Protein 5NWS (pdb70)

Structure (mmCIF, N/CA/C/O backbone):
data_5NWS
#
_entry.id   5NWS
#
_cell.length_a   79.254
_cell.length_b   129.539
_cell.length_c   111.611
_cell.angle_alpha   90.00
_cell.angle_beta   90.00
_cell.angle_gamma   90.00
#
_symmetry.space_group_name_H-M   'C 2 2 2'
#
loop_
_entity.id
_entity.type
_entity.pdbx_description
1 polymer saAcmM
2 non-polymer GLYCEROL
3 non-polymer 'TETRAETHYLENE GLYCOL'
4 non-polymer 'PROTOPORPHYRIN IX CONTAINING FE'
5 water water
#
loop_
_atom_site.group_PDB
_atom_site.id
_atom_site.type_symbol
_atom_site.label_atom_id
_atom_site.label_alt_id
_atom_site.label_comp_id
_atom_site.label_asym_id
_atom_site.label_entity_id
_atom_site.label_seq_id
_atom_site.pdbx_PDB_ins_code
_atom_site.Cartn_x
_atom_site.Cartn_y
_atom_site.Cartn_z
_atom_site.occupancy
_atom_site.B_iso_or_equiv
_atom_site.auth_seq_id
_atom_site.auth_comp_id
_atom_site.auth_asym_id
_atom_site.auth_atom_id
_atom_site.pdbx_PDB_model_num
ATOM 1 N N . ALA A 1 23 ? -3.471 53.081 1.242 1.00 54.37 23 ALA A N 1
ATOM 2 C CA . ALA A 1 23 ? -2.856 53.582 2.472 1.00 57.47 23 ALA A CA 1
ATOM 3 C C . ALA A 1 23 ? -3.102 52.619 3.650 1.00 56.02 23 ALA A C 1
ATOM 4 O O . ALA A 1 23 ? -2.168 52.277 4.390 1.00 51.31 23 ALA A O 1
ATOM 6 N N . GLY A 1 24 ? -4.357 52.196 3.829 1.00 49.63 24 GLY A N 1
ATOM 7 C CA . GLY A 1 24 ? -4.693 51.133 4.755 1.00 46.61 24 GLY A CA 1
ATOM 8 C C . GLY A 1 24 ? -5.049 51.627 6.146 1.00 49.97 24 GLY A C 1
ATOM 9 O O . GLY A 1 24 ? -5.048 52.836 6.427 1.00 51.69 24 GLY A O 1
ATOM 10 N N . PRO A 1 25 ? -5.358 50.692 7.049 1.00 47.51 25 PRO A N 1
ATOM 11 C CA . PRO A 1 25 ? -5.688 51.079 8.425 1.00 39.73 25 PRO A CA 1
ATOM 12 C C . PRO A 1 25 ? -4.519 51.803 9.081 1.00 41.67 25 PRO A C 1
ATOM 13 O O . PRO A 1 25 ? -3.352 51.478 8.845 1.00 38.63 25 PRO A O 1
ATOM 17 N N . HIS A 1 26 ? -4.850 52.827 9.864 1.00 39.66 26 HIS A N 1
ATOM 18 C CA . HIS A 1 26 ? -3.902 53.611 10.642 1.00 40.19 26 HIS A CA 1
ATOM 19 C C . HIS A 1 26 ? -4.138 53.307 12.120 1.00 42.56 26 HIS A C 1
ATOM 20 O O . HIS A 1 26 ? -5.287 53.235 12.575 1.00 37.18 26 HIS A O 1
ATOM 27 N N . MET A 1 27 ? -3.048 53.101 12.864 1.00 37.55 27 MET A N 1
ATOM 28 C CA . MET A 1 27 ? -3.154 52.733 14.276 1.00 37.65 27 MET A CA 1
ATOM 29 C C . MET A 1 27 ? -3.827 53.796 15.144 1.00 41.40 27 MET A C 1
ATOM 30 O O . MET A 1 27 ? -4.311 53.468 16.233 1.00 42.87 27 MET A O 1
ATOM 35 N N . MET A 1 28 ? -3.866 55.056 14.720 1.00 41.04 28 MET A N 1
ATOM 36 C CA . MET A 1 28 ? -4.695 56.030 15.413 1.00 43.79 28 MET A CA 1
ATOM 37 C C . MET A 1 28 ? -6.103 56.134 14.823 1.00 39.45 28 MET A C 1
ATOM 38 O O . MET A 1 28 ? -6.828 57.072 15.153 1.00 37.67 28 MET A O 1
ATOM 43 N N . ASP A 1 29 ? -6.510 55.197 13.973 1.00 41.09 29 ASP A N 1
ATOM 44 C CA . ASP A 1 29 ? -7.885 55.208 13.498 1.00 39.54 29 ASP A CA 1
ATOM 45 C C . ASP A 1 29 ? -8.826 55.113 14.691 1.00 45.45 29 ASP A C 1
ATOM 46 O O . ASP A 1 29 ? -8.585 54.306 15.599 1.00 42.43 29 ASP A O 1
ATOM 51 N N . PRO A 1 30 ? -9.879 55.930 14.744 1.00 50.42 30 PRO A N 1
ATOM 52 C CA . PRO A 1 30 ? -10.805 55.868 15.886 1.00 42.91 30 PRO A CA 1
ATOM 53 C C . PRO A 1 30 ? -11.357 54.491 16.195 1.00 39.36 30 PRO A C 1
ATOM 54 O O . PRO A 1 30 ? -11.438 54.137 17.376 1.00 38.39 30 PRO A O 1
ATOM 58 N N . ASP A 1 31 ? -11.744 53.701 15.192 1.00 37.46 31 ASP A N 1
ATOM 59 C CA . ASP A 1 31 ? -12.341 52.410 15.516 1.00 41.55 31 ASP A CA 1
ATOM 60 C C . ASP A 1 31 ? -11.306 51.423 16.055 1.00 43.77 31 ASP A C 1
ATOM 61 O O . ASP A 1 31 ? -11.654 50.558 16.865 1.00 39.97 31 ASP A O 1
ATOM 66 N N . LEU A 1 32 ? -10.042 51.522 15.619 1.00 43.05 32 LEU A N 1
ATOM 67 C CA . LEU A 1 32 ? -9.007 50.671 16.200 1.00 39.06 32 LEU A CA 1
ATOM 68 C C . LEU A 1 32 ? -8.687 51.091 17.621 1.00 38.09 32 LEU A C 1
ATOM 69 O O . LEU A 1 32 ? -8.434 50.243 18.478 1.00 41.75 32 LEU A O 1
ATOM 74 N N . LEU A 1 33 ? -8.655 52.399 17.876 1.00 36.18 33 LEU A N 1
ATOM 75 C CA . LEU A 1 33 ? -8.384 52.879 19.219 1.00 36.66 33 LEU A CA 1
ATOM 76 C C . LEU A 1 33 ? -9.491 52.462 20.173 1.00 40.83 33 LEU A C 1
ATOM 77 O O . LEU A 1 33 ? -9.219 52.063 21.308 1.00 33.90 33 LEU A O 1
ATOM 82 N N . ALA A 1 34 ? -10.749 52.528 19.718 1.00 39.39 34 ALA A N 1
ATOM 83 C CA . ALA A 1 34 ? -11.882 52.269 20.599 1.00 39.58 34 ALA A CA 1
ATOM 84 C C . ALA A 1 34 ? -12.152 50.781 20.757 1.00 36.26 34 ALA A C 1
ATOM 85 O O . ALA A 1 34 ? -12.545 50.326 21.837 1.00 37.63 34 ALA A O 1
ATOM 87 N N . ASP A 1 35 ? -11.970 50.004 19.706 1.00 32.19 35 ASP A N 1
ATOM 88 C CA . ASP A 1 35 ? -12.266 48.577 19.760 1.00 32.50 35 ASP A CA 1
ATOM 89 C C . ASP A 1 35 ? -11.227 47.812 18.943 1.00 33.55 35 ASP A C 1
ATOM 90 O O . ASP A 1 35 ? -11.512 47.290 17.859 1.00 31.18 35 ASP A O 1
ATOM 95 N N . PRO A 1 36 ? -10.004 47.690 19.473 1.00 30.90 36 PRO A N 1
ATOM 96 C CA . PRO A 1 36 ? -8.977 46.887 18.787 1.00 29.59 36 PRO A CA 1
ATOM 97 C C . PRO A 1 36 ? -9.356 45.441 18.660 1.00 27.56 36 PRO A C 1
ATOM 98 O O . PRO A 1 36 ? -8.860 44.763 17.755 1.00 27.86 36 PRO A O 1
ATOM 102 N N . PHE A 1 37 ? -10.229 44.933 19.524 1.00 30.07 37 PHE A N 1
ATOM 103 C CA . PHE A 1 37 ? -10.615 43.535 19.385 1.00 31.53 37 PHE A CA 1
ATOM 104 C C . PHE A 1 37 ? -11.298 43.320 18.054 1.00 32.28 37 PHE A C 1
ATOM 105 O O . PHE A 1 37 ? -10.865 42.490 17.241 1.00 30.74 37 PHE A O 1
ATOM 113 N N . THR A 1 38 ? -12.363 44.095 17.813 1.00 30.49 38 THR A N 1
ATOM 114 C CA . THR A 1 38 ? -13.092 44.029 16.557 1.00 34.95 38 THR A CA 1
ATOM 115 C C . THR A 1 38 ? -12.227 44.506 15.397 1.00 31.76 38 THR A C 1
ATOM 116 O O . THR A 1 38 ? -12.131 43.832 14.362 1.00 32.71 38 THR A O 1
ATOM 120 N N . GLY A 1 39 ? -11.564 45.655 15.571 1.00 27.83 39 GLY A N 1
ATOM 121 C CA . GLY A 1 39 ? -10.836 46.263 14.468 1.00 29.76 39 GLY A CA 1
ATOM 122 C C . GLY A 1 39 ? -9.677 45.418 13.950 1.00 38.58 39 GLY A C 1
ATOM 123 O O . GLY A 1 39 ? -9.543 45.210 12.740 1.00 36.64 39 GLY A O 1
ATOM 124 N N . TYR A 1 40 ? -8.803 44.930 14.854 1.00 25.79 40 TYR A N 1
ATOM 125 C CA . TYR A 1 40 ? -7.718 44.081 14.363 1.00 30.04 40 TYR A CA 1
ATOM 126 C C . TYR A 1 40 ? -8.217 42.676 14.059 1.00 27.72 40 TYR A C 1
ATOM 127 O O . TYR A 1 40 ? -7.658 41.992 13.197 1.00 30.70 40 TYR A O 1
ATOM 136 N N . GLY A 1 41 ? -9.284 42.234 14.730 1.00 27.42 41 GLY A N 1
ATOM 137 C CA . GLY A 1 41 ? -9.920 40.992 14.324 1.00 30.52 41 GLY A CA 1
ATOM 138 C C . GLY A 1 41 ? -10.437 41.033 12.888 1.00 34.54 41 GLY A C 1
ATOM 139 O O . GLY A 1 41 ? -10.401 40.018 12.179 1.00 37.65 41 GLY A O 1
ATOM 140 N N . ARG A 1 42 ? -10.894 42.203 12.425 1.00 30.12 42 ARG A N 1
ATOM 141 C CA . ARG A 1 42 ? -11.282 42.311 11.016 1.00 42.05 42 ARG A CA 1
ATOM 142 C C . ARG A 1 42 ? -10.085 42.080 10.096 1.00 39.22 42 ARG A C 1
ATOM 143 O O . ARG A 1 42 ? -10.130 41.212 9.215 1.00 39.35 42 ARG A O 1
ATOM 151 N N . LEU A 1 43 ? -8.988 42.818 10.312 1.00 38.24 43 LEU A N 1
ATOM 152 C CA . LEU A 1 43 ? -7.792 42.595 9.502 1.00 36.42 43 LEU A CA 1
ATOM 153 C C . LEU A 1 43 ? -7.343 41.143 9.592 1.00 34.66 43 LEU A C 1
ATOM 154 O O . LEU A 1 43 ? -7.010 40.525 8.577 1.00 35.49 43 LEU A O 1
ATOM 159 N N . ARG A 1 44 ? -7.361 40.578 10.803 1.00 33.49 44 ARG A N 1
ATOM 160 C CA . ARG A 1 44 ? -7.018 39.173 10.989 1.00 34.94 44 ARG A CA 1
ATOM 161 C C . ARG A 1 44 ? -7.794 38.270 10.036 1.00 33.83 44 ARG A C 1
ATOM 162 O O . ARG A 1 44 ? -7.225 37.374 9.404 1.00 33.23 44 ARG A O 1
ATOM 170 N N . GLU A 1 45 ? -9.109 38.475 9.946 1.00 37.69 45 GLU A N 1
ATOM 171 C CA . GLU A 1 45 ? -9.923 37.610 9.099 1.00 40.42 45 GLU A CA 1
ATOM 172 C C . GLU A 1 45 ? -9.757 37.944 7.617 1.00 39.48 45 GLU A C 1
ATOM 173 O O . GLU A 1 45 ? -9.786 37.040 6.774 1.00 36.41 45 GLU A O 1
ATOM 179 N N . ARG A 1 46 ? -9.536 39.215 7.282 1.00 33.96 46 ARG A N 1
ATOM 180 C CA . ARG A 1 46 ? -9.275 39.553 5.889 1.00 36.80 46 ARG A CA 1
ATOM 181 C C . ARG A 1 46 ? -8.052 38.803 5.355 1.00 45.33 46 ARG A C 1
ATOM 182 O O . ARG A 1 46 ? -8.080 38.284 4.232 1.00 37.16 46 ARG A O 1
ATOM 190 N N . GLY A 1 47 ? -6.971 38.721 6.152 1.00 40.99 47 GLY A N 1
ATOM 191 C CA . GLY A 1 47 ? -5.750 38.058 5.732 1.00 36.13 47 GLY A CA 1
ATOM 192 C C . GLY A 1 47 ? -4.628 38.134 6.765 1.00 42.57 47 GLY A C 1
ATOM 193 O O . GLY A 1 47 ? -4.614 39.001 7.645 1.00 34.96 47 GLY A O 1
ATOM 194 N N . PRO A 1 48 ? -3.646 37.233 6.658 1.00 39.81 48 PRO A N 1
ATOM 195 C CA . PRO A 1 48 ? -2.574 37.213 7.659 1.00 32.79 48 PRO A CA 1
ATOM 196 C C . PRO A 1 48 ? -1.694 38.442 7.618 1.00 40.57 48 PRO A C 1
ATOM 197 O O . PRO A 1 48 ? -1.153 38.833 8.664 1.00 36.72 48 PRO A O 1
ATOM 201 N N . VAL A 1 49 ? -1.521 39.076 6.455 1.00 33.82 49 VAL A N 1
ATOM 202 C CA . VAL A 1 49 ? -0.600 40.203 6.327 1.00 31.94 49 VAL A CA 1
ATOM 203 C C . VAL A 1 49 ? -1.317 41.298 5.558 1.00 36.98 49 VAL A C 1
ATOM 204 O O . VAL A 1 49 ? -1.737 41.083 4.418 1.00 46.03 49 VAL A O 1
ATOM 208 N N . VAL A 1 50 ? -1.445 42.469 6.165 1.00 35.27 50 VAL A N 1
ATOM 209 C CA . VAL A 1 50 ? -2.227 43.559 5.603 1.00 38.99 50 VAL A CA 1
ATOM 210 C C . VAL A 1 50 ? -1.453 44.855 5.801 1.00 40.12 50 VAL A C 1
ATOM 211 O O . VAL A 1 50 ? -1.022 45.160 6.920 1.00 38.70 50 VAL A O 1
ATOM 215 N N . ARG A 1 51 ? -1.294 45.623 4.724 1.00 34.66 51 ARG A N 1
ATOM 216 C CA . ARG A 1 51 ? -0.540 46.876 4.775 1.00 40.64 51 ARG A CA 1
ATOM 217 C C . ARG A 1 51 ? -1.330 47.966 5.498 1.00 38.41 51 ARG A C 1
ATOM 218 O O . ARG A 1 51 ? -2.554 48.049 5.395 1.00 40.36 51 ARG A O 1
ATOM 226 N N . GLY A 1 52 ? -0.610 48.822 6.213 1.00 34.86 52 GLY A N 1
ATOM 227 C CA . GLY A 1 52 ? -1.257 49.834 7.014 1.00 37.80 52 GLY A CA 1
ATOM 228 C C . GLY A 1 52 ? -0.260 50.874 7.463 1.00 39.56 52 GLY A C 1
ATOM 229 O O . GLY A 1 52 ? 0.825 51.006 6.890 1.00 41.46 52 GLY A O 1
ATOM 230 N N . ARG A 1 53 ? -0.616 51.592 8.522 1.00 35.48 53 ARG A N 1
ATOM 231 C CA . ARG A 1 53 ? 0.224 52.685 8.997 1.00 43.34 53 ARG A CA 1
ATOM 232 C C . ARG A 1 53 ? 0.416 52.645 10.505 1.00 41.68 53 ARG A C 1
ATOM 233 O O . ARG A 1 53 ? -0.556 52.569 11.262 1.00 37.95 53 ARG A O 1
ATOM 241 N N . PHE A 1 54 ? 1.674 52.734 10.920 1.00 33.74 54 PHE A N 1
ATOM 242 C CA . PHE A 1 54 ? 2.069 52.950 12.306 1.00 40.60 54 PHE A CA 1
ATOM 243 C C . PHE A 1 54 ? 1.495 54.279 12.836 1.00 41.35 54 PHE A C 1
ATOM 244 O O . PHE A 1 54 ? 1.041 55.142 12.074 1.00 37.89 54 PHE A O 1
ATOM 252 N N . VAL A 1 55 ? 1.523 54.444 14.168 1.00 39.29 55 VAL A N 1
ATOM 253 C CA . VAL A 1 55 ? 1.083 55.707 14.780 1.00 42.26 55 VAL A CA 1
ATOM 254 C C . VAL A 1 55 ? 1.724 56.904 14.073 1.00 47.80 55 VAL A C 1
ATOM 255 O O . VAL A 1 55 ? 1.101 57.962 13.921 1.00 50.18 55 VAL A O 1
ATOM 259 N N . ASP A 1 56 ? 2.972 56.729 13.623 1.00 48.51 56 ASP A N 1
ATOM 260 C CA . ASP A 1 56 ? 3.751 57.644 12.787 1.00 49.15 56 ASP A CA 1
ATOM 261 C C . ASP A 1 56 ? 3.052 58.118 11.527 1.00 49.64 56 ASP A C 1
ATOM 262 O O . ASP A 1 56 ? 3.408 59.172 10.985 1.00 46.71 56 ASP A O 1
ATOM 267 N N . GLY A 1 57 ? 2.162 57.301 10.972 1.00 47.15 57 GLY A N 1
ATOM 268 C CA . GLY A 1 57 ? 1.934 57.322 9.545 1.00 44.21 57 GLY A CA 1
ATOM 269 C C . GLY A 1 57 ? 2.925 56.482 8.770 1.00 42.88 57 GLY A C 1
ATOM 270 O O . GLY A 1 57 ? 2.712 56.242 7.580 1.00 45.95 57 GLY A O 1
ATOM 271 N N . THR A 1 58 ? 4.003 56.044 9.412 1.00 45.37 58 THR A N 1
ATOM 272 C CA . THR A 1 58 ? 4.967 55.120 8.828 1.00 41.97 58 THR A CA 1
ATOM 273 C C . THR A 1 58 ? 4.272 53.863 8.305 1.00 38.80 58 THR A C 1
ATOM 274 O O . THR A 1 58 ? 3.409 53.300 8.992 1.00 42.54 58 THR A O 1
ATOM 278 N N . PRO A 1 59 ? 4.649 53.371 7.128 1.00 42.39 59 PRO A N 1
ATOM 279 C CA . PRO A 1 59 ? 4.028 52.143 6.605 1.00 41.10 59 PRO A CA 1
ATOM 280 C C . PRO A 1 59 ? 4.421 50.917 7.417 1.00 39.27 59 PRO A C 1
ATOM 281 O O . PRO A 1 59 ? 5.590 50.731 7.760 1.00 40.99 59 PRO A O 1
ATOM 285 N N . VAL A 1 60 ? 3.442 50.044 7.680 1.00 39.26 60 VAL A N 1
ATOM 286 C CA . VAL A 1 60 ? 3.716 48.781 8.355 1.00 39.67 60 VAL A CA 1
ATOM 287 C C . VAL A 1 60 ? 2.979 47.636 7.675 1.00 33.36 60 VAL A C 1
ATOM 288 O O . VAL A 1 60 ? 2.039 47.831 6.908 1.00 38.32 60 VAL A O 1
ATOM 292 N N . TRP A 1 61 ? 3.423 46.431 7.980 1.00 30.51 61 TRP A N 1
ATOM 293 C CA . TRP A 1 61 ? 2.651 45.219 7.750 1.00 39.33 61 TRP A CA 1
ATOM 294 C C . TRP A 1 61 ? 2.017 44.772 9.078 1.00 39.88 61 TRP A C 1
ATOM 295 O O . TRP A 1 61 ? 2.736 44.482 10.049 1.00 36.80 61 TRP A O 1
ATOM 306 N N . PHE A 1 62 ? 0.679 44.737 9.125 1.00 35.49 62 PHE A N 1
ATOM 307 C CA . PHE A 1 62 ? -0.053 44.168 10.254 1.00 33.50 62 PHE A CA 1
ATOM 308 C C . PHE A 1 62 ? -0.084 42.649 10.123 1.00 35.87 62 PHE A C 1
ATOM 309 O O . PHE A 1 62 ? -0.622 42.115 9.147 1.00 32.37 62 PHE A O 1
ATOM 317 N N . VAL A 1 63 ? 0.510 41.963 11.104 1.00 30.34 63 VAL A N 1
ATOM 318 C CA . VAL A 1 63 ? 0.413 40.516 11.260 1.00 29.12 63 VAL A CA 1
ATOM 319 C C . VAL A 1 63 ? -0.414 40.239 12.510 1.00 33.68 63 VAL A C 1
ATOM 320 O O . VAL A 1 63 ? -0.138 40.803 13.577 1.00 32.21 63 VAL A O 1
ATOM 324 N N . THR A 1 64 ? -1.441 39.389 12.379 1.00 29.35 64 THR A N 1
ATOM 325 C CA . THR A 1 64 ? -2.524 39.396 13.352 1.00 30.51 64 THR A CA 1
ATOM 326 C C . THR A 1 64 ? -2.974 38.020 13.848 1.00 31.40 64 THR A C 1
ATOM 327 O O . THR A 1 64 ? -3.767 37.957 14.800 1.00 28.77 64 THR A O 1
ATOM 331 N N . ARG A 1 65 ? -2.523 36.932 13.243 1.00 30.28 65 ARG A N 1
ATOM 332 C CA . ARG A 1 65 ? -3.006 35.612 13.628 1.00 33.54 65 ARG A CA 1
ATOM 333 C C . ARG A 1 65 ? -2.010 34.920 14.550 1.00 31.92 65 ARG A C 1
ATOM 334 O O . ARG A 1 65 ? -0.795 35.141 14.462 1.00 28.22 65 ARG A O 1
ATOM 342 N N . TYR A 1 66 ? -2.553 34.092 15.451 1.00 28.36 66 TYR A N 1
ATOM 343 C CA . TYR A 1 66 ? -1.751 33.437 16.482 1.00 31.98 66 TYR A CA 1
ATOM 344 C C . TYR A 1 66 ? -0.455 32.846 15.920 1.00 32.50 66 TYR A C 1
ATOM 345 O O . TYR A 1 66 ? 0.632 33.157 16.412 1.00 29.63 66 TYR A O 1
ATOM 354 N N . ASP A 1 67 ? -0.560 31.975 14.893 1.00 32.26 67 ASP A N 1
ATOM 355 C CA . ASP A 1 67 ? 0.611 31.222 14.417 1.00 32.49 67 ASP A CA 1
ATOM 356 C C . ASP A 1 67 ? 1.610 32.126 13.701 1.00 30.67 67 ASP A C 1
ATOM 357 O O . ASP A 1 67 ? 2.824 31.956 13.830 1.00 33.00 67 ASP A O 1
ATOM 362 N N . ASP A 1 68 ? 1.127 33.096 12.951 1.00 29.05 68 ASP A N 1
ATOM 363 C CA . ASP A 1 68 ? 2.066 33.959 12.256 1.00 28.86 68 ASP A CA 1
ATOM 364 C C . ASP A 1 68 ? 2.770 34.905 13.224 1.00 29.41 68 ASP A C 1
ATOM 365 O O . ASP A 1 68 ? 3.945 35.215 13.036 1.00 27.43 68 ASP A O 1
ATOM 370 N N . VAL A 1 69 ? 2.067 35.376 14.261 1.00 31.19 69 VAL A N 1
ATOM 371 C CA . VAL A 1 69 ? 2.698 36.217 15.276 1.00 32.16 69 VAL A CA 1
ATOM 372 C C . VAL A 1 69 ? 3.863 35.467 15.938 1.00 28.09 69 VAL A C 1
ATOM 373 O O . VAL A 1 69 ? 4.986 35.974 16.010 1.00 26.91 69 VAL A O 1
ATOM 377 N N . ARG A 1 70 ? 3.615 34.237 16.397 1.00 23.51 70 ARG A N 1
ATOM 378 C CA . ARG A 1 70 ? 4.690 33.450 16.992 1.00 29.00 70 ARG A CA 1
ATOM 379 C C . ARG A 1 70 ? 5.805 33.175 15.990 1.00 32.90 70 ARG A C 1
ATOM 380 O O . ARG A 1 70 ? 6.992 33.264 16.336 1.00 30.35 70 ARG A O 1
ATOM 388 N N . ALA A 1 71 ? 5.452 32.868 14.732 1.00 31.28 71 ALA A N 1
ATOM 389 C CA . ALA A 1 71 ? 6.492 32.539 13.759 1.00 30.16 71 ALA A CA 1
ATOM 390 C C . ALA A 1 71 ? 7.405 33.736 13.536 1.00 28.43 71 ALA A C 1
ATOM 391 O O . ALA A 1 71 ? 8.629 33.591 13.521 1.00 31.47 71 ALA A O 1
ATOM 393 N N . VAL A 1 72 ? 6.825 34.933 13.430 1.00 26.13 72 VAL A N 1
ATOM 394 C CA . VAL A 1 72 ? 7.634 36.139 13.266 1.00 26.70 72 VAL A CA 1
ATOM 395 C C . VAL A 1 72 ? 8.495 36.387 14.497 1.00 27.51 72 VAL A C 1
ATOM 396 O O . VAL A 1 72 ? 9.680 36.714 14.379 1.00 28.50 72 VAL A O 1
ATOM 400 N N . LEU A 1 73 ? 7.919 36.246 15.699 1.00 23.56 73 LEU A N 1
ATOM 401 C CA . LEU A 1 73 ? 8.702 36.475 16.920 1.00 28.81 73 LEU A CA 1
ATOM 402 C C . LEU A 1 73 ? 9.838 35.454 17.104 1.00 24.98 73 LEU A C 1
ATOM 403 O O . LEU A 1 73 ? 10.818 35.750 17.781 1.00 25.52 73 LEU A O 1
ATOM 408 N N . ARG A 1 74 ? 9.753 34.282 16.489 1.00 27.18 74 ARG A N 1
ATOM 409 C CA . ARG A 1 74 ? 10.852 33.319 16.504 1.00 30.61 74 ARG A CA 1
ATOM 410 C C . ARG A 1 74 ? 11.880 33.538 15.392 1.00 32.68 74 ARG A C 1
ATOM 411 O O . ARG A 1 74 ? 12.927 32.881 15.402 1.00 35.88 74 ARG A O 1
ATOM 419 N N . ASP A 1 75 ? 11.610 34.416 14.427 1.00 30.05 75 ASP A N 1
ATOM 420 C CA . ASP A 1 75 ? 12.397 34.454 13.195 1.00 31.66 75 ASP A CA 1
ATOM 421 C C . ASP A 1 75 ? 13.572 35.419 13.338 1.00 30.00 75 ASP A C 1
ATOM 422 O O . ASP A 1 75 ? 13.346 36.632 13.456 1.00 32.69 75 ASP A O 1
ATOM 427 N N . PRO A 1 76 ? 14.830 34.948 13.284 1.00 30.74 76 PRO A N 1
ATOM 428 C CA . PRO A 1 76 ? 15.975 35.876 13.426 1.00 28.12 76 PRO A CA 1
ATOM 429 C C . PRO A 1 76 ? 16.078 36.878 12.292 1.00 29.65 76 PRO A C 1
ATOM 430 O O . PRO A 1 76 ? 16.774 37.886 12.447 1.00 31.42 76 PRO A O 1
ATOM 434 N N . ARG A 1 77 ? 15.379 36.661 11.174 1.00 29.83 77 ARG A N 1
ATOM 435 C CA . ARG A 1 77 ? 15.297 37.689 10.136 1.00 35.37 77 ARG A CA 1
ATOM 436 C C . ARG A 1 77 ? 14.442 38.906 10.522 1.00 32.11 77 ARG A C 1
ATOM 437 O O . ARG A 1 77 ? 14.361 39.855 9.736 1.00 33.41 77 ARG A O 1
ATOM 445 N N . PHE A 1 78 ? 13.815 38.948 11.693 1.00 31.99 78 PHE A N 1
ATOM 446 C CA . PHE A 1 78 ? 13.062 40.129 12.091 1.00 29.89 78 PHE A CA 1
ATOM 447 C C . PHE A 1 78 ? 13.684 40.742 13.334 1.00 31.65 78 PHE A C 1
ATOM 448 O O . PHE A 1 78 ? 13.655 40.133 14.407 1.00 34.89 78 PHE A O 1
ATOM 456 N N . VAL A 1 79 ? 14.186 41.967 13.207 1.00 28.54 79 VAL A N 1
ATOM 457 C CA . VAL A 1 79 ? 14.940 42.588 14.283 1.00 31.13 79 VAL A CA 1
ATOM 458 C C . VAL A 1 79 ? 14.188 43.808 14.796 1.00 30.38 79 VAL A C 1
ATOM 459 O O . VAL A 1 79 ? 13.183 44.244 14.223 1.00 30.90 79 VAL A O 1
ATOM 463 N N . ASN A 1 80 ? 14.688 44.343 15.910 1.00 26.39 80 ASN A N 1
ATOM 464 C CA . ASN A 1 80 ? 14.085 45.501 16.560 1.00 33.23 80 ASN A CA 1
ATOM 465 C C . ASN A 1 80 ? 14.740 46.821 16.175 1.00 36.05 80 ASN A C 1
ATOM 466 O O . ASN A 1 80 ? 14.145 47.877 16.398 1.00 36.69 80 ASN A O 1
ATOM 471 N N . THR A 1 81 ? 15.903 46.789 15.565 1.00 39.60 81 THR A N 1
ATOM 472 C CA . THR A 1 81 ? 16.553 48.005 15.089 1.00 41.29 81 THR A CA 1
ATOM 473 C C . THR A 1 81 ? 15.964 48.458 13.752 1.00 38.28 81 THR A C 1
ATOM 474 O O . THR A 1 81 ? 15.938 47.679 12.792 1.00 39.36 81 THR A O 1
ATOM 478 N N . PRO A 1 82 ? 15.513 49.707 13.639 1.00 44.52 82 PRO A N 1
ATOM 479 C CA . PRO A 1 82 ? 14.922 50.169 12.375 1.00 45.72 82 PRO A CA 1
ATOM 480 C C . PRO A 1 82 ? 15.955 50.323 11.268 1.00 52.13 82 PRO A C 1
ATOM 481 O O . PRO A 1 82 ? 17.168 50.399 11.493 1.00 57.18 82 PRO A O 1
ATOM 485 N N . SER A 1 83 ? 15.433 50.365 10.047 1.00 57.27 83 SER A N 1
ATOM 486 C CA . SER A 1 83 ? 16.222 50.521 8.828 1.00 64.64 83 SER A CA 1
ATOM 487 C C . SER A 1 83 ? 16.705 51.966 8.618 1.00 59.65 83 SER A C 1
ATOM 488 O O . SER A 1 83 ? 17.910 52.218 8.476 1.00 59.23 83 SER A O 1
ATOM 491 N N . ASN A 1 102 ? 15.301 66.141 22.296 1.00 63.05 102 ASN A N 1
ATOM 492 C CA . ASN A 1 102 ? 16.583 66.806 22.539 1.00 75.65 102 ASN A CA 1
ATOM 493 C C . ASN A 1 102 ? 17.282 66.294 23.808 1.00 79.54 102 ASN A C 1
ATOM 494 O O . ASN A 1 102 ? 17.017 66.795 24.902 1.00 81.35 102 ASN A O 1
ATOM 499 N N . VAL A 1 103 ? 18.199 65.335 23.680 1.00 83.34 103 VAL A N 1
ATOM 500 C CA . VAL A 1 103 ? 18.912 64.852 24.868 1.00 79.25 103 VAL A CA 1
ATOM 501 C C . VAL A 1 103 ? 20.413 64.714 24.611 1.00 76.68 103 VAL A C 1
ATOM 502 O O . VAL A 1 103 ? 20.822 64.296 23.519 1.00 73.48 103 VAL A O 1
ATOM 506 N N . PRO A 1 104 ? 21.258 65.020 25.601 1.00 70.69 104 PRO A N 1
ATOM 507 C CA . PRO A 1 104 ? 22.697 65.222 25.344 1.00 66.34 104 PRO A CA 1
ATOM 508 C C . PRO A 1 104 ? 23.429 63.931 24.985 1.00 73.18 104 PRO A C 1
ATOM 509 O O . PRO A 1 104 ? 22.921 62.815 25.130 1.00 72.76 104 PRO A O 1
ATOM 513 N N . GLU A 1 105 ? 24.687 64.101 24.547 1.00 74.50 105 GLU A N 1
ATOM 514 C CA . GLU A 1 105 ? 25.393 62.982 23.919 1.00 77.75 105 GLU A CA 1
ATOM 515 C C . GLU A 1 105 ? 25.854 61.921 24.909 1.00 69.31 105 GLU A C 1
ATOM 516 O O . GLU A 1 105 ? 25.649 60.728 24.630 1.00 71.26 105 GLU A O 1
ATOM 522 N N . PRO A 1 106 ? 26.485 62.247 26.042 1.00 67.50 106 PRO A N 1
ATOM 523 C CA . PRO A 1 106 ? 26.875 61.167 26.971 1.00 65.31 106 PRO A CA 1
ATOM 524 C C . PRO A 1 106 ? 25.682 60.402 27.561 1.00 60.51 106 PRO A C 1
ATOM 525 O O . PRO A 1 106 ? 25.845 59.239 27.960 1.00 51.83 106 PRO A O 1
ATOM 529 N N . LEU A 1 107 ? 24.487 60.998 27.605 1.00 54.14 107 LEU A N 1
ATOM 530 C CA . LEU A 1 107 ? 23.334 60.331 28.195 1.00 47.52 107 LEU A CA 1
ATOM 531 C C . LEU A 1 107 ? 22.580 59.477 27.201 1.00 47.49 107 LEU A C 1
ATOM 532 O O . LEU A 1 107 ? 21.659 58.758 27.598 1.00 47.54 107 LEU A O 1
ATOM 537 N N . ARG A 1 108 ? 22.940 59.535 25.927 1.00 50.04 108 ARG A N 1
ATOM 538 C CA . ARG A 1 108 ? 22.146 58.822 24.942 1.00 57.55 108 ARG A CA 1
ATOM 539 C C . ARG A 1 108 ? 22.220 57.315 25.164 1.00 54.21 108 ARG A C 1
ATOM 540 O O . ARG A 1 108 ? 21.205 56.611 25.030 1.00 49.77 108 ARG A O 1
ATOM 548 N N . VAL A 1 109 ? 23.398 56.815 25.559 1.00 47.46 109 VAL A N 1
ATOM 549 C CA . VAL A 1 109 ? 23.602 55.372 25.677 1.00 44.42 109 VAL A CA 1
ATOM 550 C C . VAL A 1 109 ? 22.620 54.752 26.672 1.00 43.14 109 VAL A C 1
ATOM 551 O O . VAL A 1 109 ? 22.211 53.600 26.501 1.00 39.93 109 VAL A O 1
ATOM 555 N N . TYR A 1 110 ? 22.156 55.520 27.665 1.00 39.73 110 TYR A N 1
ATOM 556 C CA . TYR A 1 110 ? 21.156 55.006 28.600 1.00 36.41 110 TYR A CA 1
ATOM 557 C C . TYR A 1 110 ? 19.764 54.844 27.996 1.00 42.70 110 TYR A C 1
ATOM 558 O O . TYR A 1 110 ? 18.899 54.244 28.643 1.00 46.34 110 TYR A O 1
ATOM 567 N N . LEU A 1 111 ? 19.482 55.386 26.822 1.00 46.22 111 LEU A N 1
ATOM 568 C CA . LEU A 1 111 ? 18.207 55.055 26.191 1.00 50.29 111 LEU A CA 1
ATOM 569 C C . LEU A 1 111 ? 18.358 54.082 25.048 1.00 50.25 111 LEU A C 1
ATOM 570 O O . LEU A 1 111 ? 17.555 53.146 24.909 1.00 53.35 111 LEU A O 1
ATOM 575 N N . LEU A 1 112 ? 19.393 54.283 24.240 1.00 48.00 112 LEU A N 1
ATOM 576 C CA . LEU A 1 112 ? 19.640 53.377 23.133 1.00 50.56 112 LEU A CA 1
ATOM 577 C C . LEU A 1 112 ? 19.970 51.972 23.600 1.00 42.81 112 LEU A C 1
ATOM 578 O O . LEU A 1 112 ? 19.757 51.028 22.842 1.00 46.09 112 LEU A O 1
ATOM 583 N N . GLY A 1 113 ? 20.484 51.813 24.822 1.00 40.24 113 GLY A N 1
ATOM 584 C CA . GLY A 1 113 ? 20.952 50.535 25.318 1.00 37.82 113 GLY A CA 1
ATOM 585 C C . GLY A 1 113 ? 19.894 49.640 25.940 1.00 37.86 113 GLY A C 1
ATOM 586 O O . GLY A 1 113 ? 20.240 48.616 26.538 1.00 31.80 113 GLY A O 1
ATOM 587 N N . SER A 1 114 ? 18.614 49.980 25.843 1.00 31.92 114 SER A N 1
ATOM 588 C CA . SER A 1 114 ? 17.612 49.161 26.504 1.00 30.58 114 SER A CA 1
ATOM 589 C C . SER A 1 114 ? 17.505 47.796 25.829 1.00 31.11 114 SER A C 1
ATOM 590 O O . SER A 1 114 ? 17.632 47.677 24.610 1.00 31.43 114 SER A O 1
ATOM 593 N N . ILE A 1 115 ? 17.261 46.756 26.634 1.00 30.81 115 ILE A N 1
ATOM 594 C CA . ILE A 1 115 ? 17.290 45.386 26.124 1.00 28.08 115 ILE A CA 1
ATOM 595 C C . ILE A 1 115 ? 16.214 45.163 25.049 1.00 25.87 115 ILE A C 1
ATOM 596 O O . ILE A 1 115 ? 16.443 44.447 24.064 1.00 23.90 115 ILE A O 1
ATOM 601 N N . LEU A 1 116 ? 15.064 45.818 25.167 1.00 29.94 116 LEU A N 1
ATOM 602 C CA . LEU A 1 116 ? 14.041 45.652 24.130 1.00 32.99 116 LEU A CA 1
ATOM 603 C C . LEU A 1 116 ? 14.436 46.291 22.798 1.00 33.56 116 LEU A C 1
ATOM 604 O O . LEU A 1 116 ? 13.885 45.913 21.754 1.00 30.24 116 LEU A O 1
ATOM 609 N N . ASP A 1 117 ? 15.400 47.210 22.795 1.00 31.41 117 ASP A N 1
ATOM 610 C CA . ASP A 1 117 ? 15.954 47.732 21.549 1.00 34.54 117 ASP A CA 1
ATOM 611 C C . ASP A 1 117 ? 17.169 46.949 21.065 1.00 36.36 117 ASP A C 1
ATOM 612 O O . ASP A 1 117 ? 17.797 47.347 20.080 1.00 39.05 117 ASP A O 1
ATOM 617 N N . SER A 1 118 ? 17.505 45.842 21.708 1.00 32.58 118 SER A N 1
ATOM 618 C CA . SER A 1 118 ? 18.759 45.159 21.425 1.00 32.74 118 SER A CA 1
ATOM 619 C C . SER A 1 118 ? 18.526 43.943 20.532 1.00 28.91 118 SER A C 1
ATOM 620 O O . SER A 1 118 ? 17.592 43.172 20.750 1.00 29.42 118 SER A O 1
ATOM 623 N N . ASP A 1 119 ? 19.390 43.767 19.535 1.00 27.38 119 ASP A N 1
ATOM 624 C CA . ASP A 1 119 ? 19.366 42.599 18.682 1.00 27.88 119 ASP A CA 1
ATOM 625 C C . ASP A 1 119 ? 20.571 41.704 18.923 1.00 26.96 119 ASP A C 1
ATOM 626 O O . ASP A 1 119 ? 21.615 42.162 19.395 1.00 28.38 119 ASP A O 1
ATOM 631 N N . PRO A 1 120 ? 20.474 40.412 18.571 1.00 30.52 120 PRO A N 1
ATOM 632 C CA . PRO A 1 120 ? 21.712 39.624 18.469 1.00 31.43 120 PRO A CA 1
ATOM 633 C C . PRO A 1 120 ? 22.637 40.358 17.504 1.00 32.24 120 PRO A C 1
ATOM 634 O O . PRO A 1 120 ? 22.145 40.960 16.561 1.00 27.57 120 PRO A O 1
ATOM 638 N N . PRO A 1 121 ? 23.953 40.334 17.745 1.00 33.09 121 PRO A N 1
ATOM 639 C CA . PRO A 1 121 ? 24.591 39.529 18.784 1.00 26.14 121 PRO A CA 1
ATOM 640 C C . PRO A 1 121 ? 24.660 40.163 20.179 1.00 28.03 121 PRO A C 1
ATOM 641 O O . PRO A 1 121 ? 25.131 39.486 21.092 1.00 32.13 121 PRO A O 1
ATOM 645 N N . ASP A 1 122 ? 24.190 41.395 20.372 1.00 27.37 122 ASP A N 1
ATOM 646 C CA . ASP A 1 122 ? 24.296 41.986 21.703 1.00 26.71 122 ASP A CA 1
ATOM 647 C C . ASP A 1 122 ? 23.229 41.459 22.672 1.00 34.17 122 ASP A C 1
ATOM 648 O O . ASP A 1 122 ? 23.515 41.286 23.861 1.00 25.32 122 ASP A O 1
ATOM 653 N N . HIS A 1 123 ? 21.997 41.235 22.195 1.00 29.55 123 HIS A N 1
ATOM 654 C CA . HIS A 1 123 ? 20.893 40.914 23.097 1.00 27.08 123 HIS A CA 1
ATOM 655 C C . HIS A 1 123 ? 21.132 39.684 23.977 1.00 26.69 123 HIS A C 1
ATOM 656 O O . HIS A 1 123 ? 20.814 39.763 25.173 1.00 25.27 123 HIS A O 1
ATOM 663 N N . PRO A 1 124 ? 21.685 38.556 23.482 1.00 25.13 124 PRO A N 1
ATOM 664 C CA . PRO A 1 124 ? 21.743 37.341 24.320 1.00 27.64 124 PRO A CA 1
ATOM 665 C C . PRO A 1 124 ? 22.533 37.527 25.604 1.00 26.77 124 PRO A C 1
ATOM 666 O O . PRO A 1 124 ? 22.147 37.002 26.654 1.00 25.01 124 PRO A O 1
ATOM 670 N N . ARG A 1 125 ? 23.639 38.258 25.540 1.00 27.54 125 ARG A N 1
ATOM 671 C CA . ARG A 1 125 ? 24.453 38.492 26.729 1.00 29.42 125 ARG A CA 1
ATOM 672 C C . ARG A 1 125 ? 23.670 39.292 27.770 1.00 24.76 125 ARG A C 1
ATOM 673 O O . ARG A 1 125 ? 23.573 38.918 28.952 1.00 21.98 125 ARG A O 1
ATOM 681 N N . LEU A 1 126 ? 23.124 40.424 27.337 1.00 26.19 126 LEU A N 1
ATOM 682 C CA . LEU A 1 126 ? 22.299 41.255 28.196 1.00 26.70 126 LEU A CA 1
ATOM 683 C C . LEU A 1 126 ? 21.160 40.435 28.819 1.00 25.45 126 LEU A C 1
ATOM 684 O O . LEU A 1 126 ? 20.894 40.522 30.026 1.00 20.55 126 LEU A O 1
ATOM 689 N N . ARG A 1 127 ? 20.480 39.627 27.987 1.00 23.41 127 ARG A N 1
ATOM 690 C CA . ARG A 1 127 ? 19.363 38.821 28.454 1.00 20.51 127 ARG A CA 1
ATOM 691 C C . ARG A 1 127 ? 19.822 37.805 29.489 1.00 25.51 127 ARG A C 1
ATOM 692 O O . ARG A 1 127 ? 19.165 37.625 30.534 1.00 21.66 127 ARG A O 1
ATOM 700 N N . ARG A 1 128 ? 20.977 37.172 29.239 1.00 20.73 128 ARG A N 1
ATOM 701 C CA . ARG A 1 128 ? 21.525 36.225 30.206 1.00 26.82 128 ARG A CA 1
ATOM 702 C C . ARG A 1 128 ? 21.829 36.907 31.546 1.00 23.31 128 ARG A C 1
ATOM 703 O O . ARG A 1 128 ? 21.489 36.381 32.613 1.00 25.08 128 ARG A O 1
ATOM 711 N N . LEU A 1 129 ? 22.472 38.073 31.518 1.00 20.50 129 LEU A N 1
ATOM 712 C CA . LEU A 1 129 ? 22.879 38.693 32.787 1.00 20.09 129 LEU A CA 1
ATOM 713 C C . LEU A 1 129 ? 21.665 39.077 33.628 1.00 21.53 129 LEU A C 1
ATOM 714 O O . LEU A 1 129 ? 21.606 38.759 34.817 1.00 18.30 129 LEU A O 1
ATOM 719 N N . VAL A 1 130 ? 20.658 39.717 33.013 1.00 18.82 130 VAL A N 1
ATOM 720 C CA . VAL A 1 130 ? 19.518 40.154 33.810 1.00 22.52 130 VAL A CA 1
ATOM 721 C C . VAL A 1 130 ? 18.686 38.950 34.242 1.00 17.84 130 VAL A C 1
ATOM 722 O O . VAL A 1 130 ? 18.227 38.890 35.387 1.00 19.75 130 VAL A O 1
ATOM 726 N N . THR A 1 131 ? 18.572 37.913 33.386 1.00 19.26 131 THR A N 1
ATOM 727 C CA . THR A 1 131 ? 17.752 36.774 33.807 1.00 19.36 131 THR A CA 1
ATOM 728 C C . THR A 1 131 ? 18.465 35.943 34.877 1.00 22.13 131 THR A C 1
ATOM 729 O O . THR A 1 131 ? 17.798 35.373 35.749 1.00 25.19 131 THR A O 1
ATOM 733 N N . ARG A 1 132 ? 19.803 35.872 34.842 1.00 21.05 132 ARG A N 1
ATOM 734 C CA . ARG A 1 132 ? 20.530 35.238 35.941 1.00 21.54 132 ARG A CA 1
ATOM 735 C C . ARG A 1 132 ? 20.323 36.007 37.245 1.00 26.01 132 ARG A C 1
ATOM 736 O O . ARG A 1 132 ? 20.209 35.408 38.321 1.00 25.54 132 ARG A O 1
ATOM 744 N N . ALA A 1 133 ? 20.255 37.337 37.166 1.00 24.45 133 ALA A N 1
ATOM 745 C CA . ALA A 1 133 ? 19.939 38.131 38.350 1.00 25.30 133 ALA A CA 1
ATOM 746 C C . ALA A 1 133 ? 18.536 37.807 38.873 1.00 22.18 133 ALA A C 1
ATOM 747 O O . ALA A 1 133 ? 18.348 37.574 40.073 1.00 22.97 133 ALA A O 1
ATOM 749 N N . PHE A 1 134 ? 17.547 37.752 37.979 1.00 18.83 134 PHE A N 1
ATOM 750 C CA . PHE A 1 134 ? 16.207 37.363 38.408 1.00 21.68 134 PHE A CA 1
ATOM 751 C C . PHE A 1 134 ? 16.221 35.982 39.043 1.00 28.14 134 PHE A C 1
ATOM 752 O O . PHE A 1 134 ? 15.570 35.766 40.066 1.00 30.03 134 PHE A O 1
ATOM 760 N N . ALA A 1 135 ? 16.973 35.033 38.464 1.00 24.87 135 ALA A N 1
ATOM 761 C CA . ALA A 1 135 ? 16.948 33.675 39.012 1.00 26.36 135 ALA A CA 1
ATOM 762 C C . ALA A 1 135 ? 17.537 33.648 40.418 1.00 25.46 135 ALA A C 1
ATOM 763 O O . ALA A 1 135 ? 16.970 33.021 41.319 1.00 25.46 135 ALA A O 1
ATOM 765 N N . ALA A 1 136 ? 18.656 34.345 40.638 1.00 25.39 136 ALA A N 1
ATOM 766 C CA . ALA A 1 136 ? 19.225 34.390 41.983 1.00 25.15 136 ALA A CA 1
ATOM 767 C C . ALA A 1 136 ? 18.292 35.099 42.964 1.00 31.38 136 ALA A C 1
ATOM 768 O O . ALA A 1 136 ? 18.296 34.787 44.162 1.00 27.30 136 ALA A O 1
ATOM 770 N N . ARG A 1 137 ? 17.486 36.050 42.474 1.00 30.71 137 ARG A N 1
ATOM 771 C CA . ARG A 1 137 ? 16.591 36.789 43.351 1.00 29.23 137 ARG A CA 1
ATOM 772 C C . ARG A 1 137 ? 15.471 35.908 43.888 1.00 29.60 137 ARG A C 1
ATOM 773 O O . ARG A 1 137 ? 14.982 36.152 44.991 1.00 27.64 137 ARG A O 1
ATOM 781 N N . ARG A 1 138 ? 15.058 34.893 43.131 1.00 26.54 138 ARG A N 1
ATOM 782 C CA . ARG A 1 138 ? 13.917 34.041 43.482 1.00 31.03 138 ARG A CA 1
ATOM 783 C C . ARG A 1 138 ? 12.601 34.817 43.493 1.00 26.47 138 ARG A C 1
ATOM 784 O O . ARG A 1 138 ? 12.019 35.088 44.552 1.00 29.74 138 ARG A O 1
ATOM 792 N N . ILE A 1 139 ? 12.079 35.092 42.307 1.00 28.79 139 ILE A N 1
ATOM 793 C CA . ILE A 1 139 ? 10.875 35.905 42.186 1.00 30.26 139 ILE A CA 1
ATOM 794 C C . ILE A 1 139 ? 9.700 35.327 42.985 1.00 30.73 139 ILE A C 1
ATOM 795 O O . ILE A 1 139 ? 8.931 36.082 43.594 1.00 28.82 139 ILE A O 1
ATOM 800 N N . LEU A 1 140 ? 9.541 33.995 43.031 1.00 28.49 140 LEU A N 1
ATOM 801 C CA . LEU A 1 140 ? 8.364 33.477 43.742 1.00 28.93 140 LEU A CA 1
ATOM 802 C C . LEU A 1 140 ? 8.461 33.695 45.249 1.00 36.99 140 LEU A C 1
ATOM 803 O O . LEU A 1 140 ? 7.436 33.889 45.919 1.00 38.47 140 LEU A O 1
ATOM 808 N N . GLY A 1 141 ? 9.668 33.697 45.801 1.00 33.31 141 GLY A N 1
ATOM 809 C CA . GLY A 1 141 ? 9.814 34.078 47.191 1.00 34.39 141 GLY A CA 1
ATOM 810 C C . GLY A 1 141 ? 9.305 35.472 47.505 1.00 39.90 141 GLY A C 1
ATOM 811 O O . GLY A 1 141 ? 9.165 35.801 48.686 1.00 42.44 141 GLY A O 1
ATOM 812 N N . LEU A 1 142 ? 9.012 36.296 46.489 1.00 33.32 142 LEU A N 1
ATOM 813 C CA . LEU A 1 142 ? 8.510 37.642 46.756 1.00 32.21 142 LEU A CA 1
ATOM 814 C C . LEU A 1 142 ? 7.026 37.689 47.100 1.00 31.57 142 LEU A C 1
ATOM 815 O O . LEU A 1 142 ? 6.541 38.752 47.518 1.00 33.00 142 LEU A O 1
ATOM 820 N N . ARG A 1 143 ? 6.293 36.585 46.932 1.00 27.57 143 ARG A N 1
ATOM 821 C CA . ARG A 1 143 ? 4.842 36.608 47.135 1.00 33.64 143 ARG A CA 1
ATOM 822 C C . ARG A 1 143 ? 4.392 37.156 48.494 1.00 27.45 143 ARG A C 1
ATOM 823 O O . ARG A 1 143 ? 3.460 37.972 48.523 1.00 28.57 143 ARG A O 1
ATOM 831 N N . PRO A 1 144 ? 4.966 36.758 49.630 1.00 32.16 144 PRO A N 1
ATOM 832 C CA . PRO A 1 144 ? 4.487 37.345 50.900 1.00 32.86 144 PRO A CA 1
ATOM 833 C C . PRO A 1 144 ? 4.687 38.847 50.963 1.00 28.26 144 PRO A C 1
ATOM 834 O O . PRO A 1 144 ? 3.827 39.568 51.477 1.00 29.40 144 PRO A O 1
ATOM 838 N N . GLY A 1 145 ? 5.799 39.354 50.437 1.00 33.92 145 GLY A N 1
ATOM 839 C CA . GLY A 1 145 ? 5.982 40.796 50.421 1.00 27.45 145 GLY A CA 1
ATOM 840 C C . GLY A 1 145 ? 4.966 41.494 49.538 1.00 30.09 145 GLY A C 1
ATOM 841 O O . GLY A 1 145 ? 4.512 42.598 49.857 1.00 29.69 145 GLY A O 1
ATOM 842 N N . ILE A 1 146 ? 4.561 40.849 48.440 1.00 23.76 146 ILE A N 1
ATOM 843 C CA . ILE A 1 146 ? 3.550 41.462 47.582 1.00 29.53 146 ILE A CA 1
ATOM 844 C C . ILE A 1 146 ? 2.195 41.487 48.287 1.00 27.82 146 ILE A C 1
ATOM 845 O O . ILE A 1 146 ? 1.453 42.471 48.199 1.00 24.00 146 ILE A O 1
ATOM 850 N N . GLU A 1 147 ? 1.874 40.418 49.023 1.00 29.83 147 GLU A N 1
ATOM 851 C CA . GLU A 1 147 ? 0.646 40.392 49.811 1.00 30.20 147 GLU A CA 1
ATOM 852 C C . GLU A 1 147 ? 0.636 41.496 50.855 1.00 30.80 147 GLU A C 1
ATOM 853 O O . GLU A 1 147 ? -0.388 42.169 51.053 1.00 28.28 147 GLU A O 1
ATOM 859 N N . ARG A 1 148 ? 1.765 41.701 51.528 1.00 24.01 148 ARG A N 1
ATOM 860 C CA . ARG A 1 148 ? 1.813 42.738 52.544 1.00 30.76 148 ARG A CA 1
ATOM 861 C C . ARG A 1 148 ? 1.587 44.106 51.942 1.00 30.24 148 ARG A C 1
ATOM 862 O O . ARG A 1 148 ? 0.881 44.934 52.527 1.00 37.18 148 ARG A O 1
ATOM 870 N N . ILE A 1 149 ? 2.167 44.368 50.770 1.00 28.56 149 ILE A N 1
ATOM 871 C CA . ILE A 1 149 ? 1.900 45.649 50.125 1.00 30.41 149 ILE A CA 1
ATOM 872 C C . ILE A 1 149 ? 0.427 45.754 49.747 1.00 27.18 149 ILE A C 1
ATOM 873 O O . ILE A 1 149 ? -0.203 46.794 49.949 1.00 27.62 149 ILE A O 1
ATOM 878 N N . ALA A 1 150 ? -0.148 44.684 49.198 1.00 26.14 150 ALA A N 1
ATOM 879 C CA . ALA A 1 150 ? -1.536 44.761 48.761 1.00 26.57 150 ALA A CA 1
ATOM 880 C C . ALA A 1 150 ? -2.475 44.935 49.956 1.00 31.97 150 ALA A C 1
ATOM 881 O O . ALA A 1 150 ? -3.401 45.754 49.901 1.00 25.31 150 ALA A O 1
ATOM 883 N N . ASP A 1 151 ? -2.237 44.175 51.041 1.00 30.20 151 ASP A N 1
ATOM 884 C CA . ASP A 1 151 ? -3.050 44.283 52.256 1.00 32.63 151 ASP A CA 1
ATOM 885 C C . ASP A 1 151 ? -2.990 45.685 52.825 1.00 33.40 151 ASP A C 1
ATOM 886 O O . ASP A 1 151 ? -4.018 46.275 53.174 1.00 32.31 151 ASP A O 1
ATOM 891 N N . ARG A 1 152 ? -1.783 46.243 52.905 1.00 31.11 152 ARG A N 1
ATOM 892 C CA . ARG A 1 152 ? -1.627 47.605 53.382 1.00 32.03 152 ARG A CA 1
ATOM 893 C C . ARG A 1 152 ? -2.422 48.576 52.515 1.00 36.88 152 ARG A C 1
ATOM 894 O O . ARG A 1 152 ? -3.138 49.451 53.021 1.00 30.33 152 ARG A O 1
ATOM 902 N N . LEU A 1 153 ? -2.313 48.436 51.198 1.00 33.94 153 LEU A N 1
ATOM 903 C CA . LEU A 1 153 ? -3.036 49.355 50.336 1.00 31.33 153 LEU A CA 1
ATOM 904 C C . LEU A 1 153 ? -4.535 49.158 50.467 1.00 33.13 153 LEU A C 1
ATOM 905 O O . LEU A 1 153 ? -5.288 50.132 50.455 1.00 32.12 153 LEU A O 1
ATOM 910 N N . LEU A 1 154 ? -4.983 47.908 50.602 1.00 27.62 154 LEU A N 1
ATOM 911 C CA . LEU A 1 154 ? -6.417 47.641 50.688 1.00 32.12 154 LEU A CA 1
ATOM 912 C C . LEU A 1 154 ? -7.013 48.169 51.990 1.00 36.11 154 LEU A C 1
ATOM 913 O O . LEU A 1 154 ? -8.185 48.551 52.014 1.00 31.62 154 LEU A O 1
ATOM 918 N N . ALA A 1 155 ? -6.228 48.193 53.074 1.00 35.99 155 ALA A N 1
ATOM 919 C CA . ALA A 1 155 ? -6.732 48.706 54.346 1.00 38.47 155 ALA A CA 1
ATOM 920 C C . ALA A 1 155 ? -6.939 50.210 54.296 1.00 39.91 155 ALA A C 1
ATOM 921 O O . ALA A 1 155 ? -7.808 50.742 54.988 1.00 40.53 155 ALA A O 1
ATOM 923 N N . GLU A 1 156 ? -6.138 50.906 53.496 1.00 40.57 156 GLU A N 1
ATOM 924 C CA . GLU A 1 156 ? -6.264 52.339 53.280 1.00 41.97 156 GLU A CA 1
ATOM 925 C C . GLU A 1 156 ? -7.461 52.708 52.420 1.00 42.65 156 GLU A C 1
ATOM 926 O O . GLU A 1 156 ? -7.937 53.844 52.490 1.00 45.87 156 GLU A O 1
ATOM 932 N N . LEU A 1 157 ? -7.902 51.799 51.562 1.00 41.12 157 LEU A N 1
ATOM 933 C CA . LEU A 1 157 ? -8.866 52.132 50.518 1.00 39.69 157 LEU A CA 1
ATOM 934 C C . LEU A 1 157 ? -10.087 52.896 51.003 1.00 35.69 157 LEU A C 1
ATOM 935 O O . LEU A 1 157 ? -10.458 53.881 50.346 1.00 38.27 157 LEU A O 1
ATOM 940 N N . PRO A 1 158 ? -10.787 52.493 52.064 1.00 39.42 158 PRO A N 1
ATOM 941 C CA . PRO A 1 158 ? -11.981 53.269 52.456 1.00 43.52 158 PRO A CA 1
ATOM 942 C C . PRO A 1 158 ? -11.690 54.749 52.714 1.00 42.03 158 PRO A C 1
ATOM 943 O O . PRO A 1 158 ? -12.540 55.593 52.417 1.00 49.30 158 PRO A O 1
ATOM 947 N N . ARG A 1 159 ? -10.491 55.096 53.187 1.00 44.13 159 ARG A N 1
ATOM 948 C CA . ARG A 1 159 ? -10.089 56.492 53.372 1.00 44.32 159 ARG A CA 1
ATOM 949 C C . ARG A 1 159 ? -9.800 57.231 52.089 1.00 41.91 159 ARG A C 1
ATOM 950 O O . ARG A 1 159 ? -9.390 58.383 52.171 1.00 45.70 159 ARG A O 1
ATOM 958 N N . ARG A 1 160 ? -9.922 56.611 50.922 1.00 44.11 160 ARG A N 1
ATOM 959 C CA . ARG A 1 160 ? -9.703 57.303 49.658 1.00 38.84 160 ARG A CA 1
ATOM 960 C C . ARG A 1 160 ? -10.982 57.491 48.880 1.00 36.76 160 ARG A C 1
ATOM 961 O O . ARG A 1 160 ? -10.934 57.950 47.732 1.00 43.57 160 ARG A O 1
ATOM 969 N N . GLU A 1 161 ? -12.117 57.128 49.464 1.00 41.20 161 GLU A N 1
ATOM 970 C CA . GLU A 1 161 ? -13.395 57.336 48.795 1.00 44.11 161 GLU A CA 1
ATOM 971 C C . GLU A 1 161 ? -13.621 58.811 48.490 1.00 46.87 161 GLU A C 1
ATOM 972 O O . GLU A 1 161 ? -13.117 59.701 49.181 1.00 42.59 161 GLU A O 1
ATOM 978 N N . GLU A 1 162 ? -14.344 59.069 47.410 1.00 46.82 162 GLU A N 1
ATOM 979 C CA . GLU A 1 162 ? -14.790 60.415 47.111 1.00 50.67 162 GLU A CA 1
ATOM 980 C C . GLU A 1 162 ? -16.143 60.611 47.792 1.00 50.35 162 GLU A C 1
ATOM 981 O O . GLU A 1 162 ? -16.609 59.752 48.548 1.00 44.64 162 GLU A O 1
ATOM 987 N N . GLU A 1 163 ? -16.779 61.756 47.503 1.00 60.87 163 GLU A N 1
ATOM 988 C CA . GLU A 1 163 ? -18.042 62.130 48.134 1.00 59.56 163 GLU A CA 1
ATOM 989 C C . GLU A 1 163 ? -19.143 61.132 47.802 1.00 50.70 163 GLU A C 1
ATOM 990 O O . GLU A 1 163 ? -19.956 60.790 48.665 1.00 55.93 163 GLU A O 1
ATOM 996 N N . ASP A 1 164 ? -19.174 60.632 46.574 1.00 48.06 164 ASP A N 1
ATOM 997 C CA . ASP A 1 164 ? -20.173 59.603 46.257 1.00 45.90 164 ASP A CA 1
ATOM 998 C C . ASP A 1 164 ? -19.877 58.268 46.896 1.00 49.38 164 ASP A C 1
ATOM 999 O O . ASP A 1 164 ? -20.547 57.292 46.523 1.00 48.36 164 ASP A O 1
ATOM 1004 N N . GLY A 1 165 ? -18.898 58.160 47.798 1.00 50.36 165 GLY A N 1
ATOM 1005 C CA . GLY A 1 165 ? -18.587 56.876 48.401 1.00 50.34 165 GLY A CA 1
ATOM 1006 C C . GLY A 1 165 ? -17.942 55.859 47.476 1.00 48.02 165 GLY A C 1
ATOM 1007 O O . GLY A 1 165 ? -17.861 54.678 47.829 1.00 45.68 165 GLY A O 1
ATOM 1008 N N . THR A 1 166 ? -17.511 56.265 46.291 1.00 42.13 166 THR A N 1
ATOM 1009 C CA . THR A 1 166 ? -16.796 55.374 45.400 1.00 40.28 166 THR A CA 1
ATOM 1010 C C . THR A 1 166 ? -15.298 55.577 45.581 1.00 40.69 166 THR A C 1
ATOM 1011 O O . THR A 1 166 ? -14.836 56.602 46.086 1.00 43.18 166 THR A O 1
ATOM 1015 N N . VAL A 1 167 ? -14.533 54.586 45.165 1.00 38.62 167 VAL A N 1
ATOM 1016 C CA . VAL A 1 167 ? -13.084 54.701 45.243 1.00 34.16 167 VAL A CA 1
ATOM 1017 C C . VAL A 1 167 ? -12.496 54.213 43.931 1.00 35.57 167 VAL A C 1
ATOM 1018 O O . VAL A 1 167 ? -12.994 53.240 43.344 1.00 35.41 167 VAL A O 1
ATOM 1022 N N . ASP A 1 168 ? -11.461 54.923 43.449 1.00 38.34 168 ASP A N 1
ATOM 1023 C CA . ASP A 1 168 ? -10.767 54.571 42.206 1.00 34.00 168 ASP A CA 1
ATOM 1024 C C . ASP A 1 168 ? -9.704 53.516 42.504 1.00 37.13 168 ASP A C 1
ATOM 1025 O O . ASP A 1 168 ? -8.689 53.806 43.155 1.00 29.59 168 ASP A O 1
ATOM 1030 N N . LEU A 1 169 ? -9.924 52.298 41.998 1.00 32.48 169 LEU A N 1
ATOM 1031 C CA . LEU A 1 169 ? -8.966 51.225 42.235 1.00 35.83 169 LEU A CA 1
ATOM 1032 C C . LEU A 1 169 ? -7.627 51.484 41.548 1.00 30.75 169 LEU A C 1
ATOM 1033 O O . LEU A 1 169 ? -6.588 51.018 42.030 1.00 34.47 169 LEU A O 1
ATOM 1038 N N . LEU A 1 170 ? -7.622 52.195 40.418 1.00 31.83 170 LEU A N 1
ATOM 1039 C CA . LEU A 1 170 ? -6.356 52.408 39.713 1.00 28.72 170 LEU A CA 1
ATOM 1040 C C . LEU A 1 170 ? -5.406 53.241 40.558 1.00 30.94 170 LEU A C 1
ATOM 1041 O O . LEU A 1 170 ? -4.296 52.806 40.885 1.00 27.95 170 LEU A O 1
ATOM 1046 N N . GLU A 1 171 ? -5.854 54.431 40.961 1.00 34.02 171 GLU A N 1
ATOM 1047 C CA . GLU A 1 171 ? -4.975 55.361 41.652 1.00 34.36 171 GLU A CA 1
ATOM 1048 C C . GLU A 1 171 ? -4.601 54.867 43.046 1.00 34.69 171 GLU A C 1
ATOM 1049 O O . GLU A 1 171 ? -3.479 55.101 43.512 1.00 30.16 171 GLU A O 1
ATOM 1055 N N . HIS A 1 172 ? -5.516 54.212 43.753 1.00 29.93 172 HIS A N 1
ATOM 1056 C CA . HIS A 1 172 ? -5.238 53.918 45.150 1.00 31.95 172 HIS A CA 1
ATOM 1057 C C . HIS A 1 172 ? -4.884 52.471 45.412 1.00 32.55 172 HIS A C 1
ATOM 1058 O O . HIS A 1 172 ? -4.590 52.138 46.562 1.00 31.58 172 HIS A O 1
ATOM 1065 N N . PHE A 1 173 ? -4.891 51.607 44.395 1.00 27.74 173 PHE A N 1
ATOM 1066 C CA . PHE A 1 173 ? -4.487 50.219 44.617 1.00 27.44 173 PHE A CA 1
ATOM 1067 C C . PHE A 1 173 ? -3.529 49.726 43.527 1.00 29.38 173 PHE A C 1
ATOM 1068 O O . PHE A 1 173 ? -2.367 49.430 43.824 1.00 26.01 173 PHE A O 1
ATOM 1076 N N . ALA A 1 174 ? -3.978 49.682 42.264 1.00 28.57 174 ALA A N 1
ATOM 1077 C CA . ALA A 1 174 ? -3.169 49.058 41.214 1.00 25.65 174 ALA A CA 1
ATOM 1078 C C . ALA A 1 174 ? -1.856 49.807 40.988 1.00 27.22 174 ALA A C 1
ATOM 1079 O O . ALA A 1 174 ? -0.777 49.203 40.976 1.00 26.53 174 ALA A O 1
ATOM 1081 N N . TYR A 1 175 ? -1.927 51.105 40.746 1.00 28.41 175 TYR A N 1
ATOM 1082 C CA . TYR A 1 175 ? -0.697 51.863 40.513 1.00 28.23 175 TYR A CA 1
ATOM 1083 C C . TYR A 1 175 ? 0.237 51.841 41.715 1.00 26.34 175 TYR A C 1
ATOM 1084 O O . TYR A 1 175 ? 1.421 51.510 41.542 1.00 27.98 175 TYR A O 1
ATOM 1093 N N . PRO A 1 176 ? -0.206 52.149 42.941 1.00 33.45 176 PRO A N 1
ATOM 1094 C CA . PRO A 1 176 ? 0.740 52.074 44.067 1.00 28.48 176 PRO A CA 1
ATOM 1095 C C . PRO A 1 176 ? 1.352 50.695 44.250 1.00 26.15 176 PRO A C 1
ATOM 1096 O O . PRO A 1 176 ? 2.532 50.593 44.593 1.00 24.75 176 PRO A O 1
ATOM 1100 N N . LEU A 1 177 ? 0.573 49.633 44.062 1.00 23.76 177 LEU A N 1
ATOM 1101 C CA . LEU A 1 177 ? 1.108 48.289 44.237 1.00 25.83 177 LEU A CA 1
ATOM 1102 C C . LEU A 1 177 ? 2.217 48.005 43.222 1.00 24.17 177 LEU A C 1
ATOM 1103 O O . LEU 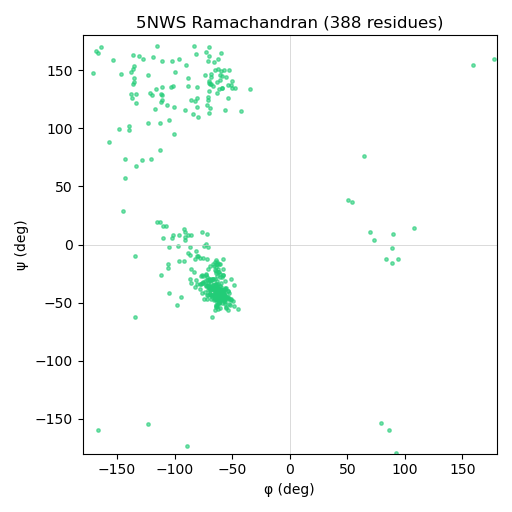A 1 177 ? 3.309 47.566 43.580 1.00 25.31 177 LEU A O 1
ATOM 1108 N N . SER A 1 178 ? 1.968 48.316 41.957 1.00 24.93 178 SER A N 1
ATOM 1109 C CA . SER A 1 178 ? 2.911 47.991 40.899 1.00 24.96 178 SER A CA 1
ATOM 1110 C C . SER A 1 178 ? 4.233 48.732 41.084 1.00 32.73 178 SER A C 1
ATOM 1111 O O . SER A 1 178 ? 5.314 48.138 40.932 1.00 27.98 178 SER A O 1
ATOM 1114 N N . ILE A 1 179 ? 4.173 50.023 41.432 1.00 23.09 179 ILE A N 1
ATOM 1115 C CA . ILE A 1 179 ? 5.422 50.770 41.538 1.00 25.75 179 ILE A CA 1
ATOM 1116 C C . ILE A 1 179 ? 6.147 50.387 42.820 1.00 27.97 179 ILE A C 1
ATOM 1117 O O . ILE A 1 179 ? 7.389 50.368 42.853 1.00 27.60 179 ILE A O 1
ATOM 1122 N N . THR A 1 180 ? 5.390 50.049 43.873 1.00 24.02 180 THR A N 1
ATOM 1123 C CA . THR A 1 180 ? 6.012 49.611 45.110 1.00 31.27 180 THR A CA 1
ATOM 1124 C C . THR A 1 180 ? 6.734 48.281 44.909 1.00 27.28 180 THR A C 1
ATOM 1125 O O . THR A 1 180 ? 7.870 48.113 45.376 1.00 30.18 180 THR A O 1
ATOM 1129 N N . VAL A 1 181 ? 6.090 47.330 44.219 1.00 29.25 181 VAL A N 1
ATOM 1130 C CA . VAL A 1 181 ? 6.711 46.028 43.943 1.00 27.15 181 VAL A CA 1
ATOM 1131 C C . VAL A 1 181 ? 7.998 46.199 43.123 1.00 27.58 181 VAL A C 1
ATOM 1132 O O . VAL A 1 181 ? 9.055 45.640 43.463 1.00 23.45 181 VAL A O 1
ATOM 1136 N N . ILE A 1 182 ? 7.941 46.989 42.044 1.00 23.72 182 ILE A N 1
ATOM 1137 C CA . ILE A 1 182 ? 9.136 47.177 41.216 1.00 28.13 182 ILE A CA 1
ATOM 1138 C C . ILE A 1 182 ? 10.268 47.804 42.024 1.00 33.94 182 ILE A C 1
ATOM 1139 O O . ILE A 1 182 ? 11.407 47.316 42.007 1.00 27.09 182 ILE A O 1
ATOM 1144 N N . CYS A 1 183 ? 9.966 48.900 42.742 1.00 27.35 183 CYS A N 1
ATOM 1145 C CA . CYS A 1 183 ? 10.997 49.593 43.509 1.00 31.89 183 CYS A CA 1
ATOM 1146 C C . CYS A 1 183 ? 11.595 48.688 44.571 1.00 33.28 183 CYS A C 1
ATOM 1147 O O . CYS A 1 183 ? 12.826 48.626 44.722 1.00 34.81 183 CYS A O 1
ATOM 1150 N N . GLU A 1 184 ? 10.745 47.942 45.278 1.00 26.68 184 GLU A N 1
ATOM 1151 C CA . GLU A 1 184 ? 11.238 47.018 46.287 1.00 31.50 184 GLU A CA 1
ATOM 1152 C C . GLU A 1 184 ? 11.983 45.844 45.659 1.00 36.60 184 GLU A C 1
ATOM 1153 O O . GLU A 1 184 ? 12.954 45.361 46.232 1.00 32.79 184 GLU A O 1
ATOM 1159 N N . LEU A 1 185 ? 11.534 45.353 44.501 1.00 35.64 185 LEU A N 1
ATOM 1160 C CA . LEU A 1 185 ? 12.327 44.358 43.784 1.00 30.30 185 LEU A CA 1
ATOM 1161 C C . LEU A 1 185 ? 13.757 44.856 43.595 1.00 32.99 185 LEU A C 1
ATOM 1162 O O . LEU A 1 185 ? 14.727 44.171 43.950 1.00 29.30 185 LEU A O 1
ATOM 1167 N N . VAL A 1 186 ? 13.892 46.063 43.050 1.00 28.19 186 VAL A N 1
ATOM 1168 C CA . VAL A 1 186 ? 15.191 46.614 42.703 1.00 22.21 186 VAL A CA 1
ATOM 1169 C C . VAL A 1 186 ? 16.026 46.869 43.962 1.00 29.52 186 VAL A C 1
ATOM 1170 O O . VAL A 1 186 ? 17.232 46.603 43.982 1.00 28.08 186 VAL A O 1
ATOM 1174 N N . GLY A 1 187 ? 15.383 47.316 45.043 1.00 29.47 187 GLY A N 1
ATOM 1175 C CA . GLY A 1 187 ? 16.052 47.729 46.261 1.00 26.77 187 GLY A CA 1
ATOM 1176 C C . GLY A 1 187 ? 16.045 49.242 46.487 1.00 33.30 187 GLY A C 1
ATOM 1177 O O . GLY A 1 187 ? 16.817 49.729 47.311 1.00 36.11 187 GLY A O 1
ATOM 1178 N N . ILE A 1 188 ? 15.226 49.989 45.752 1.00 33.33 188 ILE A N 1
ATOM 1179 C CA . ILE A 1 188 ? 15.065 51.433 45.942 1.00 33.47 188 ILE A CA 1
ATOM 1180 C C . ILE A 1 188 ? 14.481 51.710 47.326 1.00 37.08 188 ILE A C 1
ATOM 1181 O O . ILE A 1 188 ? 13.511 51.052 47.739 1.00 39.14 188 ILE A O 1
ATOM 1186 N N . PRO A 1 189 ? 15.065 52.611 48.106 1.00 43.01 189 PRO A N 1
ATOM 1187 C CA . PRO A 1 189 ? 14.496 52.929 49.424 1.00 42.82 189 PRO A CA 1
ATOM 1188 C C . PRO A 1 189 ? 13.063 53.447 49.315 1.00 37.29 189 PRO A C 1
ATOM 1189 O O . PRO A 1 189 ? 12.703 54.139 48.361 1.00 37.82 189 PRO A O 1
ATOM 1193 N N . ALA A 1 190 ? 12.248 53.093 50.318 1.00 38.15 190 ALA A N 1
ATOM 1194 C CA . ALA A 1 190 ? 10.848 53.529 50.389 1.00 48.81 190 ALA A CA 1
ATOM 1195 C C . ALA A 1 190 ? 10.704 55.046 50.278 1.00 47.21 190 ALA A C 1
ATOM 1196 O O . ALA A 1 190 ? 9.787 55.548 49.619 1.00 46.44 190 ALA A O 1
ATOM 1198 N N . THR A 1 191 ? 11.612 55.789 50.911 1.00 47.80 191 THR A N 1
ATOM 1199 C CA . THR A 1 191 ? 11.554 57.244 50.888 1.00 42.58 191 THR A CA 1
ATOM 1200 C C . THR A 1 191 ? 11.720 57.811 49.490 1.00 46.24 191 THR A C 1
ATOM 1201 O O . THR A 1 191 ? 11.403 58.983 49.268 1.00 47.28 191 THR A O 1
ATOM 1205 N N . ASP A 1 192 ? 12.193 57.015 48.535 1.00 42.72 192 ASP A N 1
ATOM 1206 C CA . ASP A 1 192 ? 12.343 57.476 47.162 1.00 41.78 192 ASP A CA 1
ATOM 1207 C C . ASP A 1 192 ? 11.238 56.987 46.244 1.00 38.11 192 ASP A C 1
ATOM 1208 O O . ASP A 1 192 ? 11.304 57.225 45.031 1.00 40.89 192 ASP A O 1
ATOM 1213 N N . LEU A 1 193 ? 10.225 56.311 46.795 1.00 40.51 193 LEU A N 1
ATOM 1214 C CA . LEU A 1 193 ? 9.090 55.875 45.987 1.00 37.92 193 LEU A CA 1
ATOM 1215 C C . LEU A 1 193 ? 8.547 57.003 45.118 1.00 42.65 193 LEU A C 1
ATOM 1216 O O . LEU A 1 193 ? 8.396 56.844 43.897 1.00 40.46 193 LEU A O 1
ATOM 1221 N N . GLU A 1 194 ? 8.237 58.155 45.736 1.00 42.34 194 GLU A N 1
ATOM 1222 C CA . GLU A 1 194 ? 7.527 59.207 45.008 1.00 44.77 194 GLU A CA 1
ATOM 1223 C C . GLU A 1 194 ? 8.382 59.746 43.883 1.00 46.91 194 GLU A C 1
ATOM 1224 O O . GLU A 1 194 ? 7.901 59.951 42.756 1.00 37.12 194 GLU A O 1
ATOM 1230 N N . ARG A 1 195 ? 9.669 59.939 44.179 1.00 41.78 195 ARG A N 1
ATOM 1231 C CA . ARG A 1 195 ? 10.660 60.359 43.199 1.00 45.71 195 ARG A CA 1
ATOM 1232 C C . ARG A 1 195 ? 10.678 59.431 41.983 1.00 43.51 195 ARG A C 1
ATOM 1233 O O . ARG A 1 195 ? 10.679 59.881 40.828 1.00 41.09 195 ARG A O 1
ATOM 1241 N N . TRP A 1 196 ? 10.659 58.121 42.228 1.00 40.81 196 TRP A N 1
ATOM 1242 C CA . TRP A 1 196 ? 10.663 57.169 41.115 1.00 42.07 196 TRP A CA 1
ATOM 1243 C C . TRP A 1 196 ? 9.333 57.180 40.362 1.00 41.72 196 TRP A C 1
ATOM 1244 O O . TRP A 1 196 ? 9.295 57.055 39.124 1.00 35.27 196 TRP A O 1
ATOM 1255 N N . ARG A 1 197 ? 8.233 57.348 41.087 1.00 37.81 197 ARG A N 1
ATOM 1256 C CA . ARG A 1 197 ? 6.945 57.568 40.437 1.00 46.11 197 ARG A CA 1
ATOM 1257 C C . ARG A 1 197 ? 7.023 58.724 39.428 1.00 45.67 197 ARG A C 1
ATOM 1258 O O . ARG A 1 197 ? 6.676 58.567 38.247 1.00 40.94 197 ARG A O 1
ATOM 1266 N N . GLU A 1 198 ? 7.551 59.874 39.873 1.00 46.28 198 GLU A N 1
ATOM 1267 C CA . GLU A 1 198 ? 7.750 61.011 38.975 1.00 45.25 198 GLU A CA 1
ATOM 1268 C C . GLU A 1 198 ? 8.717 60.659 37.852 1.00 43.78 198 GLU A C 1
ATOM 1269 O O . GLU A 1 198 ? 8.459 60.949 36.676 1.00 41.39 198 GLU A O 1
ATOM 1275 N N . TRP A 1 199 ? 9.857 60.046 38.196 1.00 41.33 199 TRP A N 1
ATOM 1276 C CA . TRP A 1 199 ? 10.826 59.692 37.155 1.00 43.87 199 TRP A CA 1
ATOM 1277 C C . TRP A 1 199 ? 10.233 58.717 36.136 1.00 41.67 199 TRP A C 1
ATOM 1278 O O . TRP A 1 199 ? 10.451 58.864 34.921 1.00 42.27 199 TRP A O 1
ATOM 1289 N N . GLY A 1 200 ? 9.481 57.717 36.612 1.00 38.16 200 GLY A N 1
ATOM 1290 C CA . GLY A 1 200 ? 8.738 56.870 35.692 1.00 38.66 200 GLY A CA 1
ATOM 1291 C C . GLY A 1 200 ? 7.888 57.680 34.734 1.00 44.94 200 GLY A C 1
ATOM 1292 O O . GLY A 1 200 ? 7.903 57.453 33.519 1.00 43.66 200 GLY A O 1
ATOM 1293 N N . GLY A 1 201 ? 7.147 58.657 35.267 1.00 43.67 201 GLY A N 1
ATOM 1294 C CA . GLY A 1 201 ? 6.327 59.481 34.403 1.00 33.90 201 GLY A CA 1
ATOM 1295 C C . GLY A 1 201 ? 7.174 60.284 33.443 1.00 43.54 201 GLY A C 1
ATOM 1296 O O . GLY A 1 201 ? 6.836 60.424 32.264 1.00 45.02 201 GLY A O 1
ATOM 1297 N N . ASP A 1 202 ? 8.293 60.823 33.936 1.00 40.92 202 ASP A N 1
ATOM 1298 C CA . ASP A 1 202 ? 9.199 61.538 33.043 1.00 44.16 202 ASP A CA 1
ATOM 1299 C C . ASP A 1 202 ? 9.641 60.644 31.894 1.00 47.84 202 ASP A C 1
ATOM 1300 O O . ASP A 1 202 ? 9.743 61.094 30.744 1.00 45.70 202 ASP A O 1
ATOM 1305 N N . LEU A 1 203 ? 9.901 59.367 32.180 1.00 43.16 203 LEU A N 1
ATOM 1306 C CA . LEU A 1 203 ? 10.434 58.505 31.135 1.00 48.97 203 LEU A CA 1
ATOM 1307 C C . LEU A 1 203 ? 9.389 58.196 30.068 1.00 48.96 203 LEU A C 1
ATOM 1308 O O . LEU A 1 203 ? 9.734 58.119 28.882 1.00 47.36 203 LEU A O 1
ATOM 1313 N N . VAL A 1 204 ? 8.115 58.060 30.447 1.00 45.62 204 VAL A N 1
ATOM 1314 C CA . VAL A 1 204 ? 7.095 57.752 29.445 1.00 54.19 204 VAL A CA 1
ATOM 1315 C C . VAL A 1 204 ? 6.788 58.973 28.577 1.00 52.44 204 VAL A C 1
ATOM 1316 O O . VAL A 1 204 ? 6.644 58.856 27.353 1.00 54.42 204 VAL A O 1
ATOM 1320 N N . SER A 1 205 ? 6.712 60.163 29.175 1.00 59.32 205 SER A N 1
ATOM 1321 C CA . SER A 1 205 ? 6.353 61.345 28.390 1.00 54.40 205 SER A CA 1
ATOM 1322 C C . SER A 1 205 ? 7.520 61.878 27.564 1.00 54.06 205 SER A C 1
ATOM 1323 O O . SER A 1 205 ? 7.300 62.400 26.464 1.00 59.75 205 SER A O 1
ATOM 1326 N N . MET A 1 206 ? 8.755 61.771 28.073 1.00 57.05 206 MET A N 1
ATOM 1327 C CA . MET A 1 206 ? 9.976 62.191 27.359 1.00 60.40 206 MET A CA 1
ATOM 1328 C C . MET A 1 206 ? 9.924 63.648 26.869 1.00 58.86 206 MET A C 1
ATOM 1329 O O . MET A 1 206 ? 10.453 63.986 25.804 1.00 54.43 206 MET A O 1
ATOM 1334 N N . ARG A 1 207 ? 9.309 64.530 27.653 1.00 53.68 207 ARG A N 1
ATOM 1335 C CA . ARG A 1 207 ? 9.362 65.956 27.322 1.00 54.12 207 ARG A CA 1
ATOM 1336 C C . ARG A 1 207 ? 10.772 66.485 27.564 1.00 47.90 207 ARG A C 1
ATOM 1337 O O . ARG A 1 207 ? 11.309 66.305 28.661 1.00 46.97 207 ARG A O 1
ATOM 1345 N N . PRO A 1 208 ? 11.401 67.135 26.581 1.00 45.67 208 PRO A N 1
ATOM 1346 C CA . PRO A 1 208 ? 12.772 67.645 26.804 1.00 45.52 208 PRO A CA 1
ATOM 1347 C C . PRO A 1 208 ? 12.868 68.671 27.919 1.00 49.35 208 PRO A C 1
ATOM 1348 O O . P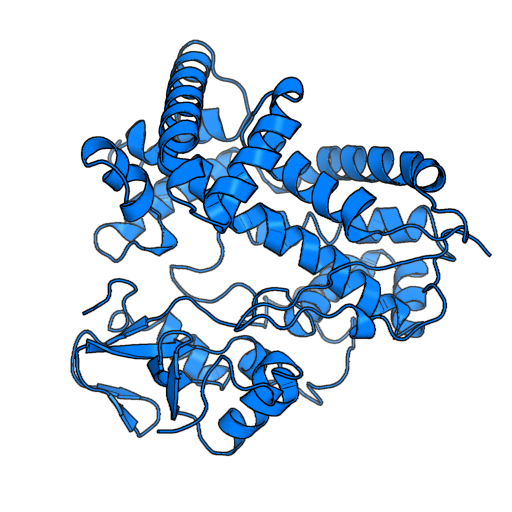RO A 1 208 ? 13.846 68.656 28.680 1.00 43.63 208 PRO A O 1
ATOM 1352 N N . GLU A 1 209 ? 11.877 69.565 28.039 1.00 45.16 209 GLU A N 1
ATOM 1353 C CA . GLU A 1 209 ? 11.934 70.586 29.076 1.00 42.11 209 GLU A CA 1
ATOM 1354 C C . GLU A 1 209 ? 11.851 69.961 30.453 1.00 43.66 209 GLU A C 1
ATOM 1355 O O . GLU A 1 209 ? 12.205 70.612 31.446 1.00 42.13 209 GLU A O 1
ATOM 1361 N N . ARG A 1 210 ? 11.378 68.721 30.540 1.00 39.31 210 ARG A N 1
ATOM 1362 C CA . ARG A 1 210 ? 11.466 68.016 31.811 1.00 44.63 210 ARG A CA 1
ATOM 1363 C C . ARG A 1 210 ? 12.720 67.155 31.893 1.00 42.60 210 ARG A C 1
ATOM 1364 O O . ARG A 1 210 ? 13.429 67.176 32.900 1.00 43.15 210 ARG A O 1
ATOM 1372 N N . LEU A 1 211 ? 13.026 66.416 30.835 1.00 42.54 211 LEU A N 1
ATOM 1373 C CA . LEU A 1 211 ? 14.051 65.395 30.954 1.00 43.68 211 LEU A CA 1
ATOM 1374 C C . LEU A 1 211 ? 15.451 65.971 30.971 1.00 42.51 211 LEU A C 1
ATOM 1375 O O . LEU A 1 211 ? 16.356 65.349 31.533 1.00 41.14 211 LEU A O 1
ATOM 1380 N N . ARG A 1 212 ? 15.658 67.145 30.381 1.00 42.22 212 ARG A N 1
ATOM 1381 C CA . ARG A 1 212 ? 16.991 67.722 30.425 1.00 43.25 212 ARG A CA 1
ATOM 1382 C C . ARG A 1 212 ? 17.437 67.989 31.852 1.00 42.07 212 ARG A C 1
ATOM 1383 O O . ARG A 1 212 ? 18.640 68.117 32.106 1.00 42.79 212 ARG A O 1
ATOM 1391 N N . HIS A 1 213 ? 16.506 68.007 32.796 1.00 40.15 213 HIS A N 1
ATOM 1392 C CA . HIS A 1 213 ? 16.852 68.063 34.200 1.00 37.28 213 HIS A CA 1
ATOM 1393 C C . HIS A 1 213 ? 16.832 66.695 34.870 1.00 40.30 213 HIS A C 1
ATOM 1394 O O . HIS A 1 213 ? 17.795 66.325 35.551 1.00 39.87 213 HIS A O 1
ATOM 1401 N N . SER A 1 214 ? 15.738 65.948 34.723 1.00 34.37 214 SER A N 1
ATOM 1402 C CA . SER A 1 214 ? 15.532 64.793 35.588 1.00 42.83 214 SER A CA 1
ATOM 1403 C C . SER A 1 214 ? 16.308 63.585 35.103 1.00 38.53 214 SER A C 1
ATOM 1404 O O . SER A 1 214 ? 16.696 62.730 35.908 1.00 36.36 214 SER A O 1
ATOM 1407 N N . PHE A 1 215 ? 16.505 63.483 33.799 1.00 38.04 215 PHE A N 1
ATOM 1408 C CA . PHE A 1 215 ? 17.238 62.343 33.271 1.00 39.17 215 PHE A CA 1
ATOM 1409 C C . PHE A 1 215 ? 18.651 62.284 33.830 1.00 41.36 215 PHE A C 1
ATOM 1410 O O . PHE A 1 215 ? 19.001 61.251 34.431 1.00 39.67 215 PHE A O 1
ATOM 1418 N N . PRO A 1 216 ? 19.484 63.339 33.735 1.00 40.93 216 PRO A N 1
ATOM 1419 C CA . PRO A 1 216 ? 20.765 63.299 34.458 1.00 41.44 216 PRO A CA 1
ATOM 1420 C C . PRO A 1 216 ? 20.593 63.003 35.941 1.00 41.40 216 PRO A C 1
ATOM 1421 O O . PRO A 1 216 ? 21.380 62.231 36.511 1.00 39.05 216 PRO A O 1
ATOM 1425 N N . VAL A 1 217 ? 19.568 63.580 36.578 1.00 35.61 217 VAL A N 1
ATOM 1426 C CA . VAL A 1 217 ? 19.414 63.414 38.020 1.00 39.41 217 VAL A CA 1
ATOM 1427 C C . VAL A 1 217 ? 19.156 61.959 38.355 1.00 42.45 217 VAL A C 1
ATOM 1428 O O . VAL A 1 217 ? 19.686 61.429 39.340 1.00 40.82 217 VAL A O 1
ATOM 1432 N N . MET A 1 218 ? 18.312 61.296 37.560 1.00 41.21 218 MET A N 1
ATOM 1433 C CA . MET A 1 218 ? 17.969 59.922 37.889 1.00 44.41 218 MET A CA 1
ATOM 1434 C C . MET A 1 218 ? 19.112 58.977 37.538 1.00 36.63 218 MET A C 1
ATOM 1435 O O . MET A 1 218 ? 19.338 58.002 38.255 1.00 33.84 218 MET A O 1
ATOM 1440 N N . ILE A 1 219 ? 19.869 59.277 36.480 1.00 36.15 219 ILE A N 1
ATOM 1441 C CA . ILE A 1 219 ? 21.019 58.447 36.145 1.00 35.97 219 ILE A CA 1
ATOM 1442 C C . ILE A 1 219 ? 22.065 58.531 37.249 1.00 40.82 219 ILE A C 1
ATOM 1443 O O . ILE A 1 219 ? 22.614 57.510 37.691 1.00 39.98 219 ILE A O 1
ATOM 1448 N N . ASP A 1 220 ? 22.323 59.746 37.745 1.00 38.40 220 ASP A N 1
ATOM 1449 C CA . ASP A 1 220 ? 23.254 59.901 38.858 1.00 40.01 220 ASP A CA 1
ATOM 1450 C C . ASP A 1 220 ? 22.723 59.225 40.112 1.00 39.10 220 ASP A C 1
ATOM 1451 O O . ASP A 1 220 ? 23.495 58.654 40.894 1.00 41.56 220 ASP A O 1
ATOM 1456 N N . TYR A 1 221 ? 21.416 59.299 40.340 1.00 33.54 221 TYR A N 1
ATOM 1457 C CA . TYR A 1 221 ? 20.853 58.592 41.483 1.00 34.19 221 TYR A CA 1
ATOM 1458 C C . TYR A 1 221 ? 21.181 57.110 41.396 1.00 33.62 221 TYR A C 1
ATOM 1459 O O . TYR A 1 221 ? 21.509 56.469 42.406 1.00 36.61 221 TYR A O 1
ATOM 1468 N N . CYS A 1 222 ? 21.092 56.551 40.189 1.00 35.02 222 CYS A N 1
ATOM 1469 C CA . CYS A 1 222 ? 21.280 55.114 40.019 1.00 40.05 222 CYS A CA 1
ATOM 1470 C C . CYS A 1 222 ? 22.744 54.726 40.207 1.00 30.73 222 CYS A C 1
ATOM 1471 O O . CYS A 1 222 ? 23.050 53.770 40.929 1.00 31.85 222 CYS A O 1
ATOM 1474 N N . HIS A 1 223 ? 23.663 55.462 39.579 1.00 30.87 223 HIS A N 1
ATOM 1475 C CA . HIS A 1 223 ? 25.083 55.167 39.774 1.00 36.43 223 HIS A CA 1
ATOM 1476 C C . HIS A 1 223 ? 25.457 55.194 41.254 1.00 37.05 223 HIS A C 1
ATOM 1477 O O . HIS A 1 223 ? 26.251 54.359 41.720 1.00 39.02 223 HIS A O 1
ATOM 1484 N N . ARG A 1 224 ? 24.869 56.122 42.020 1.00 32.46 224 ARG A N 1
ATOM 1485 C CA . ARG A 1 224 ? 25.220 56.215 43.434 1.00 38.13 224 ARG A CA 1
ATOM 1486 C C . ARG A 1 224 ? 24.672 55.031 44.199 1.00 33.40 224 ARG A C 1
ATOM 1487 O O . ARG A 1 224 ? 25.379 54.432 45.024 1.00 38.28 224 ARG A O 1
ATOM 1495 N N . LEU A 1 225 ? 23.420 54.660 43.914 1.00 35.59 225 LEU A N 1
ATOM 1496 C CA . LEU A 1 225 ? 22.839 53.457 44.508 1.00 34.68 225 LEU A CA 1
ATOM 1497 C C . LEU A 1 225 ? 23.665 52.208 44.168 1.00 31.06 225 LEU A C 1
ATOM 1498 O O . LEU A 1 225 ? 23.867 51.340 45.024 1.00 31.43 225 LEU A O 1
ATOM 1503 N N . ILE A 1 226 ? 24.167 52.113 42.935 1.00 29.15 226 ILE A N 1
ATOM 1504 C CA . ILE A 1 226 ? 25.027 50.988 42.559 1.00 35.09 226 ILE A CA 1
ATOM 1505 C C . ILE A 1 226 ? 26.290 50.978 43.406 1.00 34.58 226 ILE A C 1
ATOM 1506 O O . ILE A 1 226 ? 26.675 49.945 43.965 1.00 34.52 226 ILE A O 1
ATOM 1511 N N . GLU A 1 227 ? 26.964 52.122 43.499 1.00 38.52 227 GLU A N 1
ATOM 1512 C CA . GLU A 1 227 ? 28.193 52.169 44.285 1.00 37.54 227 GLU A CA 1
ATOM 1513 C C . GLU A 1 227 ? 27.898 51.883 45.751 1.00 37.43 227 GLU A C 1
ATOM 1514 O O . GLU A 1 227 ? 28.663 51.182 46.422 1.00 35.02 227 GLU A O 1
ATOM 1520 N N . GLN A 1 228 ? 26.747 52.326 46.237 1.00 38.37 228 GLN A N 1
ATOM 1521 C CA . GLN A 1 228 ? 26.381 52.021 47.613 1.00 38.51 228 GLN A CA 1
ATOM 1522 C C . GLN A 1 228 ? 26.175 50.516 47.812 1.00 39.76 228 GLN A C 1
ATOM 1523 O O . GLN A 1 228 ? 26.689 49.930 48.779 1.00 36.06 228 GLN A O 1
ATOM 1529 N N . ARG A 1 229 ? 25.423 49.867 46.908 1.00 30.27 229 ARG A N 1
ATOM 1530 C CA . ARG A 1 229 ? 25.187 48.428 47.060 1.00 33.04 229 ARG A CA 1
ATOM 1531 C C . ARG A 1 229 ? 26.466 47.618 46.847 1.00 33.34 229 ARG A C 1
ATOM 1532 O O . ARG A 1 229 ? 26.660 46.576 47.481 1.00 33.85 229 ARG A O 1
ATOM 1540 N N . ARG A 1 230 ? 27.311 48.039 45.914 1.00 31.32 230 ARG A N 1
ATOM 1541 C CA . ARG A 1 230 ? 28.578 47.339 45.713 1.00 39.03 230 ARG A CA 1
ATOM 1542 C C . ARG A 1 230 ? 29.386 47.301 47.007 1.00 41.90 230 ARG A C 1
ATOM 1543 O O . ARG A 1 230 ? 29.867 46.240 47.433 1.00 40.47 230 ARG A O 1
ATOM 1551 N N . ALA A 1 231 ? 29.511 48.451 47.671 1.00 41.04 231 ALA A N 1
ATOM 1552 C CA . ALA A 1 231 ? 30.235 48.485 48.937 1.00 41.11 231 ALA A CA 1
ATOM 1553 C C . ALA A 1 231 ? 29.529 47.697 50.033 1.00 42.52 231 ALA A C 1
ATOM 1554 O O . ALA A 1 231 ? 30.159 47.380 51.047 1.00 41.59 231 ALA A O 1
ATOM 1556 N N . ALA A 1 232 ? 28.242 47.378 49.863 1.00 34.61 232 ALA A N 1
ATOM 1557 C CA . ALA A 1 232 ? 27.531 46.610 50.884 1.00 32.10 232 ALA A CA 1
ATOM 1558 C C . ALA A 1 232 ? 26.328 45.919 50.226 1.00 36.98 232 ALA A C 1
ATOM 1559 O O . ALA A 1 232 ? 25.217 46.451 50.238 1.00 35.08 232 ALA A O 1
ATOM 1561 N N . LEU A 1 233 ? 26.563 44.719 49.700 1.00 33.56 233 LEU A N 1
ATOM 1562 C CA . LEU A 1 233 ? 25.545 43.995 48.955 1.00 33.31 233 LEU A CA 1
ATOM 1563 C C . LEU A 1 233 ? 24.422 43.553 49.866 1.00 37.43 233 LEU A C 1
ATOM 1564 O O . LEU A 1 233 ? 24.631 43.234 51.037 1.00 39.67 233 LEU A O 1
ATOM 1569 N N . THR A 1 234 ? 23.213 43.521 49.310 1.00 36.59 234 THR A N 1
ATOM 1570 C CA . THR A 1 234 ? 22.076 42.977 50.046 1.00 36.01 234 THR A CA 1
ATOM 1571 C C . THR A 1 234 ? 21.450 41.849 49.238 1.00 38.96 234 THR A C 1
ATOM 1572 O O . THR A 1 234 ? 22.124 41.222 48.412 1.00 36.96 234 THR A O 1
ATOM 1576 N N . ASP A 1 235 ? 20.168 41.578 49.449 1.00 29.09 235 ASP A N 1
ATOM 1577 C CA . ASP A 1 235 ? 19.519 40.537 48.675 1.00 34.12 235 ASP A CA 1
ATOM 1578 C C . ASP A 1 235 ? 18.554 41.110 47.640 1.00 31.17 235 ASP A C 1
ATOM 1579 O O . ASP A 1 235 ? 17.738 40.375 47.104 1.00 30.17 235 ASP A O 1
ATOM 1584 N N . ASP A 1 236 ? 18.650 42.400 47.334 1.00 30.48 236 ASP A N 1
ATOM 1585 C CA . ASP A 1 236 ? 17.746 42.984 46.362 1.00 29.07 236 ASP A CA 1
ATOM 1586 C C . ASP A 1 236 ? 18.259 42.720 44.934 1.00 29.57 236 ASP A C 1
ATOM 1587 O O . ASP A 1 236 ? 19.378 42.229 44.717 1.00 28.68 236 ASP A O 1
ATOM 1592 N N . LEU A 1 237 ? 17.417 43.032 43.949 1.00 25.43 237 LEU A N 1
ATOM 1593 C CA . LEU A 1 237 ? 17.772 42.744 42.565 1.00 24.21 237 LEU A CA 1
ATOM 1594 C C . LEU A 1 237 ? 18.984 43.558 42.112 1.00 25.73 237 LEU A C 1
ATOM 1595 O O . LEU A 1 237 ? 19.800 43.064 41.323 1.00 24.24 237 LEU A O 1
ATOM 1600 N N . LEU A 1 238 ? 19.140 44.796 42.592 1.00 29.22 238 LEU A N 1
ATOM 1601 C CA . LEU A 1 238 ? 20.330 45.561 42.200 1.00 29.42 238 LEU A CA 1
ATOM 1602 C C . LEU A 1 238 ? 21.604 44.818 42.571 1.00 27.18 238 LEU A C 1
ATOM 1603 O O . LEU A 1 238 ? 22.531 44.709 41.757 1.00 28.31 238 LEU A O 1
ATOM 1608 N N . SER A 1 239 ? 21.643 44.265 43.782 1.00 24.17 239 SER A N 1
ATOM 1609 C CA . SER A 1 239 ? 22.794 43.484 44.219 1.00 32.34 239 SER A CA 1
ATOM 1610 C C . SER A 1 239 ? 22.994 42.251 43.338 1.00 31.12 239 SER A C 1
ATOM 1611 O O . SER A 1 239 ? 24.129 41.890 43.007 1.00 28.59 239 SER A O 1
ATOM 1614 N N . GLU A 1 240 ? 21.902 41.574 42.971 1.00 28.17 240 GLU A N 1
ATOM 1615 C CA . GLU A 1 240 ? 22.053 40.444 42.071 1.00 24.47 240 GLU A CA 1
ATOM 1616 C C . GLU A 1 240 ? 22.513 40.888 40.695 1.00 27.19 240 GLU A C 1
ATOM 1617 O O . GLU A 1 240 ? 23.319 40.188 40.080 1.00 29.78 240 GLU A O 1
ATOM 1623 N N . LEU A 1 241 ? 22.058 42.057 40.210 1.00 24.95 241 LEU A N 1
ATOM 1624 C CA . LEU A 1 241 ? 22.568 42.562 38.932 1.00 22.99 241 LEU A CA 1
ATOM 1625 C C . LEU A 1 241 ? 24.059 42.852 39.009 1.00 30.93 241 LEU A C 1
ATOM 1626 O O . LEU A 1 241 ? 24.797 42.618 38.045 1.00 23.13 241 LEU A O 1
ATOM 1631 N N . ILE A 1 242 ? 24.511 43.415 40.137 1.00 28.76 242 ILE A N 1
ATOM 1632 C CA . ILE A 1 242 ? 25.928 43.692 40.319 1.00 30.17 242 ILE A CA 1
ATOM 1633 C C . ILE A 1 242 ? 26.725 42.391 40.381 1.00 33.04 242 ILE A C 1
ATOM 1634 O O . ILE A 1 242 ? 27.829 42.310 39.838 1.00 33.96 242 ILE A O 1
ATOM 1639 N N . ARG A 1 243 ? 26.177 41.361 41.048 1.00 31.85 243 ARG A N 1
ATOM 1640 C CA A ARG A 1 243 ? 26.850 40.077 41.250 0.50 32.78 243 ARG A CA 1
ATOM 1641 C CA B ARG A 1 243 ? 26.880 40.094 41.238 0.50 32.78 243 ARG A CA 1
ATOM 1642 C C . ARG A 1 243 ? 26.797 39.163 40.033 1.00 31.11 243 ARG A C 1
ATOM 1643 O O . ARG A 1 243 ? 27.616 38.250 39.936 1.00 31.14 243 ARG A O 1
ATOM 1658 N N . ALA A 1 244 ? 25.838 39.364 39.128 1.00 30.73 244 ALA A N 1
ATOM 1659 C CA . ALA A 1 244 ? 25.594 38.402 38.054 1.00 28.59 244 ALA A CA 1
ATOM 1660 C C . ALA A 1 244 ? 26.821 38.239 37.166 1.00 29.65 244 ALA A C 1
ATOM 1661 O O . ALA A 1 244 ? 27.577 39.184 36.933 1.00 28.72 244 ALA A O 1
ATOM 1663 N N . GLN A 1 245 ? 27.019 37.027 36.664 1.00 24.35 245 GLN A N 1
ATOM 1664 C CA . GLN A 1 245 ? 28.153 36.769 35.796 1.00 26.67 245 GLN A CA 1
ATOM 1665 C C . GLN A 1 245 ? 27.722 35.936 34.608 1.00 23.50 245 GLN A C 1
ATOM 1666 O O . GLN A 1 245 ? 26.948 34.991 34.748 1.00 24.11 245 GLN A O 1
ATOM 1672 N N . ASP A 1 246 ? 28.233 36.292 33.441 1.00 26.06 246 ASP A N 1
ATOM 1673 C CA . ASP A 1 246 ? 28.119 35.421 32.294 1.00 26.93 246 ASP A CA 1
ATOM 1674 C C . ASP A 1 246 ? 29.055 34.224 32.478 1.00 27.17 246 ASP A C 1
ATOM 1675 O O . ASP A 1 246 ? 29.961 34.230 33.323 1.00 27.07 246 ASP A O 1
ATOM 1680 N N . ASP A 1 247 ? 28.840 33.197 31.659 1.00 21.12 247 ASP A N 1
ATOM 1681 C CA . ASP A 1 247 ? 29.620 31.968 31.772 1.00 25.37 247 ASP A CA 1
ATOM 1682 C C . ASP A 1 247 ? 31.121 32.189 31.570 1.00 27.44 247 ASP A C 1
ATOM 1683 O O . ASP A 1 247 ? 31.941 31.439 32.113 1.00 24.29 247 ASP A O 1
ATOM 1688 N N . ASP A 1 248 ? 31.507 33.196 30.803 1.00 25.92 248 ASP A N 1
ATOM 1689 C CA . ASP A 1 248 ? 32.920 33.498 30.631 1.00 27.49 248 ASP A CA 1
ATOM 1690 C C . ASP A 1 248 ? 33.430 34.443 31.687 1.00 25.48 248 ASP A C 1
ATOM 1691 O O . ASP A 1 248 ? 34.517 34.983 31.525 1.00 24.69 248 ASP A O 1
ATOM 1696 N N . GLY A 1 249 ? 32.636 34.742 32.702 1.00 26.72 249 GLY A N 1
ATOM 1697 C CA . GLY A 1 249 ? 33.077 35.671 33.712 1.00 28.43 249 GLY A CA 1
ATOM 1698 C C . GLY A 1 249 ? 32.653 37.107 33.497 1.00 23.35 249 GLY A C 1
ATOM 1699 O O . GLY A 1 249 ? 32.767 37.898 34.428 1.00 30.58 249 GLY A O 1
ATOM 1700 N N . GLY A 1 250 ? 32.141 37.458 32.321 1.00 23.19 250 GLY A N 1
ATOM 1701 C CA . GLY A 1 250 ? 31.776 38.839 32.068 1.00 25.63 250 GLY A CA 1
ATOM 1702 C C . GLY A 1 250 ? 30.626 39.306 32.947 1.00 27.39 250 GLY A C 1
ATOM 1703 O O . GLY A 1 250 ? 29.833 38.517 33.439 1.00 25.66 250 GLY A O 1
ATOM 1704 N N . ARG A 1 251 ? 30.549 40.623 33.137 1.00 27.39 251 ARG A N 1
ATOM 1705 C CA . ARG A 1 251 ? 29.618 41.293 34.037 1.00 29.33 251 ARG A CA 1
ATOM 1706 C C . ARG A 1 251 ? 28.935 42.443 33.296 1.00 27.16 251 ARG A C 1
ATOM 1707 O O . ARG A 1 251 ? 29.416 42.927 32.262 1.00 25.10 251 ARG A O 1
ATOM 1715 N N . LEU A 1 252 ? 27.821 42.906 33.856 1.00 26.39 252 LEU A N 1
ATOM 1716 C CA . LEU A 1 252 ? 27.228 44.160 33.404 1.00 29.21 252 LEU A CA 1
ATOM 1717 C C . LEU A 1 252 ? 28.114 45.340 33.777 1.00 29.77 252 LEU A C 1
ATOM 1718 O O . LEU A 1 252 ? 28.637 45.419 34.893 1.00 29.74 252 LEU A O 1
ATOM 1723 N N . SER A 1 253 ? 28.257 46.276 32.847 1.00 27.60 253 SER A N 1
ATOM 1724 C CA . SER A 1 253 ? 28.807 47.575 33.200 1.00 31.84 253 SER A CA 1
ATOM 1725 C C . SER A 1 253 ? 27.809 48.374 34.039 1.00 29.38 253 SER A C 1
ATOM 1726 O O . SER A 1 253 ? 26.593 48.129 34.010 1.00 33.03 253 SER A O 1
ATOM 1729 N N . ASP A 1 254 ? 28.321 49.353 34.796 1.00 29.44 254 ASP A N 1
ATOM 1730 C CA . ASP A 1 254 ? 27.405 50.175 35.596 1.00 34.97 254 ASP A CA 1
ATOM 1731 C C . ASP A 1 254 ? 26.400 50.923 34.705 1.00 28.04 254 ASP A C 1
ATOM 1732 O O . ASP A 1 254 ? 25.237 51.091 35.081 1.00 30.94 254 ASP A O 1
ATOM 1737 N N . ILE A 1 255 ? 26.825 51.362 33.520 1.00 24.43 255 ILE A N 1
ATOM 1738 C CA . ILE A 1 255 ? 25.899 52.004 32.590 1.00 33.61 255 ILE A CA 1
ATOM 1739 C C . ILE A 1 255 ? 24.796 51.032 32.171 1.00 34.66 255 ILE A C 1
ATOM 1740 O O . ILE A 1 255 ? 23.622 51.418 32.036 1.00 27.23 255 ILE A O 1
ATOM 1745 N N . GLU A 1 256 ? 25.161 49.763 31.933 1.00 29.63 256 GLU A N 1
ATOM 1746 C CA . GLU A 1 256 ? 24.152 48.762 31.601 1.00 30.11 256 GLU A CA 1
ATOM 1747 C C . GLU A 1 256 ? 23.225 48.508 32.784 1.00 26.63 256 GLU A C 1
ATOM 1748 O O . GLU A 1 256 ? 22.016 48.318 32.603 1.00 26.37 256 GLU A O 1
ATOM 1754 N N . THR A 1 257 ? 23.765 48.512 34.003 1.00 24.34 257 THR A N 1
ATOM 1755 C CA . THR A 1 257 ? 22.919 48.281 35.163 1.00 22.58 257 THR A CA 1
ATOM 1756 C C . THR A 1 257 ? 21.953 49.441 35.377 1.00 28.95 257 THR A C 1
ATOM 1757 O O . THR A 1 257 ? 20.768 49.225 35.660 1.00 25.40 257 THR A O 1
ATOM 1761 N N . VAL A 1 258 ? 22.441 50.675 35.251 1.00 27.11 258 VAL A N 1
ATOM 1762 C CA . VAL A 1 258 ? 21.543 51.818 35.287 1.00 30.60 258 VAL A CA 1
ATOM 1763 C C . VAL A 1 258 ? 20.474 51.676 34.213 1.00 28.81 258 VAL A C 1
ATOM 1764 O O . VAL A 1 258 ? 19.272 51.793 34.489 1.00 26.31 258 VAL A O 1
ATOM 1768 N N . THR A 1 259 ? 20.896 51.409 32.973 1.00 27.20 259 THR A N 1
ATOM 1769 C CA . THR A 1 259 ? 19.923 51.275 31.889 1.00 29.65 259 THR A CA 1
ATOM 1770 C C . THR A 1 259 ? 18.880 50.206 32.221 1.00 28.71 259 THR A C 1
ATOM 1771 O O . THR A 1 259 ? 17.691 50.362 31.918 1.00 25.70 259 THR A O 1
ATOM 1775 N N . MET A 1 260 ? 19.312 49.108 32.851 1.00 29.45 260 MET A N 1
ATOM 1776 C CA . MET A 1 260 ? 18.385 48.038 33.182 1.00 24.76 260 MET A CA 1
ATOM 1777 C C . MET A 1 260 ? 17.364 48.493 34.233 1.00 27.13 260 MET A C 1
ATOM 1778 O O . MET A 1 260 ? 16.180 48.162 34.143 1.00 25.96 260 MET A O 1
ATOM 1783 N N . ILE A 1 261 ? 17.800 49.301 35.200 1.00 25.01 261 ILE A N 1
ATOM 1784 C CA . ILE A 1 261 ? 16.896 49.803 36.229 1.00 27.20 261 ILE A CA 1
ATOM 1785 C C . ILE A 1 261 ? 15.815 50.661 35.591 1.00 29.09 261 ILE A C 1
ATOM 1786 O O . ILE A 1 261 ? 14.613 50.433 35.789 1.00 31.66 261 ILE A O 1
ATOM 1791 N N . LEU A 1 262 ? 16.229 51.628 34.767 1.00 27.91 262 LEU A N 1
ATOM 1792 C CA . LEU A 1 262 ? 15.261 52.447 34.050 1.00 30.06 262 LEU A CA 1
ATOM 1793 C C . LEU A 1 262 ? 14.316 51.569 33.251 1.00 30.20 262 LEU A C 1
ATOM 1794 O O . LEU A 1 262 ? 13.091 51.759 33.270 1.00 32.57 262 LEU A O 1
ATOM 1799 N N . THR A 1 263 ? 14.876 50.593 32.543 1.00 25.86 263 THR A N 1
ATOM 1800 C CA . THR A 1 263 ? 14.056 49.743 31.689 1.00 26.28 263 THR A CA 1
ATOM 1801 C C . THR A 1 263 ? 13.034 48.964 32.502 1.00 27.52 263 THR A C 1
ATOM 1802 O O . THR A 1 263 ? 11.883 48.806 32.079 1.00 25.67 263 THR A O 1
ATOM 1806 N N . LEU A 1 264 ? 13.429 48.482 33.684 1.00 28.22 264 LEU A N 1
ATOM 1807 C CA . LEU A 1 264 ? 12.491 47.679 34.477 1.00 34.54 264 LEU A CA 1
ATOM 1808 C C . LEU A 1 264 ? 11.321 48.518 34.976 1.00 32.13 264 LEU A C 1
ATOM 1809 O O . LEU A 1 264 ? 10.167 48.077 34.901 1.00 29.20 264 LEU A O 1
ATOM 1814 N N . VAL A 1 265 ? 11.603 49.716 35.506 1.00 30.32 265 VAL A N 1
ATOM 1815 C CA . VAL A 1 265 ? 10.537 50.610 35.957 1.00 32.96 265 VAL A CA 1
ATOM 1816 C C . VAL A 1 265 ? 9.617 50.958 34.801 1.00 32.58 265 VAL A C 1
ATOM 1817 O O . VAL A 1 265 ? 8.391 50.905 34.915 1.00 33.94 265 VAL A O 1
ATOM 1821 N N . LEU A 1 266 ? 10.199 51.327 33.668 1.00 34.06 266 LEU A N 1
ATOM 1822 C CA . LEU A 1 266 ? 9.386 51.707 32.521 1.00 31.41 266 LEU A CA 1
ATOM 1823 C C . LEU A 1 266 ? 8.551 50.530 32.001 1.00 35.33 266 LEU A C 1
ATOM 1824 O O . LEU A 1 266 ? 7.409 50.718 31.567 1.00 30.87 266 LEU A O 1
ATOM 1829 N N . ALA A 1 267 ? 9.112 49.310 31.995 1.00 30.30 267 ALA A N 1
ATOM 1830 C CA . ALA A 1 267 ? 8.400 48.208 31.364 1.00 30.05 267 ALA A CA 1
ATOM 1831 C C . ALA A 1 267 ? 7.372 47.575 32.291 1.00 32.74 267 ALA A C 1
ATOM 1832 O O . ALA A 1 267 ? 6.412 46.952 31.811 1.00 28.84 267 ALA A O 1
ATOM 1834 N N . GLY A 1 268 ? 7.553 47.711 33.599 1.00 27.94 268 GLY A N 1
ATOM 1835 C CA . GLY A 1 268 ? 6.695 46.995 34.519 1.00 32.19 268 GLY A CA 1
ATOM 1836 C C . GLY A 1 268 ? 5.657 47.838 35.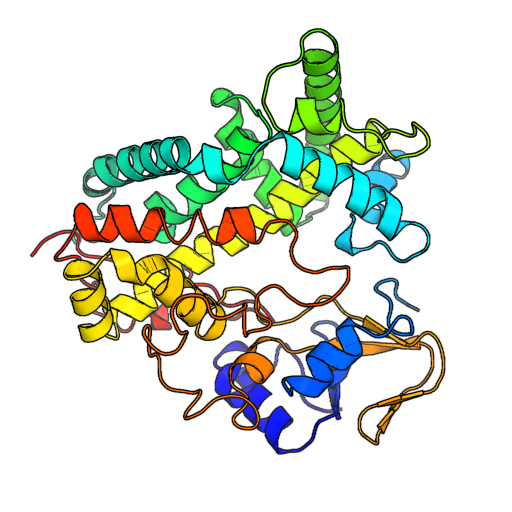231 1.00 32.12 268 GLY A C 1
ATOM 1837 O O . GLY A 1 268 ? 4.686 47.295 35.760 1.00 36.31 268 GLY A O 1
ATOM 1838 N N . HIS A 1 269 ? 5.855 49.153 35.289 1.00 29.87 269 HIS A N 1
ATOM 1839 C CA . HIS A 1 269 ? 5.016 49.974 36.161 1.00 29.43 269 HIS A CA 1
ATOM 1840 C C . HIS A 1 269 ? 3.569 50.019 35.659 1.00 28.64 269 HIS A C 1
ATOM 1841 O O . HIS A 1 269 ? 2.656 49.506 36.315 1.00 26.46 269 HIS A O 1
ATOM 1848 N N . GLU A 1 270 ? 3.346 50.564 34.458 1.00 31.16 270 GLU A N 1
ATOM 1849 C CA . GLU A 1 270 ? 1.975 50.801 34.002 1.00 32.29 270 GLU A CA 1
ATOM 1850 C C . GLU A 1 270 ? 1.319 49.543 33.445 1.00 28.58 270 GLU A C 1
ATOM 1851 O O . GLU A 1 270 ? 0.106 49.353 33.621 1.00 30.68 270 GLU A O 1
ATOM 1857 N N . THR A 1 271 ? 2.097 48.675 32.799 1.00 25.70 271 THR A N 1
ATOM 1858 C CA . THR A 1 271 ? 1.565 47.405 32.318 1.00 28.37 271 THR A CA 1
ATOM 1859 C C . THR A 1 271 ? 0.913 46.611 33.436 1.00 27.79 271 THR A C 1
ATOM 1860 O O . THR A 1 271 ? -0.252 46.202 33.319 1.00 30.99 271 THR A O 1
ATOM 1864 N N . SER A 1 272 ? 1.653 46.387 34.534 1.00 26.46 272 SER A N 1
ATOM 1865 C CA . SER A 1 272 ? 1.131 45.595 35.646 1.00 24.14 272 SER A CA 1
ATOM 1866 C C . SER A 1 272 ? -0.128 46.216 36.250 1.00 25.15 272 SER A C 1
ATOM 1867 O O . SER A 1 272 ? -1.087 45.505 36.548 1.00 21.79 272 SER A O 1
ATOM 1870 N N . ALA A 1 273 ? -0.128 47.537 36.458 1.00 22.74 273 ALA A N 1
ATOM 1871 C CA . ALA A 1 273 ? -1.291 48.193 37.055 1.00 29.34 273 ALA A CA 1
ATOM 1872 C C . ALA A 1 273 ? -2.524 47.980 36.210 1.00 29.00 273 ALA A C 1
ATOM 1873 O O . ALA A 1 273 ? -3.628 47.824 36.741 1.00 28.06 273 ALA A O 1
ATOM 1875 N N . HIS A 1 274 ? -2.360 47.965 34.886 1.00 28.55 274 HIS A N 1
ATOM 1876 C CA . HIS A 1 274 ? -3.546 47.849 34.067 1.00 25.86 274 HIS A CA 1
ATOM 1877 C C . HIS A 1 274 ? -3.959 46.402 33.848 1.00 26.64 274 HIS A C 1
ATOM 1878 O O . HIS A 1 274 ? -5.134 46.143 33.576 1.00 23.81 274 HIS A O 1
ATOM 1885 N N . LEU A 1 275 ? -3.047 45.446 34.018 1.00 28.53 275 LEU A N 1
ATOM 1886 C CA . LEU A 1 275 ? -3.496 44.067 34.191 1.00 29.00 275 LEU A CA 1
ATOM 1887 C C . LEU A 1 275 ? -4.452 43.970 35.373 1.00 22.68 275 LEU A C 1
ATOM 1888 O O . LEU A 1 275 ? -5.518 43.353 35.275 1.00 22.18 275 LEU A O 1
ATOM 1893 N N . ILE A 1 276 ? -4.073 44.567 36.509 1.00 23.01 276 ILE A N 1
ATOM 1894 C CA . ILE A 1 276 ? -4.922 44.494 37.700 1.00 24.53 276 ILE A CA 1
ATOM 1895 C C . ILE A 1 276 ? -6.242 45.210 37.462 1.00 23.16 276 ILE A C 1
ATOM 1896 O O . ILE A 1 276 ? -7.325 44.678 37.740 1.00 24.26 276 ILE A O 1
ATOM 1901 N N . GLY A 1 277 ? -6.177 46.420 36.913 1.00 28.97 277 GLY A N 1
ATOM 1902 C CA . GLY A 1 277 ? -7.406 47.151 36.640 1.00 25.02 277 GLY A CA 1
ATOM 1903 C C . GLY A 1 277 ? -8.270 46.452 35.612 1.00 25.60 277 GLY A C 1
ATOM 1904 O O . GLY A 1 277 ? -9.466 46.234 35.836 1.00 25.52 277 GLY A O 1
ATOM 1905 N N . ASN A 1 278 ? -7.693 46.109 34.460 1.00 25.24 278 ASN A N 1
ATOM 1906 C CA . ASN A 1 278 ? -8.504 45.415 33.463 1.00 22.10 278 ASN A CA 1
ATOM 1907 C C . ASN A 1 278 ? -9.098 44.147 34.043 1.00 20.80 278 ASN A C 1
ATOM 1908 O O . ASN A 1 278 ? -10.267 43.840 33.831 1.00 27.09 278 ASN A O 1
ATOM 1913 N N . GLY A 1 279 ? -8.290 43.374 34.763 1.00 23.90 279 GLY A N 1
ATOM 1914 C CA . GLY A 1 279 ? -8.769 42.079 35.201 1.00 24.29 279 GLY A CA 1
ATOM 1915 C C . GLY A 1 279 ? -9.880 42.217 36.221 1.00 22.88 279 GLY A C 1
ATOM 1916 O O . GLY A 1 279 ? -10.846 41.452 36.209 1.00 23.66 279 GLY A O 1
ATOM 1917 N N . THR A 1 280 ? -9.758 43.205 37.107 1.00 23.47 280 THR A N 1
ATOM 1918 C CA . THR A 1 280 ? -10.816 43.473 38.068 1.00 24.17 280 THR A CA 1
ATOM 1919 C C . THR A 1 280 ? -12.089 43.896 37.353 1.00 25.54 280 THR A C 1
ATOM 1920 O O . THR A 1 280 ? -13.178 43.389 37.659 1.00 26.26 280 THR A O 1
ATOM 1924 N N . ALA A 1 281 ? -11.966 44.787 36.366 1.00 23.81 281 ALA A N 1
ATOM 1925 C CA . ALA A 1 281 ? -13.140 45.156 35.583 1.00 27.51 281 ALA A CA 1
ATOM 1926 C C . ALA A 1 281 ? -13.709 43.950 34.856 1.00 32.33 281 ALA A C 1
ATOM 1927 O O . ALA A 1 281 ? -14.935 43.771 34.798 1.00 25.02 281 ALA A O 1
ATOM 1929 N N . ALA A 1 282 ? -12.830 43.106 34.295 1.00 23.88 282 ALA A N 1
ATOM 1930 C CA . ALA A 1 282 ? -13.330 41.925 33.601 1.00 29.59 282 ALA A CA 1
ATOM 1931 C C . ALA A 1 282 ? -14.148 41.037 34.546 1.00 28.90 282 ALA A C 1
ATOM 1932 O O . ALA A 1 282 ? -15.239 40.573 34.193 1.00 25.87 282 ALA A O 1
ATOM 1934 N N . LEU A 1 283 ? -13.653 40.816 35.759 1.00 24.36 283 LEU A N 1
ATOM 1935 C CA . LEU A 1 283 ? -14.357 39.941 36.690 1.00 26.91 283 LEU A CA 1
ATOM 1936 C C . LEU A 1 283 ? -15.687 40.562 37.163 1.00 29.11 283 LEU A C 1
ATOM 1937 O O . LEU A 1 283 ? -16.706 39.858 37.280 1.00 28.05 283 LEU A O 1
ATOM 1942 N N . LEU A 1 284 ? -15.695 41.861 37.486 1.00 28.59 284 LEU A N 1
ATOM 1943 C CA . LEU A 1 284 ? -16.932 42.463 38.008 1.00 28.73 284 LEU A CA 1
ATOM 1944 C C . LEU A 1 284 ? -18.010 42.568 36.935 1.00 31.38 284 LEU A C 1
ATOM 1945 O O . LEU A 1 284 ? -19.208 42.478 37.249 1.00 33.05 284 LEU A O 1
ATOM 1950 N N . THR A 1 285 ? -17.622 42.723 35.668 1.00 26.44 285 THR A N 1
ATOM 1951 C CA . THR A 1 285 ? -18.635 42.744 34.624 1.00 26.01 285 THR A CA 1
ATOM 1952 C C . THR A 1 285 ? -19.078 41.348 34.233 1.00 29.08 285 THR A C 1
ATOM 1953 O O . THR A 1 285 ? -20.047 41.219 33.488 1.00 33.85 285 THR A O 1
ATOM 1957 N N . HIS A 1 286 ? -18.388 40.307 34.702 1.00 30.97 286 HIS A N 1
ATOM 1958 C CA . HIS A 1 286 ? -18.786 38.910 34.512 1.00 26.68 286 HIS A CA 1
ATOM 1959 C C . HIS A 1 286 ? -18.970 38.290 35.889 1.00 31.16 286 HIS A C 1
ATOM 1960 O O . HIS A 1 286 ? -18.128 37.505 36.346 1.00 31.19 286 HIS A O 1
ATOM 1967 N N . PRO A 1 287 ? -20.048 38.639 36.589 1.00 30.78 287 PRO A N 1
ATOM 1968 C CA . PRO A 1 287 ? -20.091 38.379 38.038 1.00 29.20 287 PRO A CA 1
ATOM 1969 C C . PRO A 1 287 ? -19.997 36.914 38.407 1.00 28.80 287 PRO A C 1
ATOM 1970 O O . PRO A 1 287 ? -19.579 36.604 39.528 1.00 28.88 287 PRO A O 1
ATOM 1974 N N . GLY A 1 288 ? -20.354 35.992 37.512 1.00 26.79 288 GLY A N 1
ATOM 1975 C CA . GLY A 1 288 ? -20.152 34.588 37.839 1.00 30.49 288 GLY A CA 1
ATOM 1976 C C . GLY A 1 288 ? -18.684 34.195 37.925 1.00 31.30 288 GLY A C 1
ATOM 1977 O O . GLY A 1 288 ? -18.323 33.283 38.671 1.00 28.40 288 GLY A O 1
ATOM 1978 N N . GLN A 1 289 ? -17.821 34.868 37.166 1.00 26.62 289 GLN A N 1
ATOM 1979 C CA . GLN A 1 289 ? -16.390 34.614 37.300 1.00 33.57 289 GLN A CA 1
ATOM 1980 C C . GLN A 1 289 ? -15.869 35.127 38.634 1.00 31.01 289 GLN A C 1
ATOM 1981 O O . GLN A 1 289 ? -15.063 34.456 39.302 1.00 23.50 289 GLN A O 1
ATOM 1987 N N . TRP A 1 290 ? -16.312 36.328 39.022 1.00 30.14 290 TRP A N 1
ATOM 1988 C CA . TRP A 1 290 ? -15.942 36.872 40.320 1.00 28.03 290 TRP A CA 1
ATOM 1989 C C . TRP A 1 290 ? -16.416 35.937 41.408 1.00 29.53 290 TRP A C 1
ATOM 1990 O O . TRP A 1 290 ? -15.666 35.600 42.330 1.00 30.99 290 TRP A O 1
ATOM 2001 N N . ALA A 1 291 ? -17.662 35.475 41.288 1.00 25.53 291 ALA A N 1
ATOM 2002 C CA . ALA A 1 291 ? -18.201 34.559 42.289 1.00 32.44 291 ALA A CA 1
ATOM 2003 C C . ALA A 1 291 ? -17.408 33.263 42.322 1.00 24.80 291 ALA A C 1
ATOM 2004 O O . ALA A 1 291 ? -17.095 32.747 43.392 1.00 26.88 291 ALA A O 1
ATOM 2006 N N . LEU A 1 292 ? -17.093 32.714 41.151 1.00 25.11 292 LEU A N 1
ATOM 2007 C CA . LEU A 1 292 ? -16.295 31.490 41.095 1.00 31.69 292 LEU A CA 1
ATOM 2008 C C . LEU A 1 292 ? -14.969 31.653 41.847 1.00 27.64 292 LEU A C 1
ATOM 2009 O O . LEU A 1 292 ? -14.558 30.779 42.616 1.00 25.04 292 LEU A O 1
ATOM 2014 N N . LEU A 1 293 ? -14.276 32.769 41.634 1.00 27.91 293 LEU A N 1
ATOM 2015 C CA . LEU A 1 293 ? -12.986 32.915 42.293 1.00 27.87 293 LEU A CA 1
ATOM 2016 C C . LEU A 1 293 ? -13.153 33.154 43.778 1.00 29.84 293 LEU A C 1
ATOM 2017 O O . LEU A 1 293 ? -12.257 32.818 44.573 1.00 28.62 293 LEU A O 1
ATOM 2022 N N . ARG A 1 294 ? -14.275 33.743 44.189 1.00 32.36 294 ARG A N 1
ATOM 2023 C CA . ARG A 1 294 ? -14.389 33.949 45.622 1.00 38.38 294 ARG A CA 1
ATOM 2024 C C . ARG A 1 294 ? -14.703 32.651 46.323 1.00 35.80 294 ARG A C 1
ATOM 2025 O O . ARG A 1 294 ? -14.309 32.462 47.477 1.00 39.53 294 ARG A O 1
ATOM 2033 N N . LYS A 1 295 ? -15.351 31.733 45.619 1.00 32.53 295 LYS A N 1
ATOM 2034 C CA . LYS A 1 295 ? -15.535 30.394 46.152 1.00 35.67 295 LYS A CA 1
ATOM 2035 C C . LYS A 1 295 ? -14.262 29.564 46.072 1.00 37.64 295 LYS A C 1
ATOM 2036 O O . LYS A 1 295 ? -13.951 28.809 47.000 1.00 36.60 295 LYS A O 1
ATOM 2042 N N . ASP A 1 296 ? -13.530 29.659 44.963 1.00 31.48 296 ASP A N 1
ATOM 2043 C CA . ASP A 1 296 ? -12.412 28.759 44.676 1.00 29.37 296 ASP A CA 1
ATOM 2044 C C . ASP A 1 296 ? -11.179 29.588 44.325 1.00 35.78 296 ASP A C 1
ATOM 2045 O O . ASP A 1 296 ? -10.782 29.670 43.158 1.00 28.58 296 ASP A O 1
ATOM 2050 N N . PRO A 1 297 ? -10.562 30.243 45.317 1.00 32.59 297 PRO A N 1
ATOM 2051 C CA . PRO A 1 297 ? -9.374 31.057 45.021 1.00 31.17 297 PRO A CA 1
ATOM 2052 C C . PRO A 1 297 ? -8.201 30.250 44.493 1.00 30.34 297 PRO A C 1
ATOM 2053 O O . PRO A 1 297 ? -7.296 30.839 43.896 1.00 30.69 297 PRO A O 1
ATOM 2057 N N . ALA A 1 298 ? -8.202 28.925 44.662 1.00 27.47 298 ALA A N 1
ATOM 2058 C CA . ALA A 1 298 ? -7.180 28.090 44.054 1.00 34.40 298 ALA A CA 1
ATOM 2059 C C . ALA A 1 298 ? -7.241 28.124 42.532 1.00 32.91 298 ALA A C 1
ATOM 2060 O O . ALA A 1 298 ? -6.301 27.667 41.891 1.00 27.21 298 ALA A O 1
ATOM 2062 N N . LEU A 1 299 ? -8.319 28.649 41.947 1.00 29.52 299 LEU A N 1
ATOM 2063 C CA . LEU A 1 299 ? -8.422 28.821 40.504 1.00 27.41 299 LEU A CA 1
ATOM 2064 C C . LEU A 1 299 ? -7.645 30.031 39.985 1.00 24.43 299 LEU A C 1
ATOM 2065 O O . LEU A 1 299 ? -7.448 30.146 38.771 1.00 21.85 299 LEU A O 1
ATOM 2070 N N . LEU A 1 300 ? -7.182 30.914 40.872 1.00 22.28 300 LEU A N 1
ATOM 2071 C CA . LEU A 1 300 ? -6.520 32.154 40.461 1.00 23.25 300 LEU A CA 1
ATOM 2072 C C . LEU A 1 300 ? -5.398 31.974 39.446 1.00 24.30 300 LEU A C 1
ATOM 2073 O O . LEU A 1 300 ? -5.361 32.743 38.466 1.00 24.07 300 LEU A O 1
ATOM 2078 N N . PRO A 1 301 ? -4.454 31.036 39.608 1.00 24.24 301 PRO A N 1
ATOM 2079 C CA . PRO A 1 301 ? -3.390 30.935 38.590 1.00 25.00 301 PRO A CA 1
ATOM 2080 C C . PRO A 1 301 ? -3.939 30.677 37.200 1.00 27.55 301 PRO A C 1
ATOM 2081 O O . PRO A 1 301 ? -3.514 31.335 36.239 1.00 25.01 301 PRO A O 1
ATOM 2085 N N . ARG A 1 302 ? -4.896 29.753 37.066 1.00 25.01 302 ARG A N 1
ATOM 2086 C CA . ARG A 1 302 ? -5.519 29.533 35.763 1.00 26.83 302 ARG A CA 1
ATOM 2087 C C . ARG A 1 302 ? -6.302 30.761 35.304 1.00 25.60 302 ARG A C 1
ATOM 2088 O O . ARG A 1 302 ? -6.266 31.117 34.118 1.00 22.00 302 ARG A O 1
ATOM 2096 N N . ALA A 1 303 ? -7.039 31.394 36.227 1.00 22.28 303 ALA A N 1
ATOM 2097 C CA . ALA A 1 303 ? -7.789 32.608 35.907 1.00 24.27 303 ALA A CA 1
ATOM 2098 C C . ALA A 1 303 ? -6.884 33.708 35.352 1.00 23.71 303 ALA A C 1
ATOM 2099 O O . ALA A 1 303 ? -7.242 34.389 34.377 1.00 23.89 303 ALA A O 1
ATOM 2101 N N . VAL A 1 304 ? -5.705 33.895 35.958 1.00 21.86 304 VAL A N 1
ATOM 2102 C CA . VAL A 1 304 ? -4.814 34.954 35.517 1.00 19.73 304 VAL A CA 1
ATOM 2103 C C . VAL A 1 304 ? -4.334 34.714 34.085 1.00 21.76 304 VAL A C 1
ATOM 2104 O O . VAL A 1 304 ? -4.135 35.665 33.324 1.00 24.04 304 VAL A O 1
ATOM 2108 N N . HIS A 1 305 ? -4.148 33.453 33.692 1.00 21.74 305 HIS A N 1
ATOM 2109 C CA . HIS A 1 305 ? -3.821 33.156 32.296 1.00 26.07 305 HIS A CA 1
ATOM 2110 C C . HIS A 1 305 ? -4.918 33.670 31.359 1.00 26.77 305 HIS A C 1
ATOM 2111 O O . HIS A 1 305 ? -4.635 34.328 30.354 1.00 22.77 305 HIS A O 1
ATOM 2118 N N . GLU A 1 306 ? -6.188 33.410 31.703 1.00 21.94 306 GLU A N 1
ATOM 2119 C CA . GLU A 1 306 ? -7.279 3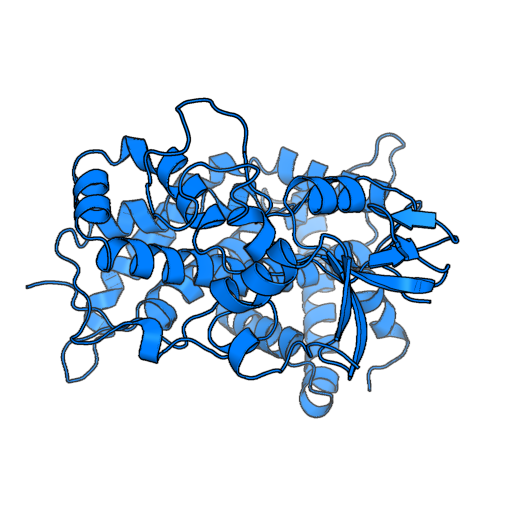3.864 30.851 1.00 21.74 306 GLU A CA 1
ATOM 2120 C C . GLU A 1 306 ? -7.411 35.381 30.865 1.00 25.60 306 GLU A C 1
ATOM 2121 O O . GLU A 1 306 ? -7.677 35.977 29.820 1.00 26.88 306 GLU A O 1
ATOM 2127 N N . LEU A 1 307 ? -7.208 36.028 32.031 1.00 20.96 307 LEU A N 1
ATOM 2128 C CA . LEU A 1 307 ? -7.251 37.486 32.077 1.00 23.25 307 LEU A CA 1
ATOM 2129 C C . LEU A 1 307 ? -6.134 38.112 31.222 1.00 27.94 307 LEU A C 1
ATOM 2130 O O . LEU A 1 307 ? -6.347 39.159 30.582 1.00 25.12 307 LEU A O 1
ATOM 2135 N N . MET A 1 308 ? -4.933 37.499 31.208 1.00 22.65 308 MET A N 1
ATOM 2136 C CA . MET A 1 308 ? -3.876 37.962 30.298 1.00 22.56 308 MET A CA 1
ATOM 2137 C C . MET A 1 308 ? -4.327 37.856 28.842 1.00 25.48 308 MET A C 1
ATOM 2138 O O . MET A 1 308 ? -4.138 38.776 28.034 1.00 24.39 308 MET A O 1
ATOM 2143 N N . ARG A 1 309 ? -4.901 36.713 28.484 1.00 23.78 309 ARG A N 1
ATOM 2144 C CA . ARG A 1 309 ? -5.349 36.526 27.114 1.00 26.89 309 ARG A CA 1
ATOM 2145 C C . ARG A 1 309 ? -6.457 37.500 26.769 1.00 24.49 309 ARG A C 1
ATOM 2146 O O . ARG A 1 309 ? -6.432 38.116 25.702 1.00 23.46 309 ARG A O 1
ATOM 2154 N N . TRP A 1 310 ? -7.432 37.667 27.673 1.00 23.32 310 TRP A N 1
ATOM 2155 C CA . TRP A 1 310 ? -8.675 38.351 27.328 1.00 21.47 310 TRP A CA 1
ATOM 2156 C C . TRP A 1 310 ? -8.568 39.857 27.489 1.00 25.41 310 TRP A C 1
ATOM 2157 O O . TRP A 1 310 ? -9.195 40.585 26.709 1.00 22.82 310 TRP A O 1
ATOM 2168 N N . CYS A 1 311 ? -7.767 40.345 28.474 1.00 22.61 311 CYS A N 1
ATOM 2169 C CA . CYS A 1 311 ? -7.682 41.778 28.718 1.00 22.19 311 CYS A CA 1
ATOM 2170 C C . CYS A 1 311 ? -6.281 42.216 29.152 1.00 23.27 311 CYS A C 1
ATOM 2171 O O . CYS A 1 311 ? -6.139 43.232 29.842 1.00 25.98 311 CYS A O 1
ATOM 2174 N N . GLY A 1 312 ? -5.238 41.516 28.723 1.00 29.93 312 GLY A N 1
ATOM 2175 C CA . GLY A 1 312 ? -3.892 42.011 28.971 1.00 23.96 312 GLY A CA 1
ATOM 2176 C C . GLY A 1 312 ? -3.732 43.441 28.483 1.00 27.20 312 GLY A C 1
ATOM 2177 O O . GLY A 1 312 ? -4.404 43.879 27.545 1.00 26.07 312 GLY A O 1
ATOM 2178 N N . SER A 1 313 ? -2.851 44.188 29.154 1.00 22.17 313 SER A N 1
ATOM 2179 C CA . SER A 1 313 ? -2.762 45.622 28.939 1.00 25.67 313 SER A CA 1
ATOM 2180 C C . SER A 1 313 ? -1.922 45.995 27.724 1.00 31.51 313 SER A C 1
ATOM 2181 O O . SER A 1 313 ? -1.947 47.163 27.306 1.00 32.22 313 SER A O 1
ATOM 2184 N N . VAL A 1 314 ? -1.176 45.054 27.151 1.00 26.85 314 VAL A N 1
ATOM 2185 C CA . VAL A 1 314 ? -0.347 45.328 25.985 1.00 28.19 314 VAL A CA 1
ATOM 2186 C C . VAL A 1 314 ? -0.943 44.613 24.781 1.00 27.61 314 VAL A C 1
ATOM 2187 O O . VAL A 1 314 ? -1.093 43.387 24.785 1.00 28.44 314 VAL A O 1
ATOM 2191 N N . HIS A 1 315 ? -1.226 45.369 23.724 1.00 26.42 315 HIS A N 1
ATOM 2192 C CA . HIS A 1 315 ? -1.910 44.812 22.569 1.00 25.44 315 HIS A CA 1
ATOM 2193 C C . HIS A 1 315 ? -1.003 44.590 21.365 1.00 26.85 315 HIS A C 1
ATOM 2194 O O . HIS A 1 315 ? -1.389 43.854 20.452 1.00 28.59 315 HIS A O 1
ATOM 2201 N N . VAL A 1 316 ? 0.180 45.204 21.331 1.00 23.53 316 VAL A N 1
ATOM 2202 C CA . VAL A 1 316 ? 1.067 45.075 20.180 1.00 31.15 316 VAL A CA 1
ATOM 2203 C C . VAL A 1 316 ? 2.491 44.828 20.659 1.00 28.67 316 VAL A C 1
ATOM 2204 O O . VAL A 1 316 ? 2.876 45.210 21.768 1.00 30.02 316 VAL A O 1
ATOM 2208 N N . ALA A 1 317 ? 3.272 44.174 19.811 1.00 27.32 317 ALA A N 1
ATOM 2209 C CA . ALA A 1 317 ? 4.706 44.076 20.055 1.00 25.56 317 ALA A CA 1
ATOM 2210 C C . ALA A 1 317 ? 5.414 45.346 19.582 1.00 26.57 317 ALA A C 1
ATOM 2211 O O . ALA A 1 317 ? 4.848 46.160 18.841 1.00 30.36 317 ALA A O 1
ATOM 2213 N N . ARG A 1 318 ? 6.652 45.538 20.044 1.00 28.37 318 ARG A N 1
ATOM 2214 C CA . ARG A 1 318 ? 7.527 46.520 19.404 1.00 28.17 318 ARG A CA 1
ATOM 2215 C C . ARG A 1 318 ? 7.699 46.197 17.920 1.00 29.71 318 ARG A C 1
ATOM 2216 O O . ARG A 1 318 ? 7.666 45.032 17.505 1.00 29.02 318 ARG A O 1
ATOM 2224 N N . LEU A 1 319 ? 7.909 47.240 17.120 1.00 30.97 319 LEU A N 1
ATOM 2225 C CA . LEU A 1 319 ? 8.044 47.062 15.672 1.00 37.31 319 LEU A CA 1
ATOM 2226 C C . LEU A 1 319 ? 9.201 46.124 15.334 1.00 33.92 319 LEU A C 1
ATOM 2227 O O . LEU A 1 319 ? 10.281 46.217 15.922 1.00 31.02 319 LEU A O 1
ATOM 2232 N N . ARG A 1 320 ? 8.952 45.193 14.411 1.00 26.88 320 ARG A N 1
ATOM 2233 C CA . ARG A 1 320 ? 9.995 44.360 13.837 1.00 31.05 320 ARG A CA 1
ATOM 2234 C C . ARG A 1 320 ? 10.373 44.865 12.436 1.00 36.21 320 ARG A C 1
ATOM 2235 O O . ARG A 1 320 ? 9.603 45.569 11.764 1.00 34.03 320 ARG A O 1
ATOM 2243 N N . TYR A 1 321 ? 11.584 44.503 12.002 1.00 30.52 321 TYR A N 1
ATOM 2244 C CA . TYR A 1 321 ? 12.100 44.939 10.703 1.00 32.00 321 TYR A CA 1
ATOM 2245 C C . TYR A 1 321 ? 12.778 43.772 10.003 1.00 34.39 321 TYR A C 1
ATOM 2246 O O . TYR A 1 321 ? 13.650 43.122 10.585 1.00 32.86 321 TYR A O 1
ATOM 2255 N N . ALA A 1 322 ? 12.355 43.489 8.770 1.00 37.87 322 ALA A N 1
ATOM 2256 C CA . ALA A 1 322 ? 12.998 42.447 7.977 1.00 38.64 322 ALA A CA 1
ATOM 2257 C C . ALA A 1 322 ? 14.436 42.842 7.624 1.00 31.23 322 ALA A C 1
ATOM 2258 O O . ALA A 1 322 ? 14.721 43.989 7.256 1.00 33.64 322 ALA A O 1
ATOM 2260 N N . THR A 1 323 ? 15.343 41.886 7.759 1.00 32.69 323 THR A N 1
ATOM 2261 C CA . THR A 1 323 ? 16.753 42.088 7.422 1.00 40.84 323 THR A CA 1
ATOM 2262 C C . THR A 1 323 ? 17.057 41.704 5.980 1.00 40.49 323 THR A C 1
ATOM 2263 O O . THR A 1 323 ? 18.131 42.020 5.474 1.00 48.25 323 THR A O 1
ATOM 2267 N N . GLU A 1 324 ? 16.145 41.001 5.328 1.00 44.24 324 GLU A N 1
ATOM 2268 C CA . GLU A 1 324 ? 16.274 40.646 3.932 1.00 44.90 324 GLU A CA 1
ATOM 2269 C C . GLU A 1 324 ? 14.863 40.458 3.391 1.00 45.93 324 GLU A C 1
ATOM 2270 O O . GLU A 1 324 ? 13.902 40.304 4.157 1.00 40.16 324 GLU A O 1
ATOM 2276 N N . ASP A 1 325 ? 14.741 40.565 2.070 1.00 41.16 325 ASP A N 1
ATOM 2277 C CA . ASP A 1 325 ? 13.519 40.173 1.379 1.00 39.46 325 ASP A CA 1
ATOM 2278 C C . ASP A 1 325 ? 13.113 38.778 1.815 1.00 39.51 325 ASP A C 1
ATOM 2279 O O . ASP A 1 325 ? 13.965 37.909 1.994 1.00 41.41 325 ASP A O 1
ATOM 2284 N N . LEU A 1 326 ? 11.811 38.561 1.994 1.00 33.90 326 LEU A N 1
ATOM 2285 C CA . LEU A 1 326 ? 11.358 37.264 2.468 1.00 36.65 326 LEU A CA 1
ATOM 2286 C C . LEU A 1 326 ? 9.868 37.138 2.206 1.00 36.72 326 LEU A C 1
ATOM 2287 O O . LEU A 1 326 ? 9.184 38.116 1.905 1.00 40.67 326 LEU A O 1
ATOM 2292 N N . GLU A 1 327 ? 9.367 35.924 2.394 1.00 34.33 327 GLU A N 1
ATOM 2293 C CA . GLU A 1 327 ? 7.972 35.601 2.166 1.00 46.78 327 GLU A CA 1
ATOM 2294 C C . GLU A 1 327 ? 7.331 35.302 3.513 1.00 44.20 327 GLU A C 1
ATOM 2295 O O . GLU A 1 327 ? 7.771 34.398 4.226 1.00 48.16 327 GLU A O 1
ATOM 2301 N N . LEU A 1 328 ? 6.289 36.042 3.846 1.00 43.69 328 LEU A N 1
ATOM 2302 C CA . LEU A 1 328 ? 5.636 35.937 5.144 1.00 42.06 328 LEU A CA 1
ATOM 2303 C C . LEU A 1 328 ? 4.166 35.621 4.927 1.00 38.22 328 LEU A C 1
ATOM 2304 O O . LEU A 1 328 ? 3.386 36.507 4.553 1.00 38.02 328 LEU A O 1
ATOM 2309 N N . ALA A 1 329 ? 3.797 34.365 5.177 1.00 34.84 329 ALA A N 1
ATOM 2310 C CA . ALA A 1 329 ? 2.418 33.912 5.067 1.00 39.65 329 ALA A CA 1
ATOM 2311 C C . ALA A 1 329 ? 1.835 34.324 3.721 1.00 43.47 329 ALA A C 1
ATOM 2312 O O . ALA A 1 329 ? 0.688 34.770 3.628 1.00 47.23 329 ALA A O 1
ATOM 2314 N N . GLY A 1 330 ? 2.668 34.238 2.682 1.00 44.55 330 GLY A N 1
ATOM 2315 C CA . GLY A 1 330 ? 2.258 34.523 1.331 1.00 38.18 330 GLY A CA 1
ATOM 2316 C C . GLY A 1 330 ? 2.413 35.952 0.892 1.00 43.68 330 GLY A C 1
ATOM 2317 O O . GLY A 1 330 ? 1.929 36.299 -0.188 1.00 45.08 330 GLY A O 1
ATOM 2318 N N . THR A 1 331 ? 3.059 36.802 1.679 1.00 39.66 331 THR A N 1
ATOM 2319 C CA . THR A 1 331 ? 3.281 38.169 1.239 1.00 39.24 331 THR A CA 1
ATOM 2320 C C . THR A 1 331 ? 4.775 38.456 1.083 1.00 44.66 331 THR A C 1
ATOM 2321 O O . THR A 1 331 ? 5.574 38.091 1.961 1.00 43.54 331 THR A O 1
ATOM 2325 N N . PRO A 1 332 ? 5.202 39.082 -0.015 1.00 49.68 332 PRO A N 1
ATOM 2326 C CA . PRO A 1 332 ? 6.614 39.481 -0.122 1.00 45.96 332 PRO A CA 1
ATOM 2327 C C . PRO A 1 332 ? 6.878 40.630 0.834 1.00 42.34 332 PRO A C 1
ATOM 2328 O O . PRO A 1 332 ? 6.184 41.650 0.803 1.00 40.54 332 PRO A O 1
ATOM 2332 N N . VAL A 1 333 ? 7.857 40.455 1.715 1.00 44.66 333 VAL A N 1
ATOM 2333 C CA . VAL A 1 333 ? 8.293 41.530 2.594 1.00 41.13 333 VAL A CA 1
ATOM 2334 C C . VAL A 1 333 ? 9.696 41.935 2.173 1.00 41.55 333 VAL A C 1
ATOM 2335 O O . VAL A 1 333 ? 10.582 41.085 2.017 1.00 42.35 333 VAL A O 1
ATOM 2339 N N . ALA A 1 334 ? 9.889 43.229 1.979 1.00 36.66 334 ALA A N 1
ATOM 2340 C CA . ALA A 1 334 ? 11.157 43.754 1.529 1.00 37.78 334 ALA A CA 1
ATOM 2341 C C . ALA A 1 334 ? 12.075 44.050 2.714 1.00 43.06 334 ALA A C 1
ATOM 2342 O O . ALA A 1 334 ? 11.623 44.496 3.779 1.00 37.35 334 ALA A O 1
ATOM 2344 N N . ARG A 1 335 ? 13.369 43.802 2.513 1.00 38.34 335 ARG A N 1
ATOM 2345 C CA . ARG A 1 335 ? 14.360 44.188 3.496 1.00 40.71 335 ARG A CA 1
ATOM 2346 C C . ARG A 1 335 ? 14.096 45.619 3.920 1.00 42.08 335 ARG A C 1
ATOM 2347 O O . ARG A 1 335 ? 13.814 46.476 3.084 1.00 38.11 335 ARG A O 1
ATOM 2355 N N . GLY A 1 336 ? 14.139 45.858 5.232 1.00 36.87 336 GLY A N 1
ATOM 2356 C CA . GLY A 1 336 ? 13.864 47.159 5.781 1.00 32.52 336 GLY A CA 1
ATOM 2357 C C . GLY A 1 336 ? 12.406 47.432 6.097 1.00 37.47 336 GLY A C 1
ATOM 2358 O O . GLY A 1 336 ? 12.117 48.414 6.795 1.00 34.99 336 GLY A O 1
ATOM 2359 N N . ASP A 1 337 ? 11.477 46.627 5.570 1.00 31.86 337 ASP A N 1
ATOM 2360 C CA . ASP A 1 337 ? 10.059 46.819 5.879 1.00 41.20 337 ASP A CA 1
ATOM 2361 C C . ASP A 1 337 ? 9.786 46.611 7.365 1.00 40.56 337 ASP A C 1
ATOM 2362 O O . ASP A 1 337 ? 10.318 45.687 7.998 1.00 33.54 337 ASP A O 1
ATOM 2367 N N . ALA A 1 338 ? 8.922 47.462 7.904 1.00 40.76 338 ALA A N 1
ATOM 2368 C CA . ALA A 1 338 ? 8.453 47.355 9.280 1.00 37.91 338 ALA A CA 1
ATOM 2369 C C . ALA A 1 338 ? 7.224 46.456 9.363 1.00 34.05 338 ALA A C 1
ATOM 2370 O O . ALA A 1 338 ? 6.310 46.551 8.537 1.00 34.48 338 ALA A O 1
ATOM 2372 N N . VAL A 1 339 ? 7.211 45.579 10.371 1.00 36.37 339 VAL A N 1
ATOM 2373 C CA . VAL A 1 339 ? 6.090 44.689 10.655 1.00 34.33 339 VAL A CA 1
ATOM 2374 C C . VAL A 1 339 ? 5.5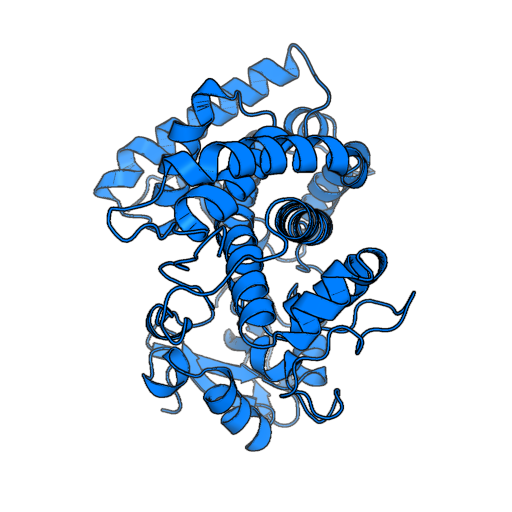67 44.992 12.056 1.00 33.61 339 VAL A C 1
ATOM 2375 O O . VAL A 1 339 ? 6.338 45.012 13.023 1.00 35.97 339 VAL A O 1
ATOM 2379 N N . GLN A 1 340 ? 4.259 45.204 12.166 1.00 34.73 340 GLN A N 1
ATOM 2380 C CA . GLN A 1 340 ? 3.605 45.458 13.440 1.00 26.38 340 GLN A CA 1
ATOM 2381 C C . GLN A 1 340 ? 2.856 44.189 13.827 1.00 30.28 340 GLN A C 1
ATOM 2382 O O . GLN A 1 340 ? 1.833 43.856 13.221 1.00 32.49 340 GLN A O 1
ATOM 2388 N N . LEU A 1 341 ? 3.369 43.470 14.816 1.00 28.72 341 LEU A N 1
ATOM 2389 C CA . LEU A 1 341 ? 2.669 42.295 15.321 1.00 31.60 341 LEU A CA 1
ATOM 2390 C C . LEU A 1 341 ? 1.574 42.727 16.288 1.00 26.75 341 LEU A C 1
ATOM 2391 O O . LEU A 1 341 ? 1.789 43.595 17.133 1.00 27.36 341 LEU A O 1
ATOM 2396 N N . VAL A 1 342 ? 0.395 42.123 16.153 1.00 25.73 342 VAL A N 1
ATOM 2397 C CA . VAL A 1 342 ? -0.784 42.517 16.918 1.00 25.71 342 VAL A CA 1
ATOM 2398 C C . VAL A 1 342 ? -1.112 41.373 17.863 1.00 25.93 342 VAL A C 1
ATOM 2399 O O . VAL A 1 342 ? -1.631 40.322 17.452 1.00 23.28 342 VAL A O 1
ATOM 2403 N N . LEU A 1 343 ? -0.791 41.578 19.136 1.00 24.24 343 LEU A N 1
ATOM 2404 C CA . LEU A 1 343 ? -0.947 40.508 20.114 1.00 23.44 343 LEU A CA 1
ATOM 2405 C C . LEU A 1 343 ? -2.419 40.257 20.426 1.00 28.21 343 LEU A C 1
ATOM 2406 O O . LEU A 1 343 ? -2.833 39.099 20.600 1.00 24.85 343 LEU A O 1
ATOM 2411 N N . VAL A 1 344 ? -3.231 41.320 20.426 1.00 27.13 344 VAL A N 1
ATOM 2412 C CA . VAL A 1 344 ? -4.606 41.183 20.886 1.00 28.98 344 VAL A CA 1
ATOM 2413 C C . VAL A 1 344 ? -5.407 40.346 19.896 1.00 29.03 344 VAL A C 1
ATOM 2414 O O . VAL A 1 344 ? -6.142 39.427 20.292 1.00 27.61 344 VAL A O 1
ATOM 2418 N N . SER A 1 345 ? -5.216 40.577 18.596 1.00 24.31 345 SER A N 1
ATOM 2419 C CA . SER A 1 345 ? -5.959 39.761 17.639 1.00 25.60 345 SER A CA 1
ATOM 2420 C C . SER A 1 345 ? -5.483 38.318 17.654 1.00 27.80 345 SER A C 1
ATOM 2421 O O . SER A 1 345 ? -6.283 37.404 17.417 1.00 27.72 345 SER A O 1
ATOM 2424 N N . ALA A 1 346 ? -4.188 38.090 17.911 1.00 23.21 346 ALA A N 1
ATOM 2425 C CA . A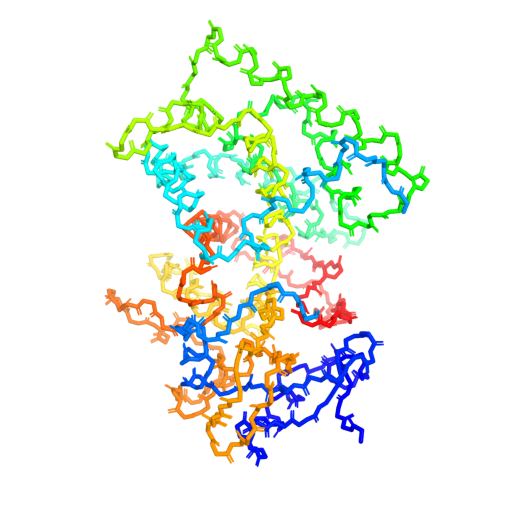LA A 1 346 ? -3.712 36.712 18.057 1.00 26.25 346 ALA A CA 1
ATOM 2426 C C . ALA A 1 346 ? -4.308 36.048 19.298 1.00 25.18 346 ALA A C 1
ATOM 2427 O O . ALA A 1 346 ? -4.593 34.845 19.300 1.00 25.21 346 ALA A O 1
ATOM 2429 N N . ASN A 1 347 ? -4.512 36.807 20.362 1.00 23.89 347 ASN A N 1
ATOM 2430 C CA . ASN A 1 347 ? -5.074 36.176 21.542 1.00 24.98 347 ASN A CA 1
ATOM 2431 C C . ASN A 1 347 ? -6.560 35.902 21.409 1.00 29.55 347 ASN A C 1
ATOM 2432 O O . ASN A 1 347 ? -7.115 35.156 22.232 1.00 26.21 347 ASN A O 1
ATOM 2437 N N . PHE A 1 348 ? -7.200 36.465 20.383 1.00 25.44 348 PHE A N 1
ATOM 2438 C CA . PHE A 1 348 ? -8.601 36.212 20.084 1.00 28.81 348 PHE A CA 1
ATOM 2439 C C . PHE A 1 348 ? -8.787 35.454 18.772 1.00 35.77 348 PHE A C 1
ATOM 2440 O O . PHE A 1 348 ? -9.887 35.466 18.206 1.00 32.88 348 PHE A O 1
ATOM 2448 N N . ASP A 1 349 ? -7.739 34.788 18.289 1.00 33.60 349 ASP A N 1
ATOM 2449 C CA . ASP A 1 349 ? -7.778 34.055 17.030 1.00 32.52 349 ASP A CA 1
ATOM 2450 C C . ASP A 1 349 ? -8.640 32.792 17.107 1.00 32.67 349 ASP A C 1
ATOM 2451 O O . ASP A 1 349 ? -8.265 31.836 17.809 1.00 30.14 349 ASP A O 1
ATOM 2456 N N . PRO A 1 350 ? -9.768 32.725 16.393 1.00 35.24 350 PRO A N 1
ATOM 2457 C CA . PRO A 1 350 ? -10.552 31.470 16.367 1.00 33.17 350 PRO A CA 1
ATOM 2458 C C . PRO A 1 350 ? -9.810 30.298 15.745 1.00 31.75 350 PRO A C 1
ATOM 2459 O O . PRO A 1 350 ? -10.203 29.149 15.986 1.00 34.95 350 PRO A O 1
ATOM 2463 N N . ARG A 1 351 ? -8.726 30.530 14.993 1.00 33.41 351 ARG A N 1
ATOM 2464 C CA . ARG A 1 351 ? -7.921 29.390 14.546 1.00 37.48 351 ARG A CA 1
ATOM 2465 C C . ARG A 1 351 ? -7.287 28.636 15.721 1.00 40.72 351 ARG A C 1
ATOM 2466 O O . ARG A 1 351 ? -7.042 27.426 15.622 1.00 35.86 351 ARG A O 1
ATOM 2474 N N . HIS A 1 352 ? -7.047 29.313 16.852 1.00 40.17 352 HIS A N 1
ATOM 2475 C CA . HIS A 1 352 ? -6.337 28.703 17.976 1.00 36.75 352 HIS A CA 1
ATOM 2476 C C . HIS A 1 352 ? -7.210 28.467 19.197 1.00 33.42 352 HIS A C 1
ATOM 2477 O O . HIS A 1 352 ? -6.908 27.580 19.993 1.00 32.93 352 HIS A O 1
ATOM 2484 N N . TYR A 1 353 ? -8.271 29.252 19.368 1.00 34.08 353 TYR A N 1
ATOM 2485 C CA . TYR A 1 353 ? -9.096 29.233 20.569 1.00 32.50 353 TYR A CA 1
ATOM 2486 C C . TYR A 1 353 ? -10.556 28.949 20.217 1.00 39.85 353 TYR A C 1
ATOM 2487 O O . TYR A 1 353 ? -11.067 29.393 19.181 1.00 32.36 353 TYR A O 1
ATOM 2496 N N . SER A 1 354 ? -11.246 28.239 21.101 1.00 37.28 354 SER A N 1
ATOM 2497 C CA A SER A 1 354 ? -12.664 27.948 20.929 0.50 35.58 354 SER A CA 1
ATOM 2498 C CA B SER A 1 354 ? -12.662 27.964 20.902 0.50 35.58 354 SER A CA 1
ATOM 2499 C C . SER A 1 354 ? -13.490 29.062 21.566 1.00 35.32 354 SER A C 1
ATOM 2500 O O . SER A 1 354 ? -13.383 29.300 22.776 1.00 36.20 354 SER A O 1
ATOM 2505 N N . ASP A 1 355 ? -14.308 29.732 20.762 1.00 35.69 355 ASP A N 1
ATOM 2506 C CA A ASP A 1 355 ? -15.081 30.887 21.196 0.50 36.10 355 ASP A CA 1
ATOM 2507 C CA B ASP A 1 355 ? -15.084 30.890 21.196 0.50 36.10 355 ASP A CA 1
ATOM 2508 C C . ASP A 1 355 ? -14.177 31.898 21.907 1.00 33.41 355 ASP A C 1
ATOM 2509 O O . ASP A 1 355 ? -14.358 32.184 23.091 1.00 32.43 355 ASP A O 1
ATOM 2518 N N . PRO A 1 356 ? -13.185 32.454 21.200 1.00 36.31 356 PRO A N 1
ATOM 2519 C CA . PRO A 1 356 ? -12.228 33.340 21.875 1.00 31.93 356 PRO A CA 1
ATOM 2520 C C . PRO A 1 356 ? -12.878 34.559 22.491 1.00 34.50 356 PRO A C 1
ATOM 2521 O O . PRO A 1 356 ? -12.329 35.108 23.463 1.00 31.54 356 PRO A O 1
ATOM 2525 N N . ASP A 1 357 ? -14.034 35.000 21.974 1.00 27.38 357 ASP A N 1
ATOM 2526 C CA . ASP A 1 357 ? -14.581 36.239 22.505 1.00 34.15 357 ASP A CA 1
ATOM 2527 C C . ASP A 1 357 ? -15.113 36.076 23.924 1.00 30.79 357 ASP A C 1
ATOM 2528 O O . ASP A 1 357 ? -15.204 37.077 24.642 1.00 35.55 357 ASP A O 1
ATOM 2533 N N . ARG A 1 358 ? -15.426 34.849 24.356 1.00 27.58 358 ARG A N 1
ATOM 2534 C CA . ARG A 1 358 ? -15.876 34.630 25.731 1.00 28.18 358 ARG A CA 1
ATOM 2535 C C . ARG A 1 358 ? -14.752 34.822 26.749 1.00 31.33 358 ARG A C 1
ATOM 2536 O O . ARG A 1 358 ? -13.632 34.326 26.570 1.00 30.25 358 ARG A O 1
ATOM 2544 N N . LEU A 1 359 ? -15.079 35.463 27.866 1.00 30.34 359 LEU A N 1
ATOM 2545 C CA . LEU A 1 359 ? -14.237 35.364 29.049 1.00 30.45 359 LEU A CA 1
ATOM 2546 C C . LEU A 1 359 ? -14.577 34.076 29.796 1.00 32.41 359 LEU A C 1
ATOM 2547 O O . LEU A 1 359 ? -15.737 33.857 30.161 1.00 31.89 359 LEU A O 1
ATOM 2552 N N . ASP A 1 360 ? -13.578 33.218 30.025 1.00 24.70 360 ASP A N 1
ATOM 2553 C CA . ASP A 1 360 ? -13.834 31.949 30.715 1.00 29.03 360 ASP A CA 1
ATOM 2554 C C . ASP A 1 360 ? -12.583 31.582 31.512 1.00 28.80 360 ASP A C 1
ATOM 2555 O O . ASP A 1 360 ? -11.651 30.980 30.973 1.00 27.01 360 ASP A O 1
ATOM 2560 N N . ILE A 1 361 ? -12.608 31.866 32.805 1.00 24.50 361 ILE A N 1
ATOM 2561 C CA . ILE A 1 361 ? -11.415 31.711 33.624 1.00 22.49 361 ILE A CA 1
ATOM 2562 C C . ILE A 1 361 ? -11.106 30.248 33.910 1.00 25.48 361 ILE A C 1
ATOM 2563 O O . ILE A 1 361 ? -10.109 29.954 34.566 1.00 27.25 361 ILE A O 1
ATOM 2568 N N . THR A 1 362 ? -11.939 29.324 33.430 1.00 26.28 362 THR A N 1
ATOM 2569 C CA . THR A 1 362 ? -11.622 27.898 33.471 1.00 22.50 362 THR A CA 1
ATOM 2570 C C . THR A 1 362 ? -11.049 27.418 32.151 1.00 26.43 362 THR A C 1
ATOM 2571 O O . THR A 1 362 ? -10.750 26.232 32.027 1.00 29.86 362 THR A O 1
ATOM 2575 N N . ARG A 1 363 ? -10.933 28.296 31.144 1.00 27.33 363 ARG A N 1
ATOM 2576 C CA . ARG A 1 363 ? -10.426 27.871 29.842 1.00 25.02 363 ARG A CA 1
ATOM 2577 C C . ARG A 1 363 ? -9.070 27.167 29.981 1.00 31.17 363 ARG A C 1
ATOM 2578 O O . ARG A 1 363 ? -8.911 26.022 29.561 1.00 29.97 363 ARG A O 1
ATOM 2586 N N . HIS A 1 364 ? -8.085 27.835 30.591 1.00 30.18 364 HIS A N 1
ATOM 2587 C CA . HIS A 1 364 ? -6.758 27.244 30.766 1.00 26.21 364 HIS A CA 1
ATOM 2588 C C . HIS A 1 364 ? -6.798 26.107 31.782 1.00 29.83 364 HIS A C 1
ATOM 2589 O O . HIS A 1 364 ? -7.378 26.241 32.863 1.00 28.79 364 HIS A O 1
ATOM 2596 N N . GLN A 1 365 ? -6.198 24.970 31.431 1.00 31.81 365 GLN A N 1
ATOM 2597 C CA . GLN A 1 365 ? -6.287 23.779 32.284 1.00 34.08 365 GLN A CA 1
ATOM 2598 C C . GLN A 1 365 ? -5.151 23.717 33.305 1.00 33.77 365 GLN A C 1
ATOM 2599 O O . GLN A 1 365 ? -4.064 24.267 33.095 1.00 32.03 365 GLN A O 1
ATOM 2605 N N . GLU A 1 366 ? -5.418 23.031 34.415 1.00 33.36 366 GLU A N 1
ATOM 2606 C CA . GLU A 1 366 ? -4.405 22.802 35.444 1.00 37.06 366 GLU A CA 1
ATOM 2607 C C . GLU A 1 366 ? -3.148 22.173 34.843 1.00 37.24 366 GLU A C 1
ATOM 2608 O O . GLU A 1 366 ? -3.216 21.158 34.146 1.00 39.09 366 GLU A O 1
ATOM 2614 N N . GLY A 1 367 ? -2.002 22.807 35.082 1.00 41.46 367 GLY A N 1
ATOM 2615 C CA . GLY A 1 367 ? -0.732 22.330 34.554 1.00 37.16 367 GLY A CA 1
ATOM 2616 C C . GLY A 1 367 ? -0.505 22.517 33.062 1.00 40.77 367 GLY A C 1
ATOM 2617 O O . GLY A 1 367 ? 0.534 22.071 32.555 1.00 37.21 367 GLY A O 1
ATOM 2618 N N . GLN A 1 368 ? -1.427 23.159 32.340 1.00 33.30 368 GLN A N 1
ATOM 2619 C CA . GLN A 1 368 ? -1.223 23.427 30.919 1.00 34.28 368 GLN A CA 1
ATOM 2620 C C . GLN A 1 368 ? -0.122 24.480 30.713 1.00 31.67 368 GLN A C 1
ATOM 2621 O O . GLN A 1 368 ? -0.024 25.464 31.456 1.00 26.55 368 GLN A O 1
ATOM 2627 N N . ALA A 1 369 ? 0.699 24.280 29.691 1.00 27.80 369 ALA A N 1
ATOM 2628 C CA . ALA A 1 369 ? 1.719 25.273 29.371 1.00 35.40 369 ALA A CA 1
ATOM 2629 C C . ALA A 1 369 ? 1.066 26.577 28.924 1.00 35.43 369 ALA A C 1
ATOM 2630 O O . ALA A 1 369 ? -0.045 26.580 28.380 1.00 29.95 369 ALA A O 1
ATOM 2632 N N . GLU A 1 370 ? 1.755 27.698 29.184 1.00 32.50 370 GLU A N 1
ATOM 2633 C CA . GLU A 1 370 ? 1.234 28.997 28.768 1.00 26.47 370 GLU A CA 1
ATOM 2634 C C . GLU A 1 370 ? 0.856 28.981 27.289 1.00 32.00 370 GLU A C 1
ATOM 2635 O O . GLU A 1 370 ? 1.555 28.409 26.455 1.00 34.41 370 GLU A O 1
ATOM 2641 N N . ASN A 1 371 ? -0.300 29.575 26.992 1.00 29.16 371 ASN A N 1
ATOM 2642 C CA . ASN A 1 371 ? -1.023 29.407 25.743 1.00 29.94 371 ASN A CA 1
ATOM 2643 C C . ASN A 1 371 ? -1.668 30.750 25.346 1.00 30.43 371 ASN A C 1
ATOM 2644 O O . ASN A 1 371 ? -2.882 30.845 25.178 1.00 26.00 371 ASN A O 1
ATOM 2649 N N . HIS A 1 372 ? -0.844 31.800 25.200 1.00 21.84 372 HIS A N 1
ATOM 2650 C CA . HIS A 1 372 ? -1.244 33.134 24.728 1.00 22.37 372 HIS A CA 1
ATOM 2651 C C . HIS A 1 372 ? 0.034 33.913 24.436 1.00 23.53 372 HIS A C 1
ATOM 2652 O O . HIS A 1 372 ? 1.128 33.509 24.842 1.00 24.21 372 HIS A O 1
ATOM 2659 N N . VAL A 1 373 ? -0.107 35.037 23.742 1.00 22.60 373 VAL A N 1
ATOM 2660 C CA . VAL A 1 373 ? 1.051 35.848 23.376 1.00 21.14 373 VAL A CA 1
ATOM 2661 C C . VAL A 1 373 ? 1.017 37.212 24.056 1.00 22.26 373 VAL A C 1
ATOM 2662 O O . VAL A 1 373 ? 1.738 38.138 23.637 1.00 22.99 373 VAL A O 1
ATOM 2666 N N . GLY A 1 374 ? 0.233 37.350 25.134 1.00 22.18 374 GLY A N 1
ATOM 2667 C CA . GLY A 1 374 ? 0.158 38.631 25.831 1.00 20.40 374 GLY A CA 1
ATOM 2668 C C . GLY A 1 374 ? 1.463 39.071 26.469 1.00 21.65 374 GLY A C 1
ATOM 2669 O O . GLY A 1 374 ? 1.640 40.270 26.741 1.00 19.70 374 GLY A O 1
ATOM 2670 N N . PHE A 1 375 ? 2.398 38.134 26.684 1.00 23.04 375 PHE A N 1
ATOM 2671 C CA . PHE A 1 375 ? 3.765 38.452 27.083 1.00 22.84 375 PHE A CA 1
ATOM 2672 C C . PHE A 1 375 ? 4.758 38.372 25.933 1.00 26.64 375 PHE A C 1
ATOM 2673 O O . PHE A 1 375 ? 5.982 38.413 26.171 1.00 21.84 375 PHE A O 1
ATOM 2681 N N . GLY A 1 376 ? 4.289 38.203 24.703 1.00 21.91 376 GLY A N 1
ATOM 2682 C CA . GLY A 1 376 ? 5.249 38.012 23.615 1.00 21.60 376 GLY A CA 1
ATOM 2683 C C . GLY A 1 376 ? 5.671 36.563 23.432 1.00 22.39 376 GLY A C 1
ATOM 2684 O O . GLY A 1 376 ? 4.998 35.616 23.842 1.00 20.69 376 GLY A O 1
ATOM 2685 N N . HIS A 1 377 ? 6.811 36.397 22.773 1.00 23.78 377 HIS A N 1
ATOM 2686 C CA . HIS A 1 377 ? 7.236 35.076 22.317 1.00 26.11 377 HIS A CA 1
ATOM 2687 C C . HIS A 1 377 ? 8.661 35.212 21.825 1.00 24.34 377 HIS A C 1
ATOM 2688 O O . HIS A 1 377 ? 9.063 36.291 21.350 1.00 25.11 377 HIS A O 1
ATOM 2695 N N . GLY A 1 378 ? 9.441 34.146 22.003 1.00 22.56 378 GLY A N 1
ATOM 2696 C CA . GLY A 1 378 ? 10.817 34.181 21.543 1.00 21.09 378 GLY A CA 1
ATOM 2697 C C . GLY A 1 378 ? 11.759 34.923 22.486 1.00 25.00 378 GLY A C 1
ATOM 2698 O O . GLY A 1 378 ? 11.541 35.011 23.695 1.00 24.80 378 GLY A O 1
ATOM 2699 N N . ILE A 1 379 ? 12.840 35.456 21.912 1.00 22.78 379 ILE A N 1
ATOM 2700 C CA . ILE A 1 379 ? 13.946 35.895 22.746 1.00 24.44 379 ILE A CA 1
ATOM 2701 C C . ILE A 1 379 ? 13.618 37.165 23.508 1.00 27.52 379 ILE A C 1
ATOM 2702 O O . ILE A 1 379 ? 14.239 37.410 24.541 1.00 25.25 379 ILE A O 1
ATOM 2707 N N . HIS A 1 380 ? 12.692 37.997 23.013 1.00 22.47 380 HIS A N 1
ATOM 2708 C CA . HIS A 1 380 ? 12.248 39.193 23.725 1.00 25.78 380 HIS A CA 1
ATOM 2709 C C . HIS A 1 380 ? 11.039 38.941 24.637 1.00 24.33 380 HIS A C 1
ATOM 2710 O O . HIS A 1 380 ? 10.483 39.907 25.161 1.00 20.06 380 HIS A O 1
ATOM 2717 N N . TYR A 1 381 ? 10.658 37.681 24.864 1.00 23.02 381 TYR A N 1
ATOM 2718 C CA . TYR A 1 381 ? 9.542 37.373 25.760 1.00 25.01 381 TYR A CA 1
ATOM 2719 C C . TYR A 1 381 ? 9.719 38.093 27.083 1.00 22.63 381 TYR A C 1
ATOM 2720 O O . TYR A 1 381 ? 10.821 38.134 27.642 1.00 20.95 381 TYR A O 1
ATOM 2729 N N . CYS A 1 382 ? 8.619 38.699 27.554 1.00 20.24 382 CYS A N 1
ATOM 2730 C CA . CYS A 1 382 ? 8.614 39.551 28.738 1.00 20.74 382 CYS A CA 1
ATOM 2731 C C . CYS A 1 382 ? 9.441 38.975 29.875 1.00 22.99 382 CYS A C 1
ATOM 2732 O O . CYS A 1 382 ? 9.087 37.925 30.429 1.00 21.75 382 CYS A O 1
ATOM 2735 N N . LEU A 1 383 ? 10.529 39.637 30.258 1.00 23.37 383 LEU A N 1
ATOM 2736 C CA . LEU A 1 383 ? 11.269 39.004 31.343 1.00 27.16 383 LEU A CA 1
ATOM 2737 C C . LEU A 1 383 ? 10.669 39.310 32.711 1.00 27.28 383 LEU A C 1
ATOM 2738 O O . LEU A 1 383 ? 11.116 38.723 33.702 1.00 25.45 383 LEU A O 1
ATOM 2743 N N . GLY A 1 384 ? 9.659 40.180 32.776 1.00 22.76 384 GLY A N 1
ATOM 2744 C CA . GLY A 1 384 ? 8.914 40.429 33.986 1.00 24.23 384 GLY A CA 1
ATOM 2745 C C . GLY A 1 384 ? 7.696 39.558 34.155 1.00 24.70 384 GLY A C 1
ATOM 2746 O O . GLY A 1 384 ? 6.981 39.716 35.147 1.00 28.50 384 GLY A O 1
ATOM 2747 N N . ALA A 1 385 ? 7.470 38.611 33.238 1.00 18.27 385 ALA A N 1
ATOM 2748 C CA . ALA A 1 385 ? 6.212 37.862 33.200 1.00 25.29 385 ALA A CA 1
ATOM 2749 C C . ALA A 1 385 ? 5.929 37.150 34.524 1.00 23.48 385 ALA A C 1
ATOM 2750 O O . ALA A 1 385 ? 4.805 37.176 35.015 1.00 20.07 385 ALA A O 1
ATOM 2752 N N . THR A 1 386 ? 6.927 36.465 35.090 1.00 21.03 386 THR A N 1
ATOM 2753 C CA . THR A 1 386 ? 6.715 35.786 36.367 1.00 21.19 386 THR A CA 1
ATOM 2754 C C . THR A 1 386 ? 6.326 36.774 37.456 1.00 22.72 386 THR A C 1
ATOM 2755 O O . THR A 1 386 ? 5.412 36.515 38.252 1.00 24.56 386 THR A O 1
ATOM 2759 N N . LEU A 1 387 ? 6.994 37.926 37.494 1.00 21.78 387 LEU A N 1
ATOM 2760 C CA . LEU A 1 387 ? 6.613 38.929 38.477 1.00 25.57 387 LEU A CA 1
ATOM 2761 C C . LEU A 1 387 ? 5.196 39.446 38.223 1.00 22.55 387 LEU A C 1
ATOM 2762 O O . LEU A 1 387 ? 4.396 39.552 39.158 1.00 24.60 387 LEU A O 1
ATOM 2767 N N . ALA A 1 388 ? 4.852 39.703 36.956 1.00 21.61 388 ALA A N 1
ATOM 2768 C CA . ALA A 1 388 ? 3.525 40.212 36.626 1.00 21.79 388 ALA A CA 1
ATOM 2769 C C . ALA A 1 388 ? 2.437 39.209 36.969 1.00 24.75 388 ALA A C 1
ATOM 2770 O O . ALA A 1 388 ? 1.399 39.599 37.511 1.00 26.09 388 ALA A O 1
ATOM 2772 N N . ARG A 1 389 ? 2.633 37.927 36.627 1.00 18.61 389 ARG A N 1
ATOM 2773 C CA . ARG A 1 389 ? 1.635 36.911 36.969 1.00 23.54 389 ARG A CA 1
ATOM 2774 C C . ARG A 1 389 ? 1.449 36.816 38.475 1.00 23.81 389 ARG A C 1
ATOM 2775 O O . ARG A 1 389 ? 0.333 36.585 38.959 1.00 23.78 389 ARG A O 1
ATOM 2783 N N . GLN A 1 390 ? 2.538 36.946 39.233 1.00 23.41 390 GLN A N 1
ATOM 2784 C CA A GLN A 1 390 ? 2.435 36.892 40.688 0.50 25.73 390 GLN A CA 1
ATOM 2785 C CA B GLN A 1 390 ? 2.413 36.878 40.685 0.50 25.21 390 GLN A CA 1
ATOM 2786 C C . GLN A 1 390 ? 1.708 38.115 41.216 1.00 24.59 390 GLN A C 1
ATOM 2787 O O . GLN A 1 390 ? 0.820 38.005 42.063 1.00 23.50 390 GLN A O 1
ATOM 2798 N N . GLU A 1 391 ? 2.067 39.288 40.701 1.00 23.33 391 GLU A N 1
ATOM 2799 C CA . GLU A 1 391 ? 1.389 40.513 41.109 1.00 27.75 391 GLU A CA 1
ATOM 2800 C C . GLU A 1 391 ? -0.114 40.428 40.909 1.00 25.10 391 GLU A C 1
ATOM 2801 O O . GLU A 1 391 ? -0.889 40.664 41.839 1.00 27.89 391 GLU A O 1
ATOM 2807 N N . GLY A 1 392 ? -0.544 40.101 39.691 1.00 22.56 392 GLY A N 1
ATOM 2808 C CA . GLY A 1 392 ? -1.964 39.983 39.439 1.00 24.32 392 GLY A CA 1
ATOM 2809 C C . GLY A 1 392 ? -2.639 38.939 40.310 1.00 24.61 392 GLY A C 1
ATOM 2810 O O . GLY A 1 392 ? -3.734 39.168 40.841 1.00 27.50 392 GLY A O 1
ATOM 2811 N N . GLU A 1 393 ? -2.028 37.761 40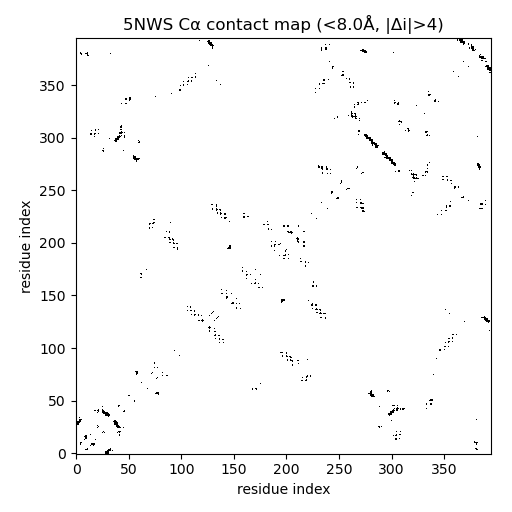.437 1.00 21.70 393 GLU A N 1
ATOM 2812 C CA A GLU A 1 393 ? -2.622 36.739 41.294 0.50 25.19 393 GLU A CA 1
ATOM 2813 C CA B GLU A 1 393 ? -2.619 36.735 41.297 0.50 25.18 393 GLU A CA 1
ATOM 2814 C C . GLU A 1 393 ? -2.788 37.254 42.720 1.00 30.37 393 GLU A C 1
ATOM 2815 O O . GLU A 1 393 ? -3.849 37.079 43.331 1.00 23.99 393 GLU A O 1
ATOM 2826 N N . VAL A 1 394 ? -1.760 37.925 43.258 1.00 23.02 394 VAL A N 1
ATOM 2827 C CA . VAL A 1 394 ? -1.825 38.344 44.652 1.00 28.23 394 VAL A CA 1
ATOM 2828 C C . VAL A 1 394 ? -2.816 39.485 44.818 1.00 24.31 394 VAL A C 1
ATOM 2829 O O . VAL A 1 394 ? -3.608 39.498 45.767 1.00 22.07 394 VAL A O 1
ATOM 2833 N N . ALA A 1 395 ? -2.781 40.455 43.906 1.00 25.48 395 ALA A N 1
ATOM 2834 C CA . ALA A 1 395 ? -3.713 41.577 43.960 1.00 24.15 395 ALA A CA 1
ATOM 2835 C C . ALA A 1 395 ? -5.151 41.096 43.931 1.00 27.02 395 ALA A C 1
ATOM 2836 O O . ALA A 1 395 ? -5.982 41.535 44.736 1.00 25.99 395 ALA A O 1
ATOM 2838 N N . LEU A 1 396 ? -5.471 40.212 42.988 1.00 22.44 396 LEU A N 1
ATOM 2839 C CA . LEU A 1 396 ? -6.821 39.693 42.923 1.00 24.21 396 LEU A CA 1
ATOM 2840 C C . LEU A 1 396 ? -7.188 38.930 44.197 1.00 25.24 396 LEU A C 1
ATOM 2841 O O . LEU A 1 396 ? -8.286 39.104 44.730 1.00 24.90 396 LEU A O 1
ATOM 2846 N N . ALA A 1 397 ? -6.288 38.071 44.679 1.00 21.00 397 ALA A N 1
ATOM 2847 C CA . ALA A 1 397 ? -6.555 37.249 45.868 1.00 27.07 397 ALA A CA 1
ATOM 2848 C C . ALA A 1 397 ? -6.924 38.109 47.064 1.00 27.56 397 ALA A C 1
ATOM 2849 O O . ALA A 1 397 ? -7.891 37.829 47.793 1.00 27.45 397 ALA A O 1
ATOM 2851 N N . ARG A 1 398 ? -6.118 39.123 47.317 1.00 24.86 398 ARG A N 1
ATOM 2852 C CA . ARG A 1 398 ? -6.350 39.975 48.466 1.00 28.82 398 ARG A CA 1
ATOM 2853 C C . ARG A 1 398 ? -7.580 40.841 48.264 1.00 29.34 398 ARG A C 1
ATOM 2854 O O . ARG A 1 398 ? -8.314 41.112 49.215 1.00 31.85 398 ARG A O 1
ATOM 2862 N N . LEU A 1 399 ? -7.849 41.239 47.029 1.00 26.81 399 LEU A N 1
ATOM 2863 C CA . LEU A 1 399 ? -9.038 42.031 46.767 1.00 28.49 399 LEU A CA 1
ATOM 2864 C C . LEU A 1 399 ? -10.305 41.191 46.964 1.00 28.17 399 LEU A C 1
ATOM 2865 O O . LEU A 1 399 ? -11.253 41.617 47.638 1.00 27.20 399 LEU A O 1
ATOM 2870 N N . LEU A 1 400 ? -10.315 39.980 46.409 1.00 25.67 400 LEU A N 1
ATOM 2871 C CA . LEU A 1 400 ? -11.384 39.015 46.643 1.00 26.25 400 LEU A CA 1
ATOM 2872 C C . LEU A 1 400 ? -11.636 38.764 48.133 1.00 32.12 400 LEU A C 1
ATOM 2873 O O . LEU A 1 400 ? -12.790 38.737 48.579 1.00 29.03 400 LEU A O 1
ATOM 2878 N N . GLU A 1 401 ? -10.575 38.578 48.926 1.00 28.79 401 GLU A N 1
ATOM 2879 C CA . GLU A 1 401 ? -10.794 38.236 50.327 1.00 32.98 401 GLU A CA 1
ATOM 2880 C C . GLU A 1 401 ? -11.200 39.448 51.145 1.00 35.13 401 GLU A C 1
ATOM 2881 O O . GLU A 1 401 ? -11.999 39.318 52.073 1.00 32.34 401 GLU A O 1
ATOM 2887 N N . THR A 1 402 ? -10.683 40.628 50.810 1.00 33.39 402 THR A N 1
ATOM 2888 C CA . THR A 1 402 ? -10.901 41.795 51.650 1.00 29.21 402 THR A CA 1
ATOM 2889 C C . THR A 1 402 ? -12.204 42.516 51.315 1.00 33.65 402 THR A C 1
ATOM 2890 O O . THR A 1 402 ? -12.831 43.098 52.210 1.00 34.24 402 THR A O 1
ATOM 2894 N N . TYR A 1 403 ? -12.657 42.457 50.068 1.00 29.39 403 TYR A N 1
ATOM 2895 C CA . TYR A 1 403 ? -13.918 43.079 49.665 1.00 28.91 403 TYR A CA 1
ATOM 2896 C C . TYR A 1 403 ? -14.699 42.087 48.836 1.00 31.04 403 TYR A C 1
ATOM 2897 O O . TYR A 1 403 ? -14.941 42.300 47.644 1.00 32.17 403 TYR A O 1
ATOM 2906 N N . PRO A 1 404 ? -15.155 41.009 49.461 1.00 35.29 404 PRO A N 1
ATOM 2907 C CA . PRO A 1 404 ? -15.903 39.990 48.719 1.00 35.18 404 PRO A CA 1
ATOM 2908 C C . PRO A 1 404 ? -17.151 40.521 48.028 1.00 36.58 404 PRO A C 1
ATOM 2909 O O . PRO A 1 404 ? -17.617 39.882 47.079 1.00 37.22 404 PRO A O 1
ATOM 2913 N N . ASP A 1 405 ? -17.705 41.663 48.446 1.00 34.76 405 ASP A N 1
ATOM 2914 C CA . ASP A 1 405 ? -18.904 42.195 47.804 1.00 37.90 405 ASP A CA 1
ATOM 2915 C C . ASP A 1 405 ? -18.625 43.460 46.997 1.00 36.55 405 ASP A C 1
ATOM 2916 O O . ASP A 1 405 ? -19.559 44.197 46.666 1.00 37.58 405 ASP A O 1
ATOM 2921 N N . LEU A 1 406 ? -17.355 43.729 46.700 1.00 36.72 406 LEU A N 1
ATOM 2922 C CA . LEU A 1 406 ? -16.946 44.751 45.745 1.00 32.46 406 LEU A CA 1
ATOM 2923 C C . LEU A 1 406 ? -17.925 44.865 44.580 1.00 29.91 406 LEU A C 1
ATOM 2924 O O . LEU A 1 406 ? -18.335 43.855 44.008 1.00 34.66 406 LEU A O 1
ATOM 2929 N N . ALA A 1 407 ? -18.295 46.100 44.226 1.00 32.00 407 ALA A N 1
ATOM 2930 C CA . ALA A 1 407 ? -19.214 46.337 43.114 1.00 29.44 407 ALA A CA 1
ATOM 2931 C C . ALA A 1 407 ? -18.731 47.493 42.242 1.00 30.11 407 ALA A C 1
ATOM 2932 O O . ALA A 1 407 ? -18.064 48.417 42.710 1.00 28.09 407 ALA A O 1
ATOM 2934 N N . LEU A 1 408 ? -19.082 47.428 40.959 1.00 30.88 408 LEU A N 1
ATOM 2935 C CA . LEU A 1 408 ? -18.915 48.567 40.076 1.00 31.30 408 LEU A CA 1
ATOM 2936 C C . LEU A 1 408 ? -19.760 49.742 40.568 1.00 37.32 408 LEU A C 1
ATOM 2937 O O . LEU A 1 408 ? -20.921 49.567 40.930 1.00 35.48 408 LEU A O 1
ATOM 2942 N N . ALA A 1 409 ? -19.178 50.937 40.610 1.00 38.69 409 ALA A N 1
ATOM 2943 C CA . ALA A 1 409 ? -20.015 52.121 40.738 1.00 41.50 409 ALA A CA 1
ATOM 2944 C C . ALA A 1 409 ? -20.907 52.194 39.504 1.00 45.37 409 ALA A C 1
ATOM 2945 O O . ALA A 1 409 ? -20.562 51.677 38.440 1.00 46.45 409 ALA A O 1
ATOM 2947 N N . ASP A 1 410 ? -22.084 52.776 39.647 1.00 42.08 410 ASP A N 1
ATOM 2948 C CA . ASP A 1 410 ? -23.049 52.615 38.565 1.00 63.32 410 ASP A CA 1
ATOM 2949 C C . ASP A 1 410 ? -22.451 53.105 37.250 1.00 62.68 410 ASP A C 1
ATOM 2950 O O . ASP A 1 410 ? -22.114 54.286 37.103 1.00 63.56 410 ASP A O 1
ATOM 2955 N N . GLY A 1 411 ? -22.279 52.178 36.317 1.00 55.29 411 GLY A N 1
ATOM 2956 C CA . GLY A 1 411 ? -21.719 52.521 35.037 1.00 54.32 411 GLY A CA 1
ATOM 2957 C C . GLY A 1 411 ? -21.133 51.325 34.320 1.00 64.31 411 GLY A C 1
ATOM 2958 O O . GLY A 1 411 ? -20.768 50.309 34.935 1.00 59.47 411 GLY A O 1
ATOM 2959 N N . ASP A 1 412 ? -21.089 51.436 32.998 1.00 54.91 412 ASP A N 1
ATOM 2960 C CA . ASP A 1 412 ? -20.224 50.590 32.197 1.00 49.95 412 ASP A CA 1
ATOM 2961 C C . ASP A 1 412 ? -18.810 51.080 32.450 1.00 44.77 412 ASP A C 1
ATOM 2962 O O . ASP A 1 412 ? -18.523 52.266 32.209 1.00 43.76 412 ASP A O 1
ATOM 2967 N N . PRO A 1 413 ? -17.915 50.238 32.967 1.00 46.21 413 PRO A N 1
ATOM 2968 C CA . PRO A 1 413 ? -16.534 50.692 33.199 1.00 40.90 413 PRO A CA 1
ATOM 2969 C C . PRO A 1 413 ? -15.845 51.185 31.942 1.00 32.30 413 PRO A C 1
ATOM 2970 O O . PRO A 1 413 ? -14.952 52.034 32.048 1.00 32.50 413 PRO A O 1
ATOM 2974 N N . GLU A 1 414 ? -16.261 50.700 30.764 1.00 32.72 414 GLU A N 1
ATOM 2975 C CA . GLU A 1 414 ? -15.642 51.081 29.498 1.00 38.34 414 GLU A CA 1
ATOM 2976 C C . GLU A 1 414 ? -15.723 52.577 29.208 1.00 41.23 414 GLU A C 1
ATOM 2977 O O . GLU A 1 414 ? -14.955 53.074 28.370 1.00 33.45 414 GLU A O 1
ATOM 2983 N N . VAL A 1 415 ? -16.602 53.311 29.901 1.00 37.93 415 VAL A N 1
ATOM 2984 C CA . VAL A 1 415 ? -16.651 54.761 29.730 1.00 37.69 415 VAL A CA 1
ATOM 2985 C C . VAL A 1 415 ? -15.296 55.377 30.046 1.00 42.79 415 VAL A C 1
ATOM 2986 O O . VAL A 1 415 ? -14.951 56.448 29.527 1.00 39.80 415 VAL A O 1
ATOM 2990 N N . ARG A 1 416 ? -14.495 54.716 30.882 1.00 38.05 416 ARG A N 1
ATOM 2991 C CA . ARG A 1 416 ? -13.194 55.258 31.248 1.00 35.82 416 ARG A CA 1
ATOM 2992 C C . ARG A 1 416 ? -12.059 54.690 30.412 1.00 34.69 416 ARG A C 1
ATOM 2993 O O . ARG A 1 416 ? -10.889 54.955 30.721 1.00 37.08 416 ARG A O 1
ATOM 3001 N N . ARG A 1 417 ? -12.375 53.927 29.367 1.00 30.36 417 ARG A N 1
ATOM 3002 C CA . ARG A 1 417 ? -11.350 53.296 28.543 1.00 31.64 417 ARG A CA 1
ATOM 3003 C C . ARG A 1 417 ? -10.572 54.329 27.732 1.00 36.40 417 ARG A C 1
ATOM 3004 O O . ARG A 1 417 ? -11.135 54.998 26.859 1.00 31.81 417 ARG A O 1
ATOM 3012 N N . ALA A 1 418 ? -9.268 54.419 27.985 1.00 36.39 418 ALA A N 1
ATOM 3013 C CA . ALA A 1 418 ? -8.400 55.262 27.181 1.00 38.10 418 ALA A CA 1
ATOM 3014 C C . ALA A 1 418 ? -8.374 54.777 25.734 1.00 41.94 418 ALA A C 1
ATOM 3015 O O . ALA A 1 418 ? -8.709 53.636 25.417 1.00 39.14 418 ALA A O 1
ATOM 3017 N N . ARG A 1 419 ? -7.974 55.681 24.853 1.00 38.41 419 ARG A N 1
ATOM 3018 C CA . ARG A 1 419 ? -7.930 55.483 23.413 1.00 41.79 419 ARG A CA 1
ATOM 3019 C C . ARG A 1 419 ? -6.446 55.500 23.017 1.00 43.12 419 ARG A C 1
ATOM 3020 O O . ARG A 1 419 ? -5.893 56.531 22.611 1.00 42.10 419 ARG A O 1
ATOM 3028 N N . LEU A 1 420 ? -5.802 54.351 23.209 1.00 38.03 420 LEU A N 1
ATOM 3029 C CA . LEU A 1 420 ? -4.354 54.249 23.122 1.00 34.06 420 LEU A CA 1
ATOM 3030 C C . LEU A 1 420 ? -3.977 53.236 22.052 1.00 33.07 420 LEU A C 1
ATOM 3031 O O . LEU A 1 420 ? -4.545 52.141 22.031 1.00 33.91 420 LEU A O 1
ATOM 3036 N N . PRO A 1 421 ? -3.070 53.561 21.127 1.00 36.02 421 PRO A N 1
ATOM 3037 C CA . PRO A 1 421 ? -2.764 52.626 20.029 1.00 31.43 421 PRO A CA 1
ATOM 3038 C C . PRO A 1 421 ? -1.817 51.529 20.500 1.00 37.65 421 PRO A C 1
ATOM 3039 O O . PRO A 1 421 ? -0.640 51.773 20.780 1.00 36.06 421 PRO A O 1
ATOM 3043 N N . GLY A 1 422 ? -2.344 50.312 20.611 1.00 39.20 422 GLY A N 1
ATOM 3044 C CA . GLY A 1 422 ? -1.543 49.197 21.045 1.00 34.56 422 GLY A CA 1
ATOM 3045 C C . GLY A 1 422 ? -1.488 48.971 22.532 1.00 28.66 422 GLY A C 1
ATOM 3046 O O . GLY A 1 422 ? -0.859 48.000 22.954 1.00 36.15 422 GLY A O 1
ATOM 3047 N N . SER A 1 423 ? -2.111 49.830 23.341 1.00 31.07 423 SER A N 1
ATOM 3048 C CA . SER A 1 423 ? -2.263 49.620 24.778 1.00 29.17 423 SER A CA 1
ATOM 3049 C C . SER A 1 423 ? -3.747 49.547 25.160 1.00 31.74 423 SER A C 1
ATOM 3050 O O . SER A 1 423 ? -4.626 50.029 24.437 1.00 31.71 423 SER A O 1
ATOM 3053 N N . TRP A 1 424 ? -4.035 48.980 26.334 1.00 25.78 424 TRP A N 1
ATOM 3054 C CA . TRP A 1 424 ? -5.428 48.762 26.744 1.00 26.04 424 TRP A CA 1
ATOM 3055 C C . TRP A 1 424 ? -5.536 49.086 28.232 1.00 31.22 424 TRP A C 1
ATOM 3056 O O . TRP A 1 424 ? -5.127 48.278 29.078 1.00 28.61 424 TRP A O 1
ATOM 3067 N N . ARG A 1 425 ? -6.069 50.275 28.544 1.00 27.82 425 ARG A N 1
ATOM 3068 C CA . ARG A 1 425 ? -5.930 50.883 29.869 1.00 31.64 425 ARG A CA 1
ATOM 3069 C C . ARG A 1 425 ? -7.166 51.687 30.250 1.00 32.04 425 ARG A C 1
ATOM 3070 O O . ARG A 1 425 ? -7.774 52.345 29.407 1.00 29.59 425 ARG A O 1
ATOM 3078 N N . LEU A 1 426 ? -7.484 51.692 31.543 1.00 30.42 426 LEU A N 1
ATOM 3079 C CA . LEU A 1 426 ? -8.601 52.474 32.057 1.00 33.43 426 LEU A CA 1
ATOM 3080 C C . LEU A 1 426 ? -8.076 53.730 32.735 1.00 33.11 426 LEU A C 1
ATOM 3081 O O . LEU A 1 426 ? -7.097 53.684 33.487 1.00 32.73 426 LEU A O 1
ATOM 3086 N N . ASP A 1 427 ? -8.720 54.861 32.454 1.00 33.92 427 ASP A N 1
ATOM 3087 C CA . ASP A 1 427 ? -8.369 56.078 33.179 1.00 28.88 427 ASP A CA 1
ATOM 3088 C C . ASP A 1 427 ? -8.667 55.924 34.653 1.00 27.68 427 ASP A C 1
ATOM 3089 O O . ASP A 1 427 ? -7.969 56.499 35.493 1.00 26.78 427 ASP A O 1
ATOM 3094 N N . ALA A 1 428 ? -9.690 55.145 34.989 1.00 28.44 428 ALA A N 1
ATOM 3095 C CA . ALA A 1 428 ? -10.044 54.922 36.38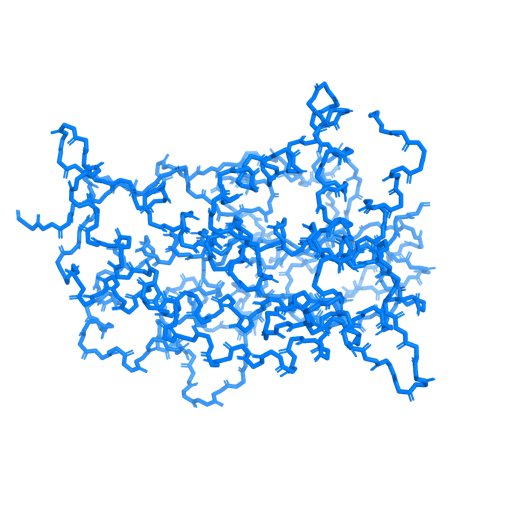6 1.00 33.31 428 ALA A CA 1
ATOM 3096 C C . ALA A 1 428 ? -11.008 53.749 36.414 1.00 27.90 428 ALA A C 1
ATOM 3097 O O . ALA A 1 428 ? -11.540 53.335 35.380 1.00 26.43 428 ALA A O 1
ATOM 3099 N N . LEU A 1 429 ? -11.192 53.193 37.609 1.00 31.50 429 LEU A N 1
ATOM 3100 C CA . LEU A 1 429 ? -12.165 52.121 37.839 1.00 33.40 429 LEU A CA 1
ATOM 3101 C C . LEU A 1 429 ? -12.822 52.411 39.182 1.00 31.95 429 LEU A C 1
ATOM 3102 O O . LEU A 1 429 ? -12.269 52.070 40.237 1.00 27.71 429 LEU A O 1
ATOM 3107 N N . ARG A 1 430 ? -14.009 53.015 39.136 1.00 34.07 430 ARG A N 1
ATOM 3108 C CA . ARG A 1 430 ? -14.687 53.483 40.342 1.00 33.25 430 ARG A CA 1
ATOM 3109 C C . ARG A 1 430 ? -15.499 52.336 40.933 1.00 30.30 430 ARG A C 1
ATOM 3110 O O . ARG A 1 430 ? -16.345 51.748 40.254 1.00 28.93 430 ARG A O 1
ATOM 3118 N N . LEU A 1 431 ? -15.253 52.021 42.198 1.00 29.79 431 LEU A N 1
ATOM 3119 C CA . LEU A 1 431 ? -15.903 50.876 42.814 1.00 33.01 431 LEU A CA 1
ATOM 3120 C C . LEU A 1 431 ? -16.578 51.284 44.120 1.00 34.85 431 LEU A C 1
ATOM 3121 O O . LEU A 1 431 ? -16.237 52.295 44.747 1.00 32.82 431 LEU A O 1
ATOM 3126 N N . ARG A 1 432 ? -17.526 50.454 44.534 1.00 31.29 432 ARG A N 1
ATOM 3127 C CA . ARG A 1 432 ? -18.064 50.487 45.883 1.00 35.14 432 ARG A CA 1
ATOM 3128 C C . ARG A 1 432 ? -17.535 49.285 46.644 1.00 33.22 432 ARG A C 1
ATOM 3129 O O . ARG A 1 432 ? -17.777 48.135 46.247 1.00 37.05 432 ARG A O 1
ATOM 3137 N N . LEU A 1 433 ? -16.824 49.561 47.734 1.00 28.66 433 LEU A N 1
ATOM 3138 C CA . LEU A 1 433 ? -16.196 48.508 48.518 1.00 35.02 433 LEU A CA 1
ATOM 3139 C C . LEU A 1 433 ? -17.223 47.601 49.162 1.00 41.53 433 LEU A C 1
ATOM 3140 O O . LEU A 1 433 ? -17.043 46.373 49.197 1.00 41.29 433 LEU A O 1
ATOM 3145 N N . ARG A 1 434 ? -18.291 48.179 49.702 1.00 43.63 434 ARG A N 1
ATOM 3146 C CA . ARG A 1 434 ? -19.259 47.404 50.467 1.00 51.26 434 ARG A CA 1
ATOM 3147 C C . ARG A 1 434 ? -20.679 47.830 50.125 1.00 50.90 434 ARG A C 1
ATOM 3148 O O . ARG A 1 434 ? -20.928 49.005 49.826 1.00 56.65 434 ARG A O 1
ATOM 3156 N N . PRO A 1 435 ? -21.638 46.895 50.186 1.00 57.16 435 PRO A N 1
ATOM 3157 C CA . PRO A 1 435 ? -23.066 47.182 49.973 1.00 58.90 435 PRO A CA 1
ATOM 3158 C C . PRO A 1 435 ? -23.624 48.125 51.032 1.00 65.24 435 PRO A C 1
ATOM 3159 O O . PRO A 1 435 ? -24.234 49.123 50.652 1.00 69.96 435 PRO A O 1
#

Foldseek 3Di:
DAAELLDQVCLQCVQVVLLVVVVVAQWDWYAYNPNHIAIEGFAQVLQQVQQADLLWAQAFCPDDDVLVCLPCVALLSDHPPVNVVLLQLLLQLVVLLPLVVCLVVLLVLQLVLLVCQQVQADPVQWGWCLVRHLQVSQLVVLCVQQPNDPVCSVVVVVVLVCVVVVDCVPCNPVVVVLLVVQLVVLVVCVVPPDSHSSSSLQVGADPVGDHDDSSSSSSHSSNSSNVGRQQLSFLQVQLVLVCQVVVVNLVVCLVPVVLLLLLSLLSLLQARFFFWRRKIFGCAFDARSHDTDHGSHIYIYTQNSNSQHVVQDPNSNDRDSPRGDVPDDRDGQSQHHHPNRNSCVVVSSSSNSSNSVSLCVQQVPKHFDPDNQSVQWGSDRRGTGGPTTIINRHD

Nearest PDB structures (foldseek):
  5nws-assembly1_A  TM=1.003E+00  e=2.494E-68  Streptomyces antibioticus
  6m4s-assembly1_A  TM=9.494E-01  e=1.699E-40  Nonomuraea dietziae
  8w6z-assembly1_A  TM=8.929E-01  e=7.283E-31  Streptomyces sp.
  4j6d-assembly3_A  TM=8.461E-01  e=1.366E-25  Nocardia farcinica IFM 10152
  4j6d-assembly3_B-2  TM=8.440E-01  e=2.848E-25  Nocardia farcinica IFM 10152

B-factor: mean 35.6, std 11.05, range [15.95, 108.28]

Sequence (395 aa):
AGPHMMDPDLLADPFTGYGRLRERGPVVRGRFVDGTPVWFVTRYDDVRAVLRDPRFVNTPSNVPEPLRVYLLGSILDSDPPDHPRLRRLVTRAFAARRILGLRPGIERIADRLLAELPRREEEDGTVDLLEHFAYPLSITVICELVGIPATDLERWREWGGDLVSMRPERLRHSFPVMIDYCHRLIEQRRAALTDDLLSELIRRAQDDDGGRLSDIETVTMILTLVLAGHETSAHLIGNGTAALLTHPGQWALLRKDPALLPRAVHELMRWCGSVHVARLRYATEDLELAGTPVARGDAVQLVLVSANFDPRHYSSDDPDRLDITRHQEGQAENHVGFGHGIHYCLGATLARQQEGEEVALARLLETYPDLALADGDPEVRRARLPGSWRLDALRLRLRP

Secondary structure (DSSP, 8-state):
---BTT-HHHHH-HHHHHHHHHHH-SEEEEE-TTS-EEEEE-SHHHHHHHHH-TTEESS-----TTTTHHHHT-GGG--TTTHHHHHHHHHHHHHHHTGGGGHHHHHHHHHHHHHHGGGG--TTS-EEHIIIIIHHHHHHHHHHHHT--GGGHHHHHHHHHHHHH--HHHHHHHHHHHHHHHHHHHHHHHHS--SSHHHHHHH---TTS----HHHHHHHHHHHHHHHHHHHHHHHHHHHHHHHHSHHHHHHHHH-GGGHHHHHHHHHHHH-SB-BPPPEEESS-EEETTEEE-TT-EEEEBHHHHHT-TTTSSSTTS--TTSSPTTPPP---TT--GGG--TTHHHHHHHHHHHHHHHHHH-TT-EE-SS-GGGGB---TTB--BS--EEES--

Radius of gyration: 21.21 Å; Cα contacts (8 Å, |Δi|>4): 648; chains: 1; bounding box: 56×48×54 Å

Solvent-accessible surface area: 17714 Å² total; per-residue (Å²): 115,37,21,29,2,87,45,109,79,9,18,70,57,7,47,61,4,4,5,153,8,21,85,160,11,32,17,16,90,1,78,44,57,104,30,47,78,0,38,0,0,1,44,10,99,28,0,57,46,4,15,143,26,117,87,17,30,13,74,89,120,129,36,50,124,103,25,92,70,20,51,132,32,15,13,56,55,14,22,70,124,100,3,52,78,15,50,89,0,0,48,81,1,19,75,57,47,182,15,126,59,28,71,65,22,4,56,152,6,0,54,133,30,0,63,49,0,59,158,90,71,125,181,71,30,1,0,26,0,2,108,36,0,0,34,29,0,0,7,8,5,6,2,92,7,0,13,7,54,84,127,21,41,117,98,0,80,106,13,7,33,7,7,90,57,70,92,58,137,97,2,126,128,5,1,47,50,0,8,75,12,1,38,127,9,0,97,112,26,109,94,66,78,64,100,13,0,0,0,22,1,13,98,11,88,11,119,125,38,30,122,18,56,39,69,45,2,0,5,5,1,7,20,21,0,93,61,18,11,45,39,9,0,3,12,2,0,2,0,0,6,5,0,18,61,58,94,51,29,14,48,57,0,93,170,59,62,88,9,4,74,53,0,6,18,0,1,11,4,55,5,6,8,55,5,24,14,111,24,11,31,4,56,88,105,19,131,15,47,60,23,109,3,48,171,20,27,7,0,2,0,0,6,5,0,0,5,10,1,70,119,74,14,85,71,15,111,157,15,48,0,53,54,16,98,146,77,77,81,64,31,5,0,9,21,14,32,32,91,29,55,47,33,22,2,53,14,14,78,8,1,2,29,0,0,5,23,62,0,5,107,43,4,44,79,9,45,46,6,141,45,89,15,74,122,85,36,21,159,54,43,8,27,18,54,3,103,8,3,87,0,92,6,147,152